Protein AF-A0A504XS93-F1 (afdb_monomer_lite)

Sequence (517 aa):
MSGLFNSYEEDFNDTVRGLREGCSKLQADIDAQSAHEKDPTRIYHPPPATGPLSRAQQLQVVQQSLSHAKDLLTSMMYEMTDLAPSEGAAAKEKVGAFRKICNGLDREVAQLRQSCNAADRTDLLRFGGSAAAGGTGDAFMTEADADTQAHRLLALQTTEKLQGGTSTLRKAEAYLAQTNSLGRESLNTLRTQTEQIAHVQEITNDVDAEISRARVLINQMQRTAIKHKIAAVAAMTTLFQAYEEEYRDGVRTIRDESEALRHSCDRKAAGYKAPPATGPGSRVQRGAHLTTVLAQVRELVNSMEYEANDLPAAHRQTAKERIAEYRTNLRTLEEGIAHLKADASAADRLDLLGDIERRKTGAGGANEAKDPGALDDATKAHRMAMLDNTAKFKDASGKLLQAERLLNDTETVGNEALTSLRYQTETMQHIQETTIAVDEEVSDARKIISGMQKVMIKHKLVLTAIIIVLLSLIFVAIYVSVAKNHRNSSSKSTEATGEPITSVAPSLSWLSSKLKQ

Structure (mmCIF, N/CA/C/O backbone):
data_AF-A0A504XS93-F1
#
_entry.id   AF-A0A504XS93-F1
#
loop_
_atom_site.group_PDB
_atom_site.id
_atom_site.type_symbol
_atom_site.label_atom_id
_atom_site.label_alt_id
_atom_site.label_comp_id
_atom_site.label_asym_id
_atom_site.label_entity_id
_atom_site.label_seq_id
_atom_site.pdbx_PDB_ins_code
_atom_site.Cartn_x
_atom_site.Cartn_y
_atom_site.Cartn_z
_atom_site.occupancy
_atom_site.B_iso_or_equiv
_atom_site.auth_seq_id
_atom_site.auth_comp_id
_atom_site.auth_asym_id
_atom_site.auth_atom_id
_atom_site.pdbx_PDB_model_num
ATOM 1 N N . MET A 1 1 ? -0.158 28.800 -20.830 1.00 54.78 1 MET A N 1
ATOM 2 C CA . MET A 1 1 ? 0.958 27.949 -21.287 1.00 54.78 1 MET A CA 1
ATOM 3 C C . MET A 1 1 ? 2.184 28.375 -20.497 1.00 54.78 1 MET A C 1
ATOM 5 O O . MET A 1 1 ? 2.300 29.572 -20.232 1.00 54.78 1 MET A O 1
ATOM 9 N N . SER A 1 2 ? 3.073 27.458 -20.098 1.00 60.78 2 SER A N 1
ATOM 10 C CA . SER A 1 2 ? 4.340 27.844 -19.456 1.00 60.78 2 SER A CA 1
ATOM 11 C C . SER A 1 2 ? 5.241 28.574 -20.464 1.00 60.78 2 SER A C 1
ATOM 13 O O . SER A 1 2 ? 5.212 28.286 -21.661 1.00 60.78 2 SER A O 1
ATOM 15 N N . GLY A 1 3 ? 6.045 29.536 -19.995 1.00 70.19 3 GLY A N 1
ATOM 16 C CA . GLY A 1 3 ? 7.006 30.232 -20.865 1.00 70.19 3 GLY A CA 1
ATOM 17 C C . GLY A 1 3 ? 8.076 29.290 -21.433 1.00 70.19 3 GLY A C 1
ATOM 18 O O . GLY A 1 3 ? 8.525 29.478 -22.559 1.00 70.19 3 GLY A O 1
ATOM 19 N N . LEU A 1 4 ? 8.415 28.240 -20.678 1.00 79.62 4 LEU A N 1
ATOM 20 C CA . LEU A 1 4 ? 9.348 27.181 -21.066 1.00 79.62 4 LEU A CA 1
ATOM 21 C C . LEU A 1 4 ? 8.823 26.360 -22.249 1.00 79.62 4 LEU A C 1
ATOM 23 O O . LEU A 1 4 ? 9.541 26.198 -23.232 1.00 79.62 4 LEU A O 1
ATOM 27 N N . PHE A 1 5 ? 7.556 25.924 -22.215 1.00 84.62 5 PHE A N 1
ATOM 28 C CA . PHE A 1 5 ? 6.949 25.191 -23.331 1.00 84.62 5 PHE A CA 1
ATOM 29 C C . PHE A 1 5 ? 6.989 25.998 -24.638 1.00 84.62 5 PHE A C 1
ATOM 31 O O . PHE A 1 5 ? 7.317 25.450 -25.687 1.00 84.62 5 PHE A O 1
ATOM 38 N N . ASN A 1 6 ? 6.716 27.307 -24.575 1.00 85.19 6 ASN A N 1
ATOM 39 C CA . ASN A 1 6 ? 6.784 28.178 -25.750 1.00 85.19 6 ASN A CA 1
ATOM 40 C C . ASN A 1 6 ? 8.221 28.324 -26.292 1.00 85.19 6 ASN A C 1
ATOM 42 O O . ASN A 1 6 ? 8.394 28.345 -27.506 1.00 85.19 6 ASN A O 1
ATOM 46 N N . SER A 1 7 ? 9.239 28.377 -25.420 1.00 90.19 7 SER A N 1
ATOM 47 C CA . SER A 1 7 ? 10.653 28.386 -25.839 1.00 90.19 7 SER A CA 1
ATOM 48 C C . SER A 1 7 ? 11.013 27.096 -26.576 1.00 90.19 7 SER A C 1
ATOM 50 O O . SER A 1 7 ? 11.508 27.148 -27.697 1.00 90.19 7 SER A O 1
ATOM 52 N N . TYR A 1 8 ? 10.679 25.935 -26.000 1.00 90.75 8 TYR A N 1
ATOM 53 C CA . TYR A 1 8 ? 10.940 24.643 -26.640 1.00 90.75 8 TYR A CA 1
ATOM 54 C C . TYR A 1 8 ? 10.168 24.464 -27.956 1.00 90.75 8 TYR A C 1
ATOM 56 O O . TYR A 1 8 ? 10.656 23.787 -28.860 1.00 90.75 8 TYR A O 1
ATOM 64 N N . GLU A 1 9 ? 8.989 25.076 -28.096 1.00 91.06 9 GLU A N 1
ATOM 65 C CA . GLU A 1 9 ? 8.250 25.126 -29.359 1.00 91.06 9 GLU A CA 1
ATOM 66 C C . GLU A 1 9 ? 8.963 25.989 -30.418 1.00 91.06 9 GLU A C 1
ATOM 68 O O . GLU A 1 9 ? 9.016 25.592 -31.583 1.00 91.06 9 GLU A O 1
ATOM 73 N N . GLU A 1 10 ? 9.544 27.131 -30.046 1.00 93.44 10 GLU A N 1
ATOM 74 C CA . GLU A 1 10 ? 10.329 27.977 -30.958 1.00 93.44 10 GLU A CA 1
ATOM 75 C C . GLU A 1 10 ? 11.631 27.270 -31.388 1.00 93.44 10 GLU A C 1
ATOM 77 O O . GLU A 1 10 ? 11.851 27.064 -32.586 1.00 93.44 10 GLU A O 1
ATOM 82 N N . ASP A 1 11 ? 12.409 26.755 -30.429 1.00 94.06 11 ASP A N 1
ATOM 83 C CA . ASP A 1 11 ? 13.632 25.969 -30.664 1.00 94.06 11 ASP A CA 1
ATOM 84 C C . ASP A 1 11 ? 13.374 24.728 -31.546 1.00 94.06 11 ASP A C 1
ATOM 86 O O . ASP A 1 11 ? 14.172 24.374 -32.425 1.00 94.06 11 ASP A O 1
ATOM 90 N N . PHE A 1 12 ? 12.236 24.053 -31.350 1.00 95.06 12 PHE A N 1
ATOM 91 C CA . PHE A 1 12 ? 11.837 22.900 -32.159 1.00 95.06 12 PHE A CA 1
ATOM 92 C C . PHE A 1 12 ? 11.531 23.289 -33.611 1.00 95.06 12 PHE A C 1
ATOM 94 O O . PHE A 1 12 ? 11.961 22.606 -34.543 1.00 95.06 12 PHE A O 1
ATOM 101 N N . ASN A 1 13 ? 10.807 24.389 -33.832 1.00 94.31 13 ASN A N 1
ATOM 102 C CA . ASN A 1 13 ? 10.500 24.846 -35.187 1.00 94.31 13 ASN A CA 1
ATOM 103 C C . ASN A 1 13 ? 11.766 25.299 -35.934 1.00 94.31 13 ASN A C 1
ATOM 105 O O . ASN A 1 13 ? 11.917 24.992 -37.121 1.00 94.31 13 ASN A O 1
ATOM 109 N N . ASP A 1 14 ? 12.712 25.939 -35.245 1.00 95.25 14 ASP A N 1
ATOM 110 C CA . ASP A 1 14 ? 13.973 26.386 -35.842 1.00 95.25 14 ASP A CA 1
ATOM 111 C C . ASP A 1 14 ? 14.939 25.241 -36.150 1.00 95.25 14 ASP A C 1
ATOM 113 O O . ASP A 1 14 ? 15.528 25.196 -37.237 1.00 95.25 14 ASP A O 1
ATOM 117 N N . THR A 1 15 ? 15.031 24.247 -35.268 1.00 93.50 15 THR A N 1
ATOM 118 C CA . THR A 1 15 ? 15.814 23.032 -35.534 1.00 93.50 15 THR A CA 1
ATOM 119 C C . THR A 1 15 ? 15.213 22.203 -36.675 1.00 93.50 15 THR A C 1
ATOM 121 O O . THR A 1 15 ? 15.959 21.739 -37.539 1.00 93.50 15 THR A O 1
ATOM 124 N N . VAL A 1 16 ? 13.881 22.093 -36.774 1.00 94.25 16 VAL A N 1
ATOM 125 C CA . VAL A 1 16 ? 13.189 21.460 -37.918 1.00 94.25 16 VAL A CA 1
ATOM 126 C C . VAL A 1 16 ? 13.385 22.238 -39.226 1.00 94.25 16 VAL A C 1
ATOM 128 O O . VAL A 1 16 ? 13.540 21.622 -40.286 1.00 94.25 16 VAL A O 1
ATOM 131 N N . ARG A 1 17 ? 13.416 23.576 -39.179 1.00 94.56 17 ARG A N 1
ATOM 132 C CA . ARG A 1 17 ? 13.724 24.440 -40.331 1.00 94.56 17 ARG A CA 1
ATOM 133 C C . ARG A 1 17 ? 15.145 24.189 -40.846 1.00 94.56 17 ARG A C 1
ATOM 135 O O . ARG A 1 17 ? 15.303 23.814 -42.008 1.00 94.56 17 ARG A O 1
ATOM 142 N N . GLY A 1 18 ? 16.152 24.285 -39.976 1.00 92.19 18 GLY A N 1
ATOM 143 C CA . GLY A 1 18 ? 17.550 24.014 -40.335 1.00 92.19 18 GLY A CA 1
ATOM 144 C C . GLY A 1 18 ? 17.786 22.577 -40.821 1.00 92.19 18 GLY A C 1
ATOM 145 O O . GLY A 1 18 ? 18.533 22.356 -41.775 1.00 92.19 18 GLY A O 1
ATOM 146 N N . LEU A 1 19 ? 17.094 21.598 -40.228 1.00 93.06 19 LEU A N 1
ATOM 147 C CA . LEU A 1 19 ? 17.125 20.197 -40.654 1.00 93.06 19 LEU A CA 1
ATOM 148 C C . LEU A 1 19 ? 16.593 20.012 -42.086 1.00 93.06 19 LEU A C 1
ATOM 150 O O . LEU A 1 19 ? 17.244 19.343 -42.890 1.00 93.06 19 LEU A O 1
ATOM 154 N N . ARG A 1 20 ? 15.460 20.636 -42.439 1.00 93.75 20 ARG A N 1
ATOM 155 C CA . ARG A 1 20 ? 14.907 20.600 -43.807 1.00 93.75 20 ARG A CA 1
ATOM 156 C C . ARG A 1 20 ? 15.797 21.304 -44.825 1.00 93.75 20 ARG A C 1
ATOM 158 O O . ARG A 1 20 ? 15.965 20.801 -45.932 1.00 93.75 20 ARG A O 1
ATOM 165 N N . GLU A 1 21 ? 16.401 22.432 -44.461 1.00 93.31 21 GLU A N 1
ATOM 166 C CA . GLU A 1 21 ? 17.388 23.098 -45.317 1.00 93.31 21 GLU A CA 1
ATOM 167 C C . GLU A 1 21 ? 18.629 22.231 -45.555 1.00 93.31 21 GLU A C 1
ATOM 169 O O . GLU A 1 21 ? 19.176 22.247 -46.657 1.00 93.31 21 GLU A O 1
ATOM 174 N N . GLY A 1 22 ? 19.060 21.461 -44.551 1.00 89.94 22 GLY A N 1
ATOM 175 C CA . GLY A 1 22 ? 20.084 20.428 -44.704 1.00 89.94 22 GLY A CA 1
ATOM 176 C C . GLY A 1 22 ? 19.640 19.342 -45.684 1.00 89.94 22 GLY A C 1
ATOM 177 O O . GLY A 1 22 ? 20.277 19.156 -46.716 1.00 89.94 22 GLY A O 1
ATOM 178 N N . CYS A 1 23 ? 18.509 18.684 -45.415 1.00 91.25 23 CYS A N 1
ATOM 179 C CA . CYS A 1 23 ? 17.952 17.621 -46.263 1.00 91.25 23 CYS A CA 1
ATOM 180 C C . CYS A 1 23 ? 17.814 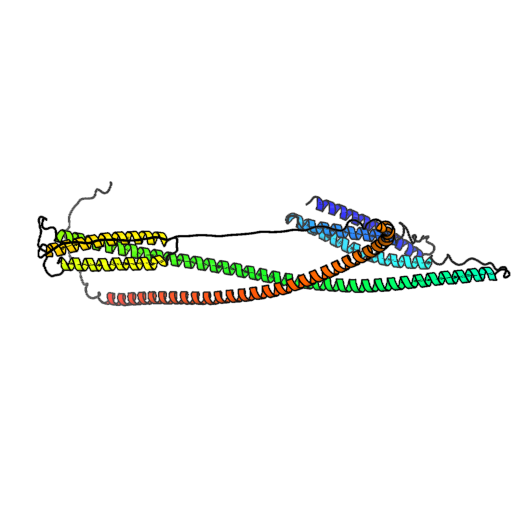18.049 -47.735 1.00 91.25 23 CYS A C 1
ATOM 182 O O . CYS A 1 23 ? 18.228 17.316 -48.631 1.00 91.25 23 CYS A O 1
ATOM 184 N N . SER A 1 24 ? 17.328 19.270 -47.979 1.00 92.19 24 SER A N 1
ATOM 185 C CA . SER A 1 24 ? 17.197 19.865 -49.315 1.00 92.19 24 SER A CA 1
ATOM 186 C C . SER A 1 24 ? 18.544 20.034 -50.038 1.00 92.19 24 SER A C 1
ATOM 188 O O . SER A 1 24 ? 18.643 19.727 -51.226 1.00 92.19 24 SER A O 1
ATOM 190 N N . LYS A 1 25 ? 19.608 20.447 -49.330 1.00 89.81 25 LYS A N 1
ATOM 191 C CA . LYS A 1 25 ? 20.967 20.565 -49.898 1.00 89.81 25 LYS A CA 1
ATOM 192 C C . LYS A 1 25 ? 21.530 19.196 -50.292 1.00 89.81 25 LYS A C 1
ATOM 194 O O . LYS A 1 25 ? 21.963 19.035 -51.430 1.00 89.81 25 LYS A O 1
ATOM 199 N N . LEU A 1 26 ? 21.435 18.189 -49.415 1.00 88.12 26 LEU A N 1
ATOM 200 C CA . LEU A 1 26 ? 21.883 16.831 -49.753 1.00 88.12 26 LEU A CA 1
ATOM 201 C C . LEU A 1 26 ? 21.062 16.225 -50.906 1.00 88.12 26 LEU A C 1
ATOM 203 O O . LEU A 1 26 ? 21.636 15.558 -51.764 1.00 88.12 26 LEU A O 1
ATOM 207 N N . GLN A 1 27 ? 19.747 16.474 -50.965 1.00 91.25 27 GLN A N 1
ATOM 208 C CA . GLN A 1 27 ? 18.911 16.022 -52.082 1.00 91.25 27 GLN A CA 1
ATOM 209 C C . GLN A 1 27 ? 19.321 16.690 -53.402 1.00 91.25 27 GLN A C 1
ATOM 211 O O . GLN A 1 27 ? 19.456 15.998 -54.406 1.00 91.25 27 GLN A O 1
ATOM 216 N N . ALA A 1 28 ? 19.601 17.998 -53.405 1.00 89.12 28 ALA A N 1
ATOM 217 C CA . ALA A 1 28 ? 20.088 18.701 -54.591 1.00 89.12 28 ALA A CA 1
ATOM 218 C C . ALA A 1 28 ? 21.449 18.160 -55.080 1.00 89.12 28 ALA A C 1
ATOM 220 O O . ALA A 1 28 ? 21.633 17.981 -56.286 1.00 89.12 28 ALA A O 1
ATOM 221 N N . ASP A 1 29 ? 22.366 17.824 -54.164 1.00 85.62 29 ASP A N 1
ATOM 222 C CA . ASP A 1 29 ? 23.659 17.196 -54.481 1.00 85.62 29 ASP A CA 1
ATOM 223 C C . ASP A 1 29 ? 23.510 15.762 -55.037 1.00 85.62 29 ASP A C 1
ATOM 225 O O . ASP A 1 29 ? 24.353 15.306 -55.816 1.00 85.62 29 ASP A O 1
ATOM 229 N N . ILE A 1 30 ? 22.456 15.030 -54.655 1.00 86.19 30 ILE A N 1
ATOM 230 C CA . ILE A 1 30 ? 22.098 13.718 -55.231 1.00 86.19 30 ILE A CA 1
ATOM 231 C C . ILE A 1 30 ? 21.455 13.899 -56.615 1.00 86.19 30 ILE A C 1
ATOM 233 O O . ILE A 1 30 ? 21.831 13.224 -57.576 1.00 86.19 30 ILE A O 1
ATOM 237 N N . ASP A 1 31 ? 20.511 14.831 -56.748 1.00 87.44 31 ASP A N 1
ATOM 238 C CA . ASP A 1 31 ? 19.785 15.082 -57.994 1.00 87.44 31 ASP A CA 1
ATOM 239 C C . ASP A 1 31 ? 20.731 15.567 -59.101 1.00 87.44 31 ASP A C 1
ATOM 241 O O . ASP A 1 31 ? 20.649 15.079 -60.233 1.00 87.44 31 ASP A O 1
ATOM 245 N N . ALA A 1 32 ? 21.675 16.456 -58.765 1.00 85.25 32 ALA A N 1
ATOM 246 C CA . ALA A 1 32 ? 22.723 16.934 -59.664 1.00 85.25 32 ALA A CA 1
ATOM 247 C C . ALA A 1 32 ? 23.623 15.795 -60.170 1.00 85.25 32 ALA A C 1
ATOM 249 O O . ALA A 1 32 ? 23.902 15.721 -61.370 1.00 85.25 32 ALA A O 1
ATOM 250 N N . GLN A 1 33 ? 24.016 14.870 -59.289 1.00 83.56 33 GLN A N 1
ATOM 251 C CA . GLN A 1 33 ? 24.777 13.684 -59.677 1.00 83.56 33 GLN A CA 1
ATOM 252 C C . GLN A 1 33 ? 23.951 12.767 -60.591 1.00 83.56 33 GLN A C 1
ATOM 254 O O . GLN A 1 33 ? 24.436 12.362 -61.647 1.00 83.56 33 GLN A O 1
ATOM 259 N N . SER A 1 34 ? 22.684 12.494 -60.250 1.00 83.25 34 SER A N 1
ATOM 260 C CA . SER A 1 34 ? 21.802 11.649 -61.073 1.00 83.25 34 SER A CA 1
ATOM 261 C C . SER A 1 34 ? 21.518 12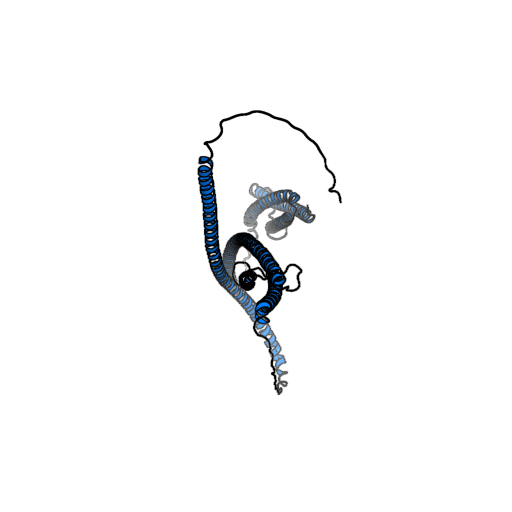.261 -62.452 1.00 83.25 34 SER A C 1
ATOM 263 O O . SER A 1 34 ? 21.248 11.543 -63.414 1.00 83.25 34 SER A O 1
ATOM 265 N N . ALA A 1 35 ? 21.577 13.591 -62.572 1.00 84.69 35 ALA A N 1
ATOM 266 C CA . ALA A 1 35 ? 21.469 14.287 -63.848 1.00 84.69 35 ALA A CA 1
ATOM 267 C C . ALA A 1 35 ? 22.736 14.110 -64.705 1.00 84.69 35 ALA A C 1
ATOM 269 O O . ALA A 1 35 ? 22.614 13.919 -65.909 1.00 84.69 35 ALA A O 1
ATOM 270 N N . HIS A 1 36 ? 23.923 14.105 -64.093 1.00 80.88 36 HIS A N 1
ATOM 271 C CA . HIS A 1 36 ? 25.214 13.828 -64.745 1.00 80.88 36 HIS A CA 1
ATOM 272 C C . HIS A 1 36 ? 25.487 12.321 -64.987 1.00 80.88 36 HIS A C 1
ATOM 274 O O . HIS A 1 36 ? 26.387 11.937 -65.741 1.00 80.88 36 HIS A O 1
ATOM 280 N N . GLU A 1 37 ? 24.714 11.434 -64.361 1.00 79.88 37 GLU A N 1
ATOM 281 C CA . GLU A 1 37 ? 24.631 10.017 -64.732 1.00 79.88 37 GLU A CA 1
ATOM 282 C C . GLU A 1 37 ? 23.784 9.821 -66.002 1.00 79.88 37 GLU A C 1
ATOM 284 O O . GLU A 1 37 ? 24.158 9.044 -66.877 1.00 79.88 37 GLU A O 1
ATOM 289 N N . LYS A 1 38 ? 22.677 10.568 -66.135 1.00 82.56 38 LYS A N 1
ATOM 290 C CA . LYS A 1 38 ? 21.770 10.516 -67.298 1.00 82.56 38 LYS A CA 1
ATOM 291 C C . LYS A 1 38 ? 22.303 11.275 -68.519 1.00 82.56 38 LYS A C 1
ATOM 293 O O . LYS A 1 38 ? 22.082 10.833 -69.641 1.00 82.56 38 LYS A O 1
ATOM 298 N N . ASP A 1 39 ? 22.988 12.396 -68.305 1.00 80.31 39 ASP A N 1
ATOM 299 C CA . ASP A 1 39 ? 23.599 13.223 -69.349 1.00 80.31 39 ASP A CA 1
ATOM 300 C C . ASP A 1 39 ? 25.060 13.564 -68.985 1.00 80.31 39 ASP A C 1
ATOM 302 O O . ASP A 1 39 ? 25.313 14.492 -68.207 1.00 80.31 39 ASP A O 1
ATOM 306 N N . PRO A 1 40 ? 26.046 12.844 -69.556 1.00 76.88 40 PRO A N 1
ATOM 307 C CA . PRO A 1 40 ? 27.467 13.089 -69.313 1.00 76.88 40 PRO A CA 1
ATOM 308 C C . PRO A 1 40 ? 27.991 14.456 -69.780 1.00 76.88 40 PRO A C 1
ATOM 310 O O . PRO A 1 40 ? 29.139 14.778 -69.484 1.00 76.88 40 PRO A O 1
ATOM 313 N N . THR A 1 41 ? 27.206 15.258 -70.512 1.00 72.19 41 THR A N 1
ATOM 314 C CA . THR A 1 41 ? 27.614 16.614 -70.929 1.00 72.19 41 THR A CA 1
ATOM 315 C C . THR A 1 41 ? 27.408 17.661 -69.830 1.00 72.19 41 THR A C 1
ATOM 317 O O . THR A 1 41 ? 27.992 18.746 -69.882 1.00 72.19 41 THR A O 1
ATOM 320 N N . ARG A 1 42 ? 26.604 17.346 -68.805 1.00 76.19 42 ARG A N 1
ATOM 321 C CA . ARG A 1 42 ? 26.279 18.260 -67.709 1.00 76.19 42 ARG A CA 1
ATOM 322 C C . ARG A 1 42 ? 27.387 18.271 -66.655 1.00 76.19 42 ARG A C 1
ATOM 324 O O . ARG A 1 42 ? 27.568 17.294 -65.935 1.00 76.19 42 ARG A O 1
ATOM 331 N N . ILE A 1 43 ? 28.089 19.399 -66.527 1.00 72.50 43 ILE A N 1
ATOM 332 C CA . ILE A 1 43 ? 29.179 19.567 -65.552 1.00 72.50 43 ILE A CA 1
ATOM 333 C C . ILE A 1 43 ? 28.662 19.334 -64.123 1.00 72.50 43 ILE A C 1
ATOM 335 O O . ILE A 1 43 ? 27.762 20.029 -63.650 1.00 72.50 43 ILE A O 1
ATOM 339 N N . TYR A 1 44 ? 29.278 18.373 -63.438 1.00 78.50 44 TYR A N 1
ATOM 340 C CA . TYR A 1 44 ? 29.088 18.055 -62.026 1.00 78.50 44 TYR A CA 1
ATOM 341 C C . TYR A 1 44 ? 30.463 17.845 -61.391 1.00 78.50 44 TYR A C 1
ATOM 343 O O . TYR A 1 44 ? 31.319 17.163 -61.960 1.00 78.50 44 TYR A O 1
ATOM 351 N N . HIS A 1 45 ? 30.665 18.417 -60.207 1.00 74.38 45 HIS A N 1
ATOM 352 C CA . HIS A 1 45 ? 31.868 18.216 -59.409 1.00 74.38 45 HIS A CA 1
ATOM 353 C C . HIS A 1 45 ? 31.497 17.374 -58.183 1.00 74.38 45 HIS A C 1
ATOM 355 O O . HIS A 1 45 ? 30.624 17.805 -57.428 1.00 74.38 45 HIS A O 1
ATOM 361 N N . PRO A 1 46 ? 32.120 16.200 -57.966 1.00 74.81 46 PRO A N 1
ATOM 362 C CA . PRO A 1 46 ? 31.852 15.411 -56.772 1.00 74.81 46 PRO A CA 1
ATOM 363 C C . PRO A 1 46 ? 32.294 16.191 -55.520 1.00 74.81 46 PRO A C 1
ATOM 365 O O . PRO A 1 46 ? 33.373 16.798 -55.535 1.00 74.81 46 PRO A O 1
ATOM 368 N N . PRO A 1 47 ? 31.502 16.191 -54.433 1.00 75.00 47 PRO A N 1
ATOM 369 C CA . PRO A 1 47 ? 31.906 16.821 -53.181 1.00 75.00 47 PRO A CA 1
ATOM 370 C C . PRO A 1 47 ? 33.156 16.126 -52.610 1.00 75.00 47 PRO A C 1
ATOM 372 O O . PRO A 1 47 ? 33.360 14.929 -52.831 1.00 75.00 47 PRO A O 1
ATOM 375 N N . PRO A 1 48 ? 34.020 16.849 -51.873 1.00 71.19 48 PRO A N 1
ATOM 376 C CA . PRO A 1 48 ? 35.265 16.284 -51.369 1.00 71.19 48 PRO A CA 1
ATOM 377 C C . PRO A 1 48 ? 34.987 15.156 -50.368 1.00 71.19 48 PRO A C 1
ATOM 379 O O . PRO A 1 48 ? 34.090 15.262 -49.534 1.00 71.19 48 PRO A O 1
ATOM 382 N N . ALA A 1 49 ? 35.796 14.094 -50.409 1.00 62.75 49 ALA A N 1
ATOM 383 C CA . ALA A 1 49 ? 35.640 12.928 -49.533 1.00 62.75 49 ALA A CA 1
ATOM 384 C C . ALA A 1 49 ? 35.849 13.238 -48.033 1.00 62.75 49 ALA A C 1
ATOM 386 O O . ALA A 1 49 ? 35.469 12.441 -47.178 1.00 62.75 49 ALA A O 1
ATOM 387 N N . THR A 1 50 ? 36.445 14.388 -47.702 1.00 64.44 50 THR A N 1
ATOM 388 C CA . THR A 1 50 ? 36.643 14.884 -46.334 1.00 64.44 50 THR A CA 1
ATOM 389 C C . THR A 1 50 ? 36.428 16.402 -46.263 1.00 64.44 50 THR A C 1
ATOM 391 O O . THR A 1 50 ? 36.617 17.121 -47.244 1.00 64.44 50 THR A O 1
ATOM 394 N N . GLY A 1 51 ? 36.041 16.903 -45.085 1.00 71.38 51 GLY A N 1
ATOM 395 C CA . GLY A 1 51 ? 35.850 18.335 -44.815 1.00 71.38 51 GLY A CA 1
ATOM 396 C C . GLY A 1 51 ? 34.387 18.809 -44.851 1.00 71.38 51 GLY A C 1
ATOM 397 O O . GLY A 1 51 ? 33.482 18.021 -45.136 1.00 71.38 51 GLY A O 1
ATOM 398 N N . PRO A 1 52 ? 34.133 20.106 -44.578 1.00 68.38 52 PRO A N 1
ATOM 399 C CA . PRO A 1 52 ? 32.801 20.631 -44.244 1.00 68.38 52 PRO A CA 1
ATOM 400 C C . PRO A 1 52 ? 3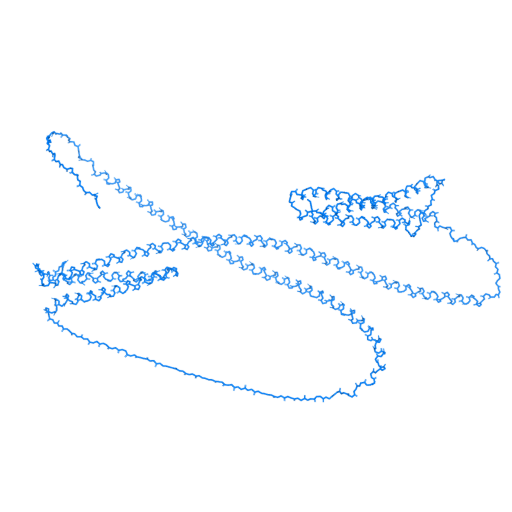1.773 20.594 -45.382 1.00 68.38 52 PRO A C 1
ATOM 402 O O . PRO A 1 52 ? 30.582 20.717 -45.121 1.00 68.38 52 PRO A O 1
ATOM 405 N N . LEU A 1 53 ? 32.218 20.409 -46.629 1.00 71.44 53 LEU A N 1
ATOM 406 C CA . LEU A 1 53 ? 31.348 20.241 -47.798 1.00 71.44 53 LEU A CA 1
ATOM 407 C C . LEU A 1 53 ? 31.102 18.763 -48.156 1.00 71.44 53 LEU A C 1
ATOM 409 O O . LEU A 1 53 ? 30.310 18.481 -49.051 1.00 71.44 53 LEU A O 1
ATOM 413 N N . SER A 1 54 ? 31.741 17.812 -47.464 1.00 81.94 54 SER A N 1
ATOM 414 C CA . SER A 1 54 ? 31.534 16.378 -47.697 1.00 81.94 54 SER A CA 1
ATOM 415 C C . SER A 1 54 ? 30.113 15.947 -47.318 1.00 81.94 54 SER A C 1
ATOM 417 O O . SER A 1 54 ? 29.608 16.306 -46.251 1.00 81.94 54 SER A O 1
ATOM 419 N N . ARG A 1 55 ? 29.473 15.124 -48.159 1.00 81.25 55 ARG A N 1
ATOM 420 C CA . ARG A 1 55 ? 28.136 14.559 -47.887 1.00 81.25 55 ARG A CA 1
ATOM 421 C C . ARG A 1 55 ? 28.086 13.829 -46.546 1.00 81.25 55 ARG A C 1
ATOM 423 O O . ARG A 1 55 ? 27.116 13.987 -45.815 1.00 81.25 55 ARG A O 1
ATOM 430 N N . ALA A 1 56 ? 29.147 13.105 -46.182 1.00 83.19 56 ALA A N 1
ATOM 431 C CA . ALA A 1 56 ? 29.266 12.438 -44.888 1.00 83.19 56 ALA A CA 1
ATOM 432 C C . ALA A 1 56 ? 29.163 13.415 -43.698 1.00 83.19 56 ALA A C 1
ATOM 434 O O . ALA A 1 56 ? 28.392 13.162 -42.771 1.00 83.19 56 ALA A O 1
ATOM 435 N N . GLN A 1 57 ? 29.873 14.552 -43.734 1.00 86.62 57 GLN A N 1
ATOM 436 C CA . GLN A 1 57 ? 29.798 15.555 -42.665 1.00 86.62 57 GLN A CA 1
ATOM 437 C C . GLN A 1 57 ? 28.456 16.303 -42.673 1.00 86.62 57 GLN A C 1
ATOM 439 O O . GLN A 1 57 ? 27.869 16.501 -41.608 1.00 86.62 57 GLN A O 1
ATOM 444 N N . GLN A 1 58 ? 27.923 16.665 -43.847 1.00 86.19 58 GLN A N 1
ATOM 445 C CA . GLN A 1 58 ? 26.590 17.276 -43.947 1.00 86.19 58 GLN A CA 1
ATOM 446 C C . GLN A 1 58 ? 25.502 16.344 -43.372 1.00 86.19 58 GLN A C 1
ATOM 448 O O . GLN A 1 58 ? 24.648 16.773 -42.595 1.00 86.19 58 GLN A O 1
ATOM 453 N N . LEU A 1 59 ? 25.574 15.046 -43.685 1.00 88.75 59 LEU A N 1
ATOM 454 C CA . LEU A 1 59 ? 24.655 14.019 -43.193 1.00 88.75 59 LEU A CA 1
ATOM 455 C C . LEU A 1 59 ? 24.791 13.791 -41.677 1.00 88.75 59 LEU A C 1
ATOM 457 O O . LEU A 1 59 ? 23.791 13.531 -41.009 1.00 88.75 59 LEU A O 1
ATOM 461 N N . GLN A 1 60 ? 25.999 13.913 -41.118 1.00 89.94 60 GLN A N 1
ATOM 462 C CA . GLN A 1 60 ? 26.224 13.868 -39.670 1.00 89.94 60 GLN A CA 1
ATOM 463 C C . GLN A 1 60 ? 25.569 15.065 -38.960 1.00 89.94 60 GLN A C 1
ATOM 465 O O . GLN A 1 60 ? 24.898 14.871 -37.948 1.00 89.94 60 GLN A O 1
ATOM 470 N N . VAL A 1 61 ? 25.690 16.280 -39.509 1.00 89.62 61 VAL A N 1
ATOM 471 C CA . VAL A 1 61 ? 25.021 17.483 -38.975 1.00 89.62 61 VAL A CA 1
ATOM 472 C C . VAL A 1 61 ? 23.494 17.339 -39.033 1.00 89.62 61 VAL A C 1
ATOM 474 O O . VAL A 1 61 ? 22.810 17.647 -38.059 1.00 89.62 61 VAL A O 1
ATOM 477 N N . VAL A 1 62 ? 22.959 16.795 -40.131 1.00 92.00 62 VAL A N 1
ATOM 478 C CA . VAL A 1 62 ? 21.532 16.455 -40.298 1.00 92.00 62 VAL A CA 1
ATOM 479 C C . VAL A 1 62 ? 21.061 15.398 -39.283 1.00 92.00 62 VAL A C 1
ATOM 481 O O . VAL A 1 62 ? 19.961 15.502 -38.747 1.00 92.00 62 VAL A O 1
ATOM 484 N N . GLN A 1 63 ? 21.887 14.402 -38.952 1.00 92.69 63 GLN A N 1
ATOM 485 C CA . GLN A 1 63 ? 21.559 13.425 -37.904 1.00 92.69 63 GLN A CA 1
ATOM 486 C C . GLN A 1 63 ? 21.592 14.045 -36.496 1.00 92.69 63 GLN A C 1
ATOM 488 O O . GLN A 1 63 ? 20.741 13.710 -35.673 1.00 92.69 63 GLN A O 1
ATOM 493 N N . GLN A 1 64 ? 22.516 14.974 -36.229 1.00 93.19 64 GLN A N 1
ATOM 494 C CA . GLN A 1 64 ? 22.637 15.661 -34.939 1.00 93.19 64 GLN A CA 1
ATOM 495 C C . GLN A 1 64 ? 21.496 16.664 -34.683 1.00 93.19 64 GLN A C 1
ATOM 497 O O . GLN A 1 64 ? 21.002 16.761 -33.560 1.00 93.19 64 GLN A O 1
ATOM 502 N N . SER A 1 65 ? 21.026 17.390 -35.704 1.00 91.75 65 SER A N 1
ATOM 503 C CA . SER A 1 65 ? 19.843 18.252 -35.559 1.00 91.75 65 SER A CA 1
ATOM 504 C C . SER A 1 65 ? 18.548 17.441 -35.436 1.00 91.75 65 SER A C 1
ATOM 506 O O . SER A 1 65 ? 17.657 17.830 -34.682 1.00 91.75 65 SER A O 1
ATOM 508 N N . LEU A 1 66 ? 18.465 16.267 -36.077 1.00 92.50 66 LEU A N 1
ATOM 509 C CA . LEU A 1 66 ? 17.361 15.321 -35.883 1.00 92.50 66 LEU A CA 1
ATOM 510 C C . LEU A 1 66 ? 17.336 14.701 -34.473 1.00 92.50 66 LEU A C 1
ATOM 512 O O . LEU A 1 66 ? 16.242 14.494 -33.947 1.00 92.50 66 LEU A O 1
ATOM 516 N N . SER A 1 67 ? 18.482 14.402 -33.845 1.00 93.81 67 SER A N 1
ATOM 517 C CA . SER A 1 67 ? 18.487 13.973 -32.436 1.00 93.81 67 SER A CA 1
ATOM 518 C C . SER A 1 67 ? 18.062 15.117 -31.517 1.00 93.81 67 SER A C 1
ATOM 520 O O . SER A 1 67 ? 17.112 14.947 -30.762 1.00 93.81 67 SER A O 1
ATOM 522 N N . HIS A 1 68 ? 18.631 16.315 -31.691 1.00 93.94 68 HIS A N 1
ATOM 523 C CA . HIS A 1 68 ? 18.270 17.491 -30.892 1.00 93.94 68 HIS A CA 1
ATOM 524 C C . HIS A 1 68 ? 16.765 17.827 -30.961 1.00 93.94 68 HIS A C 1
ATOM 526 O O . HIS A 1 68 ? 16.144 18.116 -29.942 1.00 93.94 68 HIS A O 1
ATOM 532 N N . ALA A 1 69 ? 16.133 17.699 -32.134 1.00 93.12 69 ALA A N 1
ATOM 533 C CA . ALA A 1 69 ? 14.684 17.870 -32.277 1.00 93.12 69 ALA A CA 1
ATOM 534 C C . ALA A 1 69 ? 13.859 16.792 -31.533 1.00 93.12 69 ALA A C 1
ATOM 536 O O . ALA A 1 69 ? 12.761 17.078 -31.054 1.00 93.12 69 ALA A O 1
ATOM 537 N N . LYS A 1 70 ? 14.367 15.556 -31.402 1.00 94.19 70 LYS A N 1
ATOM 538 C CA . LYS A 1 70 ? 13.737 14.492 -30.591 1.00 94.19 70 LYS A CA 1
ATOM 539 C C . LYS A 1 70 ? 13.930 14.732 -29.091 1.00 94.19 70 LYS A C 1
ATOM 541 O O . LYS A 1 70 ? 13.011 14.458 -28.317 1.00 94.19 70 LYS A O 1
ATOM 546 N N . ASP A 1 71 ? 15.073 15.281 -28.694 1.00 94.50 71 ASP A N 1
ATOM 547 C CA . ASP A 1 71 ? 15.363 15.648 -27.306 1.00 94.50 71 ASP A CA 1
ATOM 548 C C . ASP A 1 71 ? 14.449 16.805 -26.860 1.00 94.50 71 ASP A C 1
ATOM 550 O O . ASP A 1 71 ? 13.739 16.675 -25.864 1.00 94.50 71 ASP A O 1
ATOM 554 N N . LEU A 1 72 ? 14.329 17.868 -27.670 1.00 92.94 72 LEU A N 1
ATOM 555 C CA . LEU A 1 72 ? 13.367 18.966 -27.466 1.00 92.94 72 LEU A CA 1
ATOM 556 C C . LEU A 1 72 ? 11.914 18.472 -27.382 1.00 92.94 72 LEU A C 1
ATOM 558 O O . LEU A 1 72 ? 11.159 18.905 -26.512 1.00 92.94 72 LEU A O 1
ATOM 562 N N . LEU A 1 73 ? 11.515 17.527 -28.242 1.00 92.94 73 LEU A N 1
ATOM 563 C CA . LEU A 1 73 ? 10.189 16.904 -28.172 1.00 92.94 73 LEU A CA 1
ATOM 564 C C . LEU A 1 73 ? 9.971 16.131 -26.865 1.00 92.94 73 LEU A C 1
ATOM 566 O O . LEU A 1 73 ? 8.855 16.107 -26.343 1.00 92.94 73 LEU A O 1
ATOM 570 N N . THR A 1 74 ? 11.023 15.516 -26.331 1.00 92.88 74 THR A N 1
ATOM 571 C CA . THR A 1 74 ? 10.978 14.782 -25.064 1.00 92.88 74 THR A CA 1
ATOM 572 C C . THR A 1 74 ? 10.863 15.751 -23.881 1.00 92.88 74 THR A C 1
ATOM 574 O O . THR A 1 74 ? 10.005 15.548 -23.023 1.00 92.88 74 THR A O 1
ATOM 577 N N . SER A 1 75 ? 11.597 16.869 -23.887 1.00 90.50 75 SER A N 1
ATOM 578 C CA . SER A 1 75 ? 11.423 17.966 -22.918 1.00 90.50 75 SER A CA 1
ATOM 579 C C . SER A 1 75 ? 10.008 18.554 -22.956 1.00 90.50 75 SER A C 1
ATOM 581 O O . SER A 1 75 ? 9.367 18.683 -21.913 1.00 90.50 75 SER A O 1
ATOM 583 N N . MET A 1 76 ? 9.459 18.813 -24.152 1.00 88.81 76 MET A N 1
ATOM 584 C CA . MET A 1 76 ? 8.066 19.257 -24.308 1.00 88.81 76 MET A CA 1
ATOM 585 C C . MET A 1 76 ? 7.051 18.240 -23.767 1.00 88.81 76 MET A C 1
ATOM 587 O O . MET A 1 76 ? 5.995 18.648 -23.294 1.00 88.81 76 MET A O 1
ATOM 591 N N . MET A 1 77 ? 7.332 16.932 -23.811 1.00 87.62 77 MET A N 1
ATOM 592 C CA . MET A 1 77 ? 6.455 15.911 -23.220 1.00 87.62 77 MET A CA 1
ATOM 593 C C . MET A 1 77 ? 6.457 15.919 -21.687 1.00 87.62 77 MET A C 1
ATOM 595 O O . MET A 1 77 ? 5.405 15.666 -21.094 1.00 87.62 77 MET A O 1
ATOM 599 N N . TYR A 1 78 ? 7.596 16.207 -21.052 1.00 87.56 78 TYR A N 1
ATOM 600 C CA . TYR A 1 78 ? 7.662 16.364 -19.598 1.00 87.56 78 TYR A CA 1
ATOM 601 C C . TYR A 1 78 ? 6.894 17.619 -19.159 1.00 87.56 78 TYR A C 1
ATOM 603 O O . TYR A 1 78 ? 5.912 17.486 -18.434 1.00 87.56 78 TYR A O 1
ATOM 611 N N . GLU A 1 79 ? 7.209 18.794 -19.719 1.00 85.88 79 GLU A N 1
ATOM 612 C CA . GLU A 1 79 ? 6.475 20.049 -19.454 1.00 85.88 79 GLU A CA 1
ATOM 613 C C . GLU A 1 79 ? 4.957 19.913 -19.695 1.00 85.88 79 GLU A C 1
ATOM 615 O O . GLU A 1 79 ? 4.148 20.396 -18.907 1.00 85.88 79 GLU A O 1
ATOM 620 N N . MET A 1 80 ? 4.535 19.207 -20.755 1.00 82.62 80 MET A N 1
ATOM 621 C CA . MET A 1 80 ? 3.114 18.958 -21.053 1.00 82.62 80 MET A CA 1
ATOM 622 C C . MET A 1 80 ? 2.393 18.143 -19.963 1.00 82.62 80 MET A C 1
ATOM 624 O O . MET A 1 80 ? 1.167 18.214 -19.867 1.00 82.62 80 MET A O 1
ATOM 628 N N . THR A 1 81 ? 3.126 17.359 -19.170 1.00 81.75 81 THR A N 1
ATOM 629 C CA . THR A 1 81 ? 2.571 16.518 -18.097 1.00 81.75 81 THR A CA 1
ATOM 630 C C . THR A 1 81 ? 2.298 17.323 -16.822 1.00 81.75 81 THR A C 1
ATOM 632 O O . THR A 1 81 ? 1.338 17.016 -16.116 1.00 81.75 81 THR A O 1
ATOM 635 N N . ASP A 1 82 ? 3.059 18.396 -16.586 1.00 78.75 82 ASP A N 1
ATOM 636 C CA . ASP A 1 82 ? 2.921 19.277 -15.416 1.00 78.75 82 ASP A CA 1
ATOM 637 C C . ASP A 1 82 ? 1.939 20.453 -15.641 1.00 78.75 82 ASP A C 1
ATOM 639 O O . ASP A 1 82 ? 1.618 21.203 -14.714 1.00 78.75 82 ASP A O 1
ATOM 643 N N . LEU A 1 83 ? 1.417 20.623 -16.864 1.00 76.94 83 LEU A N 1
ATOM 644 C CA . LEU A 1 83 ? 0.424 21.654 -17.192 1.00 76.94 83 LEU A CA 1
ATOM 645 C C . LEU A 1 83 ? -0.987 21.329 -16.669 1.00 76.94 83 LEU A C 1
ATOM 647 O O . LEU A 1 83 ? -1.459 20.192 -16.687 1.00 76.94 83 LEU A O 1
ATOM 651 N N . ALA A 1 84 ? -1.724 22.382 -16.300 1.00 74.25 84 ALA A N 1
ATOM 652 C CA . ALA A 1 84 ? -3.127 22.285 -15.900 1.00 74.25 84 ALA A CA 1
ATOM 653 C C . ALA A 1 84 ? -3.999 21.633 -17.002 1.00 74.25 84 ALA A C 1
ATOM 655 O O . ALA A 1 84 ? -3.792 21.903 -18.189 1.00 74.25 84 ALA A O 1
ATOM 656 N N . PRO A 1 85 ? -5.027 20.831 -16.650 1.00 70.94 85 PRO A N 1
ATOM 657 C CA . PRO A 1 85 ? -5.738 19.965 -17.601 1.00 70.94 85 PRO A CA 1
ATOM 658 C C . PRO A 1 85 ? -6.490 20.703 -18.723 1.00 70.94 85 PRO A C 1
ATOM 660 O O . PRO A 1 85 ? -6.784 20.100 -19.754 1.00 70.94 85 PRO A O 1
ATOM 663 N N . SER A 1 86 ? -6.780 21.997 -18.559 1.00 72.25 86 SER A N 1
ATOM 664 C CA . SER A 1 86 ? -7.330 22.861 -19.611 1.00 72.25 86 SER A CA 1
ATOM 665 C C . SER A 1 86 ? -6.294 23.261 -20.670 1.00 72.25 86 SER A C 1
ATOM 667 O O . SER A 1 86 ? -6.633 23.345 -21.847 1.00 72.25 86 SER A O 1
ATOM 669 N N . GLU A 1 87 ? -5.035 23.484 -20.283 1.00 73.69 87 GLU A N 1
ATOM 670 C CA . GLU A 1 87 ? -3.951 23.855 -21.203 1.00 73.69 87 GLU A CA 1
ATOM 671 C C . GLU A 1 87 ? -3.256 22.625 -21.799 1.00 73.69 87 GLU A C 1
ATOM 673 O O . GLU A 1 87 ? -2.916 22.609 -22.986 1.00 73.69 87 GLU A O 1
ATOM 678 N N . GLY A 1 88 ? -3.108 21.563 -20.998 1.00 75.44 88 GLY A N 1
ATOM 679 C CA . GLY A 1 88 ? -2.488 20.302 -21.407 1.00 75.44 88 GLY A CA 1
ATOM 680 C C . GLY A 1 88 ? -3.172 19.645 -22.611 1.00 75.44 88 GLY A C 1
ATOM 681 O O . GLY A 1 88 ? -2.510 18.962 -23.386 1.00 75.44 88 GLY A O 1
ATOM 682 N N . ALA A 1 89 ? -4.467 19.895 -22.839 1.00 81.62 89 ALA A N 1
ATOM 683 C CA . ALA A 1 89 ? -5.181 19.418 -24.025 1.00 81.62 89 ALA A CA 1
ATOM 684 C C . ALA A 1 89 ? -4.618 20.009 -25.336 1.00 81.62 89 ALA A C 1
ATOM 686 O O . ALA A 1 89 ? -4.335 19.261 -26.273 1.00 81.62 89 ALA A O 1
ATOM 687 N N . ALA A 1 90 ? -4.392 21.327 -25.384 1.00 82.94 90 ALA A N 1
ATOM 688 C CA . ALA A 1 90 ? -3.831 22.003 -26.555 1.00 82.94 90 ALA A CA 1
ATOM 689 C C . ALA A 1 90 ? -2.339 21.675 -26.741 1.00 82.94 90 ALA A C 1
ATOM 691 O O . ALA A 1 90 ? -1.890 21.414 -27.858 1.00 82.94 90 ALA A O 1
ATOM 692 N N . ALA A 1 91 ? -1.578 21.609 -25.643 1.00 82.81 91 ALA A N 1
ATOM 693 C CA . ALA A 1 91 ? -0.178 21.185 -25.676 1.00 82.81 91 ALA A CA 1
ATOM 694 C C . ALA A 1 91 ? -0.031 19.743 -26.210 1.00 82.81 91 ALA A C 1
ATOM 696 O O . ALA A 1 91 ? 0.840 19.471 -27.036 1.00 82.81 91 ALA A O 1
ATOM 697 N N . LYS A 1 92 ? -0.937 18.831 -25.830 1.00 87.50 92 LYS A N 1
ATOM 698 C CA . LYS A 1 92 ? -0.975 17.440 -26.312 1.00 87.50 92 LYS A CA 1
ATOM 699 C C . LYS A 1 92 ? -1.256 17.321 -27.808 1.00 87.50 92 LYS A C 1
ATOM 701 O O . LYS A 1 92 ? -0.691 16.441 -28.459 1.00 87.50 92 LYS A O 1
ATOM 706 N N . GLU A 1 93 ? -2.085 18.200 -28.370 1.00 89.81 93 GLU A N 1
ATOM 707 C CA . GLU A 1 93 ? -2.300 18.261 -29.818 1.00 89.81 93 GLU A CA 1
ATOM 708 C C . GLU A 1 93 ? -1.034 18.735 -30.552 1.00 89.81 93 GLU A C 1
ATOM 710 O O . GLU A 1 93 ? -0.585 18.058 -31.482 1.00 89.81 93 GLU A O 1
ATOM 715 N N . LYS A 1 94 ? -0.391 19.815 -30.075 1.00 87.94 94 LYS A N 1
ATOM 716 C CA . LYS A 1 94 ? 0.886 20.314 -30.620 1.00 87.94 94 LYS A CA 1
ATOM 717 C C . LYS A 1 94 ? 1.997 19.262 -30.571 1.00 87.94 94 LYS A C 1
ATOM 719 O O . LYS A 1 94 ? 2.571 18.930 -31.605 1.00 87.94 94 LYS A O 1
ATOM 724 N N . VAL A 1 95 ? 2.248 18.660 -29.406 1.00 90.44 95 VAL A N 1
ATOM 725 C CA . VAL A 1 95 ? 3.246 17.585 -29.234 1.00 90.44 95 VAL A CA 1
ATOM 726 C C . VAL A 1 95 ? 2.907 16.367 -30.107 1.00 90.44 95 VAL A C 1
ATOM 728 O O . VAL A 1 95 ? 3.798 15.734 -30.676 1.00 90.44 95 VAL A O 1
ATOM 731 N N . GLY A 1 96 ? 1.618 16.066 -30.301 1.00 90.94 96 GLY A N 1
ATOM 732 C CA . GLY A 1 96 ? 1.152 15.053 -31.250 1.00 90.94 96 GLY A CA 1
ATOM 733 C C . GLY A 1 96 ? 1.464 15.384 -32.718 1.00 90.94 96 GLY A C 1
ATOM 734 O O . GLY A 1 96 ? 1.787 14.478 -33.491 1.00 90.94 96 GLY A O 1
ATOM 735 N N . ALA A 1 97 ? 1.411 16.659 -33.111 1.00 92.69 97 ALA A N 1
ATOM 736 C CA . ALA A 1 97 ? 1.819 17.129 -34.435 1.00 92.69 97 ALA A CA 1
ATOM 737 C C . ALA A 1 97 ? 3.348 17.108 -34.605 1.00 92.69 97 ALA A C 1
ATOM 739 O O . ALA A 1 97 ? 3.842 16.543 -35.582 1.00 92.69 97 ALA A O 1
ATOM 740 N N . PHE A 1 98 ? 4.105 17.613 -33.626 1.00 93.81 98 PHE A N 1
ATOM 741 C CA . PHE A 1 98 ? 5.571 17.570 -33.620 1.00 93.81 98 PHE A CA 1
ATOM 742 C C . PHE A 1 98 ? 6.099 16.129 -33.691 1.00 93.81 98 PHE A C 1
ATOM 744 O O . PHE A 1 98 ? 6.990 15.843 -34.489 1.00 93.81 98 PHE A O 1
ATOM 751 N N . ARG A 1 99 ? 5.465 15.172 -32.996 1.00 94.81 99 ARG A N 1
ATOM 752 C CA . ARG A 1 99 ? 5.817 13.742 -33.096 1.00 94.81 99 ARG A CA 1
ATOM 753 C C . ARG A 1 99 ? 5.603 13.180 -34.504 1.00 94.81 99 ARG A C 1
ATOM 755 O O . ARG A 1 99 ? 6.425 12.399 -34.979 1.00 94.81 99 ARG A O 1
ATOM 762 N N . LYS A 1 100 ? 4.528 13.576 -35.198 1.00 94.94 100 LYS A N 1
ATOM 763 C CA . LYS A 1 100 ? 4.305 13.198 -36.608 1.00 94.94 100 LYS A CA 1
ATOM 764 C C . LYS A 1 100 ? 5.377 13.800 -37.523 1.00 94.94 100 LYS A C 1
ATOM 766 O O . LYS A 1 100 ? 5.836 13.109 -38.427 1.00 94.94 100 LYS A O 1
ATOM 771 N N . ILE A 1 101 ? 5.796 15.041 -37.265 1.00 93.88 101 ILE A N 1
ATOM 772 C CA . ILE A 1 101 ? 6.854 15.734 -38.015 1.00 93.88 101 ILE A CA 1
ATOM 773 C C . ILE A 1 101 ? 8.209 15.034 -37.821 1.00 93.88 101 ILE A C 1
ATOM 775 O O . ILE A 1 101 ? 8.822 14.654 -38.817 1.00 93.88 101 ILE A O 1
ATOM 779 N N . CYS A 1 102 ? 8.629 14.752 -36.581 1.00 92.94 102 CYS A N 1
ATOM 780 C CA . CYS A 1 102 ? 9.844 13.975 -36.298 1.00 92.94 102 CYS A CA 1
ATOM 781 C C . CYS A 1 102 ? 9.826 12.600 -36.974 1.00 92.94 102 CYS A C 1
ATOM 783 O O . CYS A 1 102 ? 10.805 12.222 -37.607 1.00 92.94 102 CYS A O 1
ATOM 785 N N . ASN A 1 103 ? 8.710 11.869 -36.896 1.00 93.06 103 ASN A N 1
ATOM 786 C CA . ASN A 1 103 ? 8.579 10.544 -37.513 1.00 93.06 103 ASN A CA 1
ATOM 787 C C . ASN A 1 103 ? 8.554 10.581 -39.055 1.00 93.06 103 ASN A C 1
ATOM 789 O O . ASN A 1 103 ? 8.785 9.552 -39.690 1.00 93.06 103 ASN A O 1
ATOM 793 N N . GLY A 1 104 ? 8.249 11.732 -39.662 1.00 94.00 104 GLY A N 1
ATOM 794 C CA . GLY A 1 104 ? 8.420 11.968 -41.096 1.00 94.00 104 GLY A CA 1
ATOM 795 C C . GLY A 1 104 ? 9.886 12.223 -41.445 1.00 94.00 104 GLY A C 1
ATOM 796 O O . GLY A 1 104 ? 10.456 11.499 -42.257 1.00 94.00 104 GLY A O 1
ATOM 797 N N . LEU A 1 105 ? 10.505 13.186 -40.757 1.00 92.88 105 LEU A N 1
ATOM 798 C CA . LEU A 1 105 ? 11.905 13.582 -40.949 1.00 92.88 105 LEU A CA 1
ATOM 799 C C . LEU A 1 105 ? 12.885 12.428 -40.685 1.00 92.88 105 LEU A C 1
ATOM 801 O O . LEU A 1 105 ? 13.870 12.287 -41.394 1.00 92.88 105 LEU A O 1
ATOM 805 N N . ASP A 1 106 ? 12.596 11.552 -39.723 1.00 93.62 106 ASP A N 1
ATOM 806 C CA . ASP A 1 106 ? 13.398 10.354 -39.440 1.00 93.62 106 ASP A CA 1
ATOM 807 C C . ASP A 1 106 ? 13.453 9.388 -40.639 1.00 93.62 106 ASP A C 1
ATOM 809 O O . ASP A 1 106 ? 14.505 8.837 -40.960 1.00 93.62 106 ASP A O 1
ATOM 813 N N . ARG A 1 107 ? 12.336 9.247 -41.366 1.00 94.06 107 ARG A N 1
ATOM 814 C CA . ARG A 1 107 ? 12.255 8.437 -42.594 1.00 94.06 107 ARG A CA 1
ATOM 815 C C . ARG A 1 107 ? 12.936 9.130 -43.770 1.00 94.06 107 ARG A C 1
ATOM 817 O O . ARG A 1 107 ? 13.630 8.466 -44.532 1.00 94.06 107 ARG A O 1
ATOM 824 N N . GLU A 1 108 ? 12.759 10.443 -43.892 1.00 91.81 108 GLU A N 1
ATOM 825 C CA . GLU A 1 108 ? 13.396 11.285 -44.911 1.00 91.81 108 GLU A CA 1
ATOM 826 C C . GLU A 1 108 ? 14.929 11.238 -44.782 1.00 91.81 108 GLU A C 1
ATOM 828 O O . GLU A 1 108 ? 15.624 10.909 -45.739 1.00 91.81 108 GLU A O 1
ATOM 833 N N . VAL A 1 109 ? 15.461 11.426 -43.569 1.00 92.75 109 VAL A N 1
ATOM 834 C CA . VAL A 1 109 ? 16.898 11.330 -43.263 1.00 92.75 109 VAL A CA 1
ATOM 835 C C . VAL A 1 109 ? 17.430 9.903 -43.434 1.00 92.75 109 VAL A C 1
ATOM 837 O O . VAL A 1 109 ? 18.560 9.730 -43.892 1.00 92.75 109 VAL A O 1
ATOM 840 N N . ALA A 1 110 ? 16.642 8.865 -43.128 1.00 91.06 110 ALA A N 1
ATOM 841 C CA . ALA A 1 110 ? 17.031 7.478 -43.398 1.00 91.06 110 ALA A CA 1
ATOM 842 C C . ALA A 1 110 ? 17.119 7.173 -44.908 1.00 91.06 110 ALA A C 1
ATOM 844 O O . ALA A 1 110 ? 18.070 6.523 -45.348 1.00 91.06 110 ALA A O 1
ATOM 845 N N . GLN A 1 111 ? 16.174 7.679 -45.707 1.00 92.06 111 GLN A N 1
ATOM 846 C CA . GLN A 1 111 ? 16.193 7.564 -47.169 1.00 92.06 111 GLN A CA 1
ATOM 847 C C . GLN A 1 111 ? 17.361 8.353 -47.773 1.00 92.06 111 GLN A C 1
ATOM 849 O O . GLN A 1 111 ? 18.142 7.786 -48.536 1.00 92.06 111 GLN A O 1
ATOM 854 N N . LEU A 1 112 ? 17.561 9.609 -47.358 1.00 90.75 112 LEU A N 1
ATOM 855 C CA . LEU A 1 112 ? 18.712 10.427 -47.751 1.00 90.75 112 LEU A CA 1
ATOM 856 C C . LEU A 1 112 ? 20.035 9.749 -47.393 1.00 90.75 112 LEU A C 1
ATOM 858 O O . LEU A 1 112 ? 20.911 9.652 -48.244 1.00 90.75 112 LEU A O 1
ATOM 862 N N . ARG A 1 113 ? 20.172 9.184 -46.185 1.00 91.12 113 ARG A N 1
ATOM 863 C CA . ARG A 1 113 ? 21.351 8.397 -45.789 1.00 91.12 113 ARG A CA 1
ATOM 864 C C . ARG A 1 113 ? 21.617 7.243 -46.754 1.00 91.12 113 ARG A C 1
ATOM 866 O O . ARG A 1 113 ? 22.772 7.010 -47.102 1.00 91.12 113 ARG A O 1
ATOM 873 N N . GLN A 1 114 ? 20.593 6.503 -47.174 1.00 89.88 114 GLN A N 1
ATOM 874 C CA . GLN A 1 114 ? 20.770 5.414 -48.136 1.00 89.88 114 GLN A CA 1
ATOM 875 C C . GLN A 1 114 ? 21.197 5.946 -49.514 1.00 89.88 114 GLN A C 1
ATOM 877 O O . GLN A 1 114 ? 22.138 5.410 -50.102 1.00 89.88 114 GLN A O 1
ATOM 882 N N . SER A 1 115 ? 20.580 7.034 -49.980 1.00 87.94 115 SER A N 1
ATOM 883 C CA . SER A 1 115 ? 20.919 7.699 -51.243 1.00 87.94 115 SER A CA 1
ATOM 884 C C . SER A 1 115 ? 22.341 8.270 -51.250 1.00 87.94 115 SER A C 1
ATOM 886 O O . SER A 1 115 ? 23.080 7.997 -52.189 1.00 87.94 115 SER A O 1
ATOM 888 N N . CYS A 1 116 ? 22.780 8.967 -50.195 1.00 86.44 116 CYS A N 1
ATOM 889 C CA . CYS A 1 116 ? 24.150 9.481 -50.062 1.00 86.44 116 CYS A CA 1
ATOM 890 C C . CYS A 1 116 ? 25.197 8.358 -50.100 1.00 86.44 116 CYS A C 1
ATOM 892 O O . CYS A 1 116 ? 26.204 8.479 -50.786 1.00 86.44 116 CYS A O 1
ATOM 894 N N . ASN A 1 117 ? 24.950 7.230 -49.424 1.00 85.44 117 ASN A N 1
ATOM 895 C CA . ASN A 1 117 ? 25.880 6.094 -49.452 1.00 85.44 117 ASN A CA 1
ATOM 896 C C . ASN A 1 117 ? 25.962 5.423 -50.839 1.00 85.44 117 ASN A C 1
ATOM 898 O O . ASN A 1 117 ? 27.010 4.888 -51.202 1.00 85.44 117 ASN A O 1
ATOM 902 N N . ALA A 1 118 ? 24.879 5.442 -51.624 1.00 84.44 118 ALA A N 1
ATOM 903 C CA . ALA A 1 118 ? 24.898 4.985 -53.014 1.00 84.44 118 ALA A CA 1
ATOM 904 C C . ALA A 1 118 ? 25.625 5.988 -53.932 1.00 84.44 118 ALA A C 1
ATOM 906 O O . ALA A 1 118 ? 26.469 5.582 -54.728 1.00 84.44 118 ALA A O 1
ATOM 907 N N . ALA A 1 119 ? 25.343 7.280 -53.753 1.00 83.00 119 ALA A N 1
ATOM 908 C CA . ALA A 1 119 ? 25.938 8.418 -54.447 1.00 83.00 119 ALA A CA 1
ATOM 909 C C . ALA A 1 119 ? 27.465 8.508 -54.268 1.00 83.00 119 ALA A C 1
ATOM 911 O O . ALA A 1 119 ? 28.208 8.637 -55.242 1.00 83.00 119 ALA A O 1
ATOM 912 N N . ASP A 1 120 ? 27.958 8.368 -53.038 1.00 82.75 120 ASP A N 1
ATOM 913 C CA . ASP A 1 120 ? 29.395 8.405 -52.753 1.00 82.75 120 ASP A CA 1
ATOM 914 C C . ASP A 1 120 ? 30.101 7.145 -53.278 1.00 82.75 120 ASP A C 1
ATOM 916 O O . ASP A 1 120 ? 31.228 7.217 -53.767 1.00 82.75 120 ASP A O 1
ATOM 920 N N . ARG A 1 121 ? 29.419 5.990 -53.284 1.00 81.69 121 ARG A N 1
ATOM 921 C CA . ARG A 1 121 ? 29.929 4.766 -53.921 1.00 81.69 121 ARG A CA 1
ATOM 922 C C . ARG A 1 121 ? 30.080 4.928 -55.437 1.00 81.69 121 ARG A C 1
ATOM 924 O O . ARG A 1 121 ? 31.079 4.458 -55.981 1.00 81.69 121 ARG A O 1
ATOM 931 N N . THR A 1 122 ? 29.125 5.550 -56.129 1.00 81.12 122 THR A N 1
ATOM 932 C CA . THR A 1 122 ? 29.217 5.770 -57.582 1.00 81.12 122 THR A CA 1
ATOM 933 C C . THR A 1 122 ? 30.244 6.843 -57.942 1.00 81.12 122 THR A C 1
ATOM 935 O O . THR A 1 122 ? 30.998 6.637 -58.893 1.00 81.12 122 THR A O 1
ATOM 938 N N . ASP A 1 123 ? 30.373 7.920 -57.160 1.00 79.25 123 ASP A N 1
ATOM 939 C CA . ASP A 1 123 ? 31.426 8.925 -57.373 1.00 79.25 123 ASP A CA 1
ATOM 940 C C . ASP A 1 123 ? 32.833 8.349 -57.128 1.00 79.25 123 ASP A C 1
ATOM 942 O O . ASP A 1 123 ? 33.729 8.558 -57.949 1.00 79.25 123 ASP A O 1
ATOM 946 N N . LEU A 1 124 ? 33.034 7.542 -56.078 1.00 78.00 124 LEU A N 1
ATOM 947 C CA . LEU A 1 124 ? 34.313 6.855 -55.839 1.00 78.00 124 LEU A CA 1
ATOM 948 C C . LEU A 1 124 ? 34.691 5.909 -56.990 1.00 78.00 124 LEU A C 1
ATOM 950 O O . LEU A 1 124 ? 35.850 5.888 -57.406 1.00 78.00 124 LEU A O 1
ATOM 954 N N . LEU A 1 125 ? 33.726 5.165 -57.543 1.00 77.38 125 LEU A N 1
ATOM 955 C CA . LEU A 1 125 ? 33.951 4.285 -58.697 1.00 77.38 125 LEU A CA 1
ATOM 956 C C . LEU A 1 125 ? 34.232 5.060 -59.998 1.00 77.38 125 LEU A C 1
ATOM 958 O O . LEU A 1 125 ? 34.972 4.561 -60.844 1.00 77.38 125 LEU A O 1
ATOM 962 N N . ARG A 1 126 ? 33.663 6.262 -60.166 1.00 72.25 126 ARG A N 1
ATOM 963 C CA . ARG A 1 126 ? 33.804 7.082 -61.384 1.00 72.25 126 ARG A CA 1
ATOM 964 C C . ARG A 1 126 ? 35.051 7.974 -61.382 1.00 72.25 126 ARG A C 1
ATOM 966 O O . ARG A 1 126 ? 35.603 8.221 -62.450 1.00 72.25 126 ARG A O 1
ATOM 973 N N . PHE A 1 127 ? 35.507 8.438 -60.215 1.00 70.06 127 PHE A N 1
ATOM 974 C CA . PHE A 1 127 ? 36.597 9.420 -60.097 1.00 70.06 127 PHE A CA 1
ATOM 975 C C . PHE A 1 127 ? 37.848 8.919 -59.347 1.00 70.06 127 PHE A C 1
ATOM 977 O O . PHE A 1 127 ? 38.918 9.507 -59.498 1.00 70.06 127 PHE A O 1
ATOM 984 N N . GLY A 1 128 ? 37.772 7.827 -58.577 1.00 59.94 128 GLY A N 1
ATOM 985 C CA . GLY A 1 128 ? 38.874 7.371 -57.713 1.00 59.94 128 GLY A CA 1
ATOM 986 C C . GLY A 1 128 ? 40.082 6.725 -58.413 1.00 59.94 128 GLY A C 1
ATOM 987 O O . GLY A 1 128 ? 41.098 6.487 -57.766 1.00 59.94 128 GLY A O 1
ATOM 988 N N . GLY A 1 129 ? 40.004 6.419 -59.713 1.00 49.53 129 GLY A N 1
ATOM 989 C CA . GLY A 1 129 ? 40.996 5.577 -60.403 1.00 49.53 129 GLY A CA 1
ATOM 990 C C . GLY A 1 129 ? 42.233 6.281 -60.983 1.00 49.53 129 GLY A C 1
ATOM 991 O O . GLY A 1 129 ? 43.168 5.606 -61.404 1.00 49.53 129 GLY A O 1
ATOM 992 N N . SER A 1 130 ? 42.268 7.617 -61.048 1.00 45.69 130 SER A N 1
ATOM 993 C CA . SER A 1 130 ? 43.183 8.330 -61.964 1.00 45.69 130 SER A CA 1
ATOM 994 C C . SER A 1 130 ? 44.598 8.635 -61.431 1.00 45.69 130 SER A C 1
ATOM 996 O O . SER A 1 130 ? 45.366 9.306 -62.118 1.00 45.69 130 SER A O 1
ATOM 998 N N . ALA A 1 131 ? 44.961 8.198 -60.221 1.00 46.59 131 ALA A N 1
ATOM 999 C CA . ALA A 1 131 ? 46.144 8.709 -59.509 1.00 46.59 131 ALA A CA 1
ATOM 1000 C C . ALA A 1 131 ? 47.431 7.856 -59.615 1.00 46.59 131 ALA A C 1
ATOM 1002 O O . ALA A 1 131 ? 48.452 8.247 -59.055 1.00 46.59 131 ALA A O 1
ATOM 1003 N N . ALA A 1 132 ? 47.401 6.692 -60.279 1.00 42.72 132 ALA A N 1
ATOM 1004 C CA . ALA A 1 132 ? 48.429 5.650 -60.107 1.00 42.72 132 ALA A CA 1
ATOM 1005 C C . ALA A 1 132 ? 49.014 5.055 -61.410 1.00 42.72 132 ALA A C 1
ATOM 1007 O O . ALA A 1 132 ? 49.489 3.920 -61.404 1.00 42.72 132 ALA A O 1
ATOM 1008 N N . ALA A 1 133 ? 48.991 5.787 -62.532 1.00 41.72 133 ALA A N 1
ATOM 1009 C CA . ALA A 1 133 ? 49.517 5.301 -63.815 1.00 41.72 133 ALA A CA 1
ATOM 1010 C C . ALA A 1 133 ? 50.245 6.400 -64.616 1.00 41.72 133 ALA A C 1
ATOM 1012 O O . ALA A 1 133 ? 49.635 7.113 -65.409 1.00 41.72 133 ALA A O 1
ATOM 1013 N N . GLY A 1 134 ? 51.564 6.519 -64.429 1.00 38.53 134 GLY A N 1
ATOM 1014 C CA . GLY A 1 134 ? 52.414 7.425 -65.212 1.00 38.53 134 GLY A CA 1
ATOM 1015 C C . GLY A 1 134 ? 53.845 7.507 -64.679 1.00 38.53 134 GLY A C 1
ATOM 1016 O O . GLY A 1 134 ? 54.099 8.226 -63.719 1.00 38.53 134 GLY A O 1
ATOM 1017 N N . GLY A 1 135 ? 54.781 6.774 -65.292 1.00 36.00 135 GLY A N 1
ATOM 1018 C CA . GLY A 1 135 ? 56.184 6.747 -64.858 1.00 36.00 135 GLY A CA 1
ATOM 1019 C C . GLY A 1 135 ? 57.020 5.678 -65.563 1.00 36.00 135 GLY A C 1
ATOM 1020 O O . GLY A 1 135 ? 57.248 4.605 -65.016 1.00 36.00 135 GLY A O 1
ATOM 1021 N N . THR A 1 136 ? 57.470 5.962 -66.785 1.00 40.00 136 THR A N 1
ATOM 1022 C CA . THR A 1 136 ? 58.406 5.118 -67.551 1.00 40.00 136 THR A CA 1
ATOM 1023 C C . THR A 1 136 ? 59.839 5.631 -67.414 1.00 40.00 136 THR A C 1
ATOM 1025 O O . THR A 1 136 ? 60.072 6.814 -67.658 1.00 40.00 136 THR A O 1
ATOM 1028 N N . GLY A 1 137 ? 60.805 4.758 -67.118 1.00 34.28 137 GLY A N 1
ATOM 1029 C CA . GLY A 1 137 ? 62.229 5.109 -67.108 1.00 34.28 137 GLY A CA 1
ATOM 1030 C C . GLY A 1 137 ? 63.125 3.903 -66.825 1.00 34.28 137 GLY A C 1
ATOM 1031 O O . GLY A 1 137 ? 63.171 3.429 -65.696 1.00 34.28 137 GLY A O 1
ATOM 1032 N N . ASP A 1 138 ? 63.815 3.413 -67.854 1.00 37.75 138 ASP A N 1
ATOM 1033 C CA . ASP A 1 138 ? 64.773 2.301 -67.787 1.00 37.75 138 ASP A CA 1
ATOM 1034 C C . ASP A 1 138 ? 66.212 2.845 -67.773 1.00 37.75 138 ASP A C 1
ATOM 1036 O O . ASP A 1 138 ? 66.586 3.587 -68.685 1.00 37.75 138 ASP A O 1
ATOM 1040 N N . ALA A 1 139 ? 67.003 2.515 -66.741 1.00 37.41 139 ALA A N 1
ATOM 1041 C CA . ALA A 1 139 ? 68.430 2.841 -66.677 1.00 37.41 139 ALA A CA 1
ATOM 1042 C C . ALA A 1 139 ? 69.224 2.037 -65.617 1.00 37.41 139 ALA A C 1
ATOM 1044 O O . ALA A 1 139 ? 68.866 1.990 -64.445 1.00 37.41 139 ALA A O 1
ATOM 1045 N N . PHE A 1 140 ? 70.400 1.558 -66.039 1.00 35.38 140 PHE A N 1
ATOM 1046 C CA . PHE A 1 140 ? 71.633 1.397 -65.243 1.00 35.38 140 PHE A CA 1
ATOM 1047 C C . PHE A 1 140 ? 71.697 0.357 -64.095 1.00 35.38 140 PHE A C 1
ATOM 1049 O O . PHE A 1 140 ? 71.872 0.677 -62.920 1.00 35.38 140 PHE A O 1
ATOM 1056 N N . MET A 1 141 ? 71.739 -0.926 -64.467 1.00 49.84 141 MET A N 1
ATOM 1057 C CA . MET A 1 141 ? 72.203 -2.023 -63.600 1.00 49.84 141 MET A CA 1
ATOM 1058 C C . MET A 1 141 ? 73.744 -2.137 -63.572 1.00 49.84 141 MET A C 1
ATOM 1060 O O . MET A 1 141 ? 74.304 -2.920 -64.336 1.00 49.84 141 MET A O 1
ATOM 1064 N N . THR A 1 142 ? 74.431 -1.420 -62.668 1.00 45.50 142 THR A N 1
ATOM 1065 C CA . THR A 1 142 ? 75.836 -1.760 -62.295 1.00 45.50 142 THR A CA 1
ATOM 1066 C C . THR A 1 142 ? 76.289 -1.385 -60.876 1.00 45.50 142 THR A C 1
ATOM 1068 O O . THR A 1 142 ? 77.348 -1.840 -60.459 1.00 45.50 142 THR A O 1
ATOM 1071 N N . GLU A 1 143 ? 75.509 -0.618 -60.109 1.00 45.62 143 GLU A N 1
ATOM 1072 C CA . GLU A 1 143 ? 75.845 -0.232 -58.717 1.00 45.62 143 GLU A CA 1
ATOM 1073 C C . GLU A 1 143 ? 74.827 -0.791 -57.693 1.00 45.62 143 GLU A C 1
ATOM 1075 O O . GLU A 1 143 ? 74.856 -0.499 -56.502 1.00 45.62 143 GLU A O 1
ATOM 1080 N N . ALA A 1 144 ? 73.913 -1.645 -58.167 1.00 50.59 144 ALA A N 1
ATOM 1081 C CA . ALA A 1 144 ? 72.665 -1.967 -57.483 1.00 50.59 144 ALA A CA 1
ATOM 1082 C C . ALA A 1 144 ? 72.783 -2.909 -56.271 1.00 50.59 144 ALA A C 1
ATOM 1084 O O . ALA A 1 144 ? 71.853 -2.941 -55.471 1.00 50.59 144 ALA A O 1
ATOM 1085 N N . ASP A 1 145 ? 73.854 -3.693 -56.106 1.00 52.88 145 ASP A N 1
ATOM 1086 C CA . ASP A 1 145 ? 73.881 -4.757 -55.083 1.00 52.88 145 ASP A CA 1
ATOM 1087 C C . ASP A 1 145 ? 73.935 -4.231 -53.640 1.00 52.88 145 ASP A C 1
ATOM 1089 O O . ASP A 1 145 ? 73.342 -4.846 -52.751 1.00 52.88 145 ASP A O 1
ATOM 1093 N N . ALA A 1 146 ? 74.592 -3.092 -53.394 1.00 54.00 146 ALA A N 1
ATOM 1094 C CA . ALA A 1 146 ? 74.642 -2.483 -52.063 1.00 54.00 146 ALA A CA 1
ATOM 1095 C C . ALA A 1 146 ? 73.270 -1.916 -51.666 1.00 54.00 146 ALA A C 1
ATOM 1097 O O . ALA A 1 146 ? 72.709 -2.304 -50.637 1.00 54.00 146 ALA A O 1
ATOM 1098 N N . ASP A 1 147 ? 72.682 -1.079 -52.523 1.00 54.38 147 ASP A N 1
ATOM 1099 C CA . ASP A 1 147 ? 71.376 -0.472 -52.263 1.00 54.38 147 ASP A CA 1
ATOM 1100 C C . ASP A 1 147 ? 70.234 -1.491 -52.332 1.00 54.38 147 ASP A C 1
ATOM 1102 O O . ASP A 1 147 ? 69.308 -1.419 -51.532 1.00 54.38 147 ASP A O 1
ATOM 1106 N N . THR A 1 148 ? 70.303 -2.518 -53.185 1.00 59.28 148 THR A N 1
ATOM 1107 C CA . THR A 1 148 ? 69.306 -3.606 -53.194 1.00 59.28 148 THR A CA 1
ATOM 1108 C C . THR A 1 148 ? 69.382 -4.445 -51.918 1.00 59.28 148 THR A C 1
ATOM 1110 O O . THR A 1 148 ? 68.347 -4.886 -51.415 1.00 59.28 148 THR A O 1
ATOM 1113 N N . GLN A 1 149 ? 70.570 -4.637 -51.332 1.00 57.47 149 GLN A N 1
ATOM 1114 C CA . GLN A 1 149 ? 70.702 -5.270 -50.015 1.00 57.47 149 GLN A CA 1
ATOM 1115 C C . GLN A 1 149 ? 70.200 -4.357 -48.888 1.00 57.47 149 GLN A C 1
ATOM 1117 O O . GLN A 1 149 ? 69.464 -4.833 -48.022 1.00 57.47 149 GLN A O 1
ATOM 1122 N N . ALA A 1 150 ? 70.491 -3.054 -48.927 1.00 59.09 150 ALA A N 1
ATOM 1123 C CA . ALA A 1 150 ? 69.952 -2.081 -47.975 1.00 59.09 150 ALA A CA 1
ATOM 1124 C C . ALA A 1 150 ? 68.415 -1.992 -48.054 1.00 59.09 150 ALA A C 1
ATOM 1126 O O . ALA A 1 150 ? 67.736 -2.082 -47.030 1.00 59.09 150 ALA A O 1
ATOM 1127 N N . HIS A 1 151 ? 67.847 -1.925 -49.260 1.00 58.78 151 HIS A N 1
ATOM 1128 C CA . HIS A 1 151 ? 66.407 -1.973 -49.506 1.00 58.78 151 HIS A CA 1
ATOM 1129 C C . HIS A 1 151 ? 65.790 -3.314 -49.099 1.00 58.78 151 HIS A C 1
ATOM 1131 O O . HIS A 1 151 ? 64.700 -3.312 -48.536 1.00 58.78 151 HIS A O 1
ATOM 1137 N N . ARG A 1 152 ? 66.467 -4.455 -49.298 1.00 62.44 152 ARG A N 1
ATOM 1138 C CA . ARG A 1 152 ? 65.998 -5.764 -48.806 1.00 62.44 152 ARG A CA 1
ATOM 1139 C C . ARG A 1 152 ? 65.992 -5.825 -47.277 1.00 62.44 152 ARG A C 1
ATOM 1141 O O . ARG A 1 152 ? 65.030 -6.335 -46.710 1.00 62.44 152 ARG A O 1
ATOM 1148 N N . LEU A 1 153 ? 67.008 -5.289 -46.600 1.00 67.88 153 LEU A N 1
ATOM 1149 C CA . LEU A 1 153 ? 67.050 -5.219 -45.135 1.00 67.88 153 LEU A CA 1
ATOM 1150 C C . LEU A 1 153 ? 65.998 -4.248 -44.577 1.00 67.88 153 LEU A C 1
ATOM 1152 O O . LEU A 1 153 ? 65.308 -4.589 -43.618 1.00 67.88 153 LEU A O 1
ATOM 1156 N N . LEU A 1 154 ? 65.797 -3.090 -45.213 1.00 67.94 154 LEU A N 1
ATOM 1157 C CA . LEU A 1 154 ? 64.708 -2.167 -44.881 1.00 67.94 154 LEU A CA 1
ATOM 1158 C C . LEU A 1 154 ? 63.332 -2.793 -45.135 1.00 67.94 154 LEU A C 1
ATOM 1160 O O . LEU A 1 154 ? 62.452 -2.641 -44.294 1.00 67.94 154 LEU A O 1
ATOM 1164 N N . ALA A 1 155 ? 63.146 -3.532 -46.231 1.00 67.12 155 ALA A N 1
ATOM 1165 C CA . ALA A 1 155 ? 61.909 -4.253 -46.528 1.00 67.12 155 ALA A CA 1
ATOM 1166 C C . ALA A 1 155 ? 61.629 -5.366 -45.507 1.00 67.12 155 ALA A C 1
ATOM 1168 O O . ALA A 1 155 ? 60.486 -5.542 -45.092 1.00 67.12 155 ALA A O 1
ATOM 1169 N N . LEU A 1 156 ? 62.656 -6.088 -45.047 1.00 71.69 156 LEU A N 1
ATOM 1170 C CA . LEU A 1 156 ? 62.515 -7.063 -43.964 1.00 71.69 156 LEU A CA 1
ATOM 1171 C C . LEU A 1 156 ? 62.168 -6.374 -42.636 1.00 71.69 156 LEU A C 1
ATOM 1173 O O . LEU A 1 156 ? 61.234 -6.805 -41.968 1.00 71.69 156 LEU A O 1
ATOM 1177 N N . GLN A 1 157 ? 62.825 -5.262 -42.290 1.00 71.50 157 GLN A N 1
ATOM 1178 C CA . GLN A 1 157 ? 62.543 -4.522 -41.053 1.00 71.50 157 GLN A CA 1
ATOM 1179 C C . GLN A 1 157 ? 61.155 -3.849 -41.065 1.00 71.50 157 GLN A C 1
ATOM 1181 O O . GLN A 1 157 ? 60.496 -3.765 -40.027 1.00 71.50 157 GLN A O 1
ATOM 1186 N N . THR A 1 158 ? 60.674 -3.362 -42.214 1.00 67.44 158 THR A N 1
ATOM 1187 C CA . THR A 1 158 ? 59.298 -2.850 -42.338 1.00 67.44 158 THR A CA 1
ATOM 1188 C C . THR A 1 158 ? 58.275 -3.981 -42.329 1.00 67.44 158 THR A C 1
ATOM 1190 O O . THR A 1 158 ? 57.234 -3.825 -41.694 1.00 67.44 158 THR A O 1
ATOM 1193 N N . THR A 1 159 ? 58.584 -5.138 -42.925 1.00 71.94 159 THR A N 1
ATOM 1194 C CA . THR A 1 159 ? 57.747 -6.349 -42.840 1.00 71.94 159 THR A CA 1
ATOM 1195 C C . THR A 1 159 ? 57.650 -6.864 -41.403 1.00 71.94 159 THR A C 1
ATOM 1197 O O . THR A 1 159 ? 56.553 -7.164 -40.947 1.00 71.94 159 THR A O 1
ATOM 1200 N N . GLU A 1 160 ? 58.748 -6.883 -40.643 1.00 73.50 160 GLU A N 1
ATOM 1201 C CA . GLU A 1 160 ? 58.761 -7.241 -39.218 1.00 73.50 160 GLU A CA 1
ATOM 1202 C C . GLU A 1 160 ? 57.914 -6.263 -38.386 1.00 73.50 160 GLU A C 1
ATOM 1204 O O . GLU A 1 160 ? 57.077 -6.684 -37.587 1.00 73.50 160 GLU A O 1
ATOM 1209 N N . LYS A 1 161 ? 58.043 -4.950 -38.626 1.00 71.81 161 LYS A N 1
ATOM 1210 C CA . LYS A 1 161 ? 57.202 -3.923 -37.981 1.00 71.81 161 LYS A CA 1
ATOM 1211 C C . LYS A 1 161 ? 55.718 -4.072 -38.349 1.00 71.81 161 LYS A C 1
ATOM 1213 O O . LYS A 1 161 ? 54.863 -3.914 -37.479 1.00 71.81 161 LYS A O 1
ATOM 1218 N N . LEU A 1 162 ? 55.400 -4.434 -39.595 1.00 65.19 162 LEU A N 1
ATOM 1219 C CA . LEU A 1 162 ? 54.040 -4.760 -40.048 1.00 65.19 162 LEU A CA 1
ATOM 1220 C C . LEU A 1 162 ? 53.514 -6.066 -39.432 1.00 65.19 162 LEU A C 1
ATOM 1222 O O . LEU A 1 162 ? 52.338 -6.144 -39.079 1.00 65.19 162 LEU A O 1
ATOM 1226 N N . GLN A 1 163 ? 54.360 -7.077 -39.239 1.00 73.88 163 GLN A N 1
ATOM 1227 C CA . GLN A 1 163 ? 54.005 -8.330 -38.568 1.00 73.88 163 GLN A CA 1
ATOM 1228 C C . GLN A 1 163 ? 53.762 -8.108 -37.066 1.00 73.88 163 GLN A C 1
ATOM 1230 O O . GLN A 1 163 ? 52.787 -8.613 -36.508 1.00 73.88 163 GLN A O 1
ATOM 1235 N N . GLY A 1 164 ? 54.576 -7.267 -36.423 1.00 80.00 164 GLY A N 1
ATOM 1236 C CA . GLY A 1 164 ? 54.339 -6.775 -35.068 1.00 80.00 164 GLY A CA 1
ATOM 1237 C C . GLY A 1 164 ? 53.007 -6.029 -34.967 1.00 80.00 164 GLY A C 1
ATOM 1238 O O . GLY A 1 164 ? 52.159 -6.403 -34.155 1.00 80.00 164 GLY A O 1
ATOM 1239 N N . GLY A 1 165 ? 52.784 -5.044 -35.843 1.00 75.75 165 GLY A N 1
ATOM 1240 C CA . GLY A 1 165 ? 51.562 -4.235 -35.890 1.00 75.75 165 GLY A CA 1
ATOM 1241 C C . GLY A 1 165 ? 50.291 -5.030 -36.199 1.00 75.75 165 GLY A C 1
ATOM 1242 O O . GLY A 1 165 ? 49.252 -4.781 -35.599 1.00 75.75 165 GLY A O 1
ATOM 1243 N N . THR A 1 166 ? 50.356 -6.039 -37.070 1.00 76.12 166 THR A N 1
ATOM 1244 C CA . THR A 1 166 ? 49.221 -6.946 -37.319 1.00 76.12 166 THR A CA 1
ATOM 1245 C C . THR A 1 166 ? 48.986 -7.905 -36.152 1.00 76.12 166 THR A C 1
ATOM 1247 O O . THR A 1 166 ? 47.834 -8.214 -35.851 1.00 76.12 166 THR A O 1
ATOM 1250 N N . SER A 1 167 ? 50.030 -8.322 -35.423 1.00 80.06 167 SER A N 1
ATOM 1251 C CA . SER A 1 167 ? 49.866 -9.118 -34.197 1.00 80.06 167 SER A CA 1
ATOM 1252 C C . SER A 1 167 ? 49.203 -8.334 -33.055 1.00 80.06 167 SER A C 1
ATOM 1254 O O . SER A 1 167 ? 48.406 -8.905 -32.308 1.00 80.06 167 SER A O 1
ATOM 1256 N N . THR A 1 168 ? 49.470 -7.027 -32.927 1.00 78.38 168 THR A N 1
ATOM 1257 C CA . THR A 1 168 ? 48.794 -6.166 -31.944 1.00 78.38 168 THR A CA 1
ATOM 1258 C C . THR A 1 168 ? 47.377 -5.813 -32.386 1.00 78.38 168 THR A C 1
ATOM 1260 O O . THR A 1 168 ? 46.475 -5.875 -31.554 1.00 78.38 168 THR A O 1
ATOM 1263 N N . LEU A 1 169 ? 47.139 -5.571 -33.681 1.00 69.69 169 LEU A N 1
ATOM 1264 C CA . LEU A 1 169 ? 45.790 -5.425 -34.249 1.00 69.69 169 LEU A CA 1
ATOM 1265 C C . LEU A 1 169 ? 44.923 -6.664 -33.995 1.00 69.69 169 LEU A C 1
ATOM 1267 O O . LEU A 1 169 ? 43.800 -6.527 -33.528 1.00 69.69 169 LEU A O 1
ATOM 1271 N N . ARG A 1 170 ? 45.456 -7.874 -34.203 1.00 79.69 170 ARG A N 1
ATOM 1272 C CA . ARG A 1 170 ? 44.726 -9.131 -33.957 1.00 79.69 170 ARG A CA 1
ATOM 1273 C C . ARG A 1 170 ? 44.446 -9.384 -32.470 1.00 79.69 170 ARG A C 1
ATOM 1275 O O . ARG A 1 170 ? 43.429 -9.979 -32.125 1.00 79.69 170 ARG A O 1
ATOM 1282 N N . LYS A 1 171 ? 45.319 -8.910 -31.571 1.00 84.94 171 LYS A N 1
ATOM 1283 C CA . LYS A 1 171 ? 45.047 -8.888 -30.121 1.00 84.94 171 LYS A CA 1
ATOM 1284 C C . LYS A 1 171 ? 43.956 -7.871 -29.774 1.00 84.94 171 LYS A C 1
ATOM 1286 O O . LYS A 1 171 ? 43.067 -8.197 -28.997 1.00 84.94 171 LYS A O 1
ATOM 1291 N N . ALA A 1 172 ? 43.988 -6.676 -30.363 1.00 75.06 172 ALA A N 1
ATOM 1292 C CA . ALA A 1 172 ? 42.949 -5.664 -30.177 1.00 75.06 172 ALA A CA 1
ATOM 1293 C C . ALA A 1 172 ? 41.585 -6.137 -30.713 1.00 75.06 172 ALA A C 1
ATOM 1295 O O . ALA A 1 172 ? 40.577 -5.957 -30.043 1.00 75.06 172 ALA A O 1
ATOM 1296 N N . GLU A 1 173 ? 41.555 -6.814 -31.862 1.00 80.56 173 GLU A N 1
ATOM 1297 C CA . GLU A 1 173 ? 40.367 -7.464 -32.426 1.00 80.56 173 GLU A CA 1
ATOM 1298 C C . GLU A 1 173 ? 39.794 -8.528 -31.473 1.00 80.56 173 GLU A C 1
ATOM 1300 O O . GLU A 1 173 ? 38.590 -8.537 -31.218 1.00 80.56 173 GLU A O 1
ATOM 1305 N N . ALA A 1 174 ? 40.647 -9.368 -30.874 1.00 85.44 174 ALA A N 1
ATOM 1306 C CA . ALA A 1 174 ? 40.225 -10.349 -29.872 1.00 85.44 174 ALA A CA 1
ATOM 1307 C C . ALA A 1 174 ? 39.649 -9.690 -28.602 1.00 85.44 174 ALA A C 1
ATOM 1309 O O . ALA A 1 174 ? 38.596 -10.115 -28.125 1.00 85.44 174 ALA A O 1
ATOM 1310 N N . TYR A 1 175 ? 40.276 -8.623 -28.090 1.00 81.06 175 TYR A N 1
ATOM 1311 C CA . TYR A 1 175 ? 39.732 -7.854 -26.964 1.00 81.06 175 TYR A CA 1
ATOM 1312 C C . TYR A 1 175 ? 38.405 -7.171 -27.319 1.00 81.06 175 TYR A C 1
ATOM 1314 O O . TYR A 1 175 ? 37.463 -7.244 -26.538 1.00 81.06 175 TYR A O 1
ATOM 1322 N N . LEU A 1 176 ? 38.277 -6.577 -28.510 1.00 77.94 176 LEU A N 1
ATOM 1323 C CA . LEU A 1 176 ? 37.022 -5.978 -28.977 1.00 77.94 176 LEU A CA 1
ATOM 1324 C C . LEU A 1 176 ? 35.908 -7.023 -29.117 1.00 77.94 176 LEU A C 1
ATOM 1326 O O . LEU A 1 176 ? 34.772 -6.749 -28.734 1.00 77.94 176 LEU A O 1
ATOM 1330 N N . ALA A 1 177 ? 36.218 -8.226 -29.609 1.00 83.94 177 ALA A N 1
ATOM 1331 C CA . ALA A 1 177 ? 35.270 -9.336 -29.655 1.00 83.94 177 ALA A CA 1
ATOM 1332 C C . ALA A 1 177 ? 34.826 -9.760 -28.243 1.00 83.94 177 ALA A C 1
ATOM 1334 O O . ALA A 1 177 ? 33.624 -9.864 -27.996 1.00 83.94 177 ALA A O 1
ATOM 1335 N N . GLN A 1 178 ? 35.770 -9.910 -27.306 1.00 88.25 178 GLN A N 1
ATOM 1336 C CA . GLN A 1 178 ? 35.498 -10.238 -25.902 1.00 88.25 178 GLN A CA 1
ATOM 1337 C C . GLN A 1 178 ? 34.617 -9.173 -25.221 1.00 88.25 178 GLN A C 1
ATOM 1339 O O . GLN A 1 178 ? 33.618 -9.512 -24.582 1.00 88.25 178 GLN A O 1
ATOM 1344 N N . THR A 1 179 ? 34.932 -7.887 -25.401 1.00 84.62 179 THR A N 1
ATOM 1345 C CA . THR A 1 179 ? 34.129 -6.763 -24.895 1.00 84.62 179 THR A CA 1
ATOM 1346 C C . THR A 1 179 ? 32.732 -6.739 -25.519 1.00 84.62 179 THR A C 1
ATOM 1348 O O . THR A 1 179 ? 31.760 -6.445 -24.830 1.00 84.62 179 THR A O 1
ATOM 1351 N N . ASN A 1 180 ? 32.593 -7.100 -26.798 1.00 82.50 180 ASN A N 1
ATOM 1352 C CA . ASN A 1 180 ? 31.297 -7.168 -27.475 1.00 82.50 180 ASN A CA 1
ATOM 1353 C C . ASN A 1 180 ? 30.427 -8.329 -26.949 1.00 82.50 180 ASN A C 1
ATOM 1355 O O . ASN A 1 180 ? 29.228 -8.146 -26.739 1.00 82.50 180 ASN A O 1
ATOM 1359 N N . SER A 1 181 ? 31.016 -9.497 -26.652 1.00 88.00 181 SER A N 1
ATOM 1360 C CA . SER A 1 181 ? 30.304 -10.578 -25.950 1.00 88.00 181 SER A CA 1
ATOM 1361 C C . SER A 1 181 ? 29.907 -10.192 -24.523 1.00 88.00 181 SER A C 1
ATOM 1363 O O . SER A 1 181 ? 28.754 -10.399 -24.155 1.00 88.00 181 SER A O 1
ATOM 1365 N N . LEU A 1 182 ? 30.797 -9.555 -23.754 1.00 86.25 182 LEU A N 1
ATOM 1366 C CA . LEU A 1 182 ? 30.503 -9.120 -22.383 1.00 86.25 182 LEU A CA 1
ATOM 1367 C C . LEU A 1 182 ? 29.422 -8.023 -22.347 1.00 86.25 182 LEU A C 1
ATOM 1369 O O . LEU A 1 182 ? 28.539 -8.041 -21.495 1.00 86.25 182 LEU A O 1
ATOM 1373 N N . GLY A 1 183 ? 29.432 -7.102 -23.316 1.00 84.62 183 GLY A N 1
ATOM 1374 C CA . GLY A 1 183 ? 28.375 -6.103 -23.489 1.00 84.62 183 GLY A CA 1
ATOM 1375 C C . GLY A 1 183 ? 27.021 -6.727 -23.844 1.00 84.62 183 GLY A C 1
ATOM 1376 O O . GLY A 1 183 ? 25.993 -6.294 -23.331 1.00 84.62 183 GLY A O 1
ATOM 1377 N N . ARG A 1 184 ? 27.000 -7.785 -24.667 1.00 87.25 184 ARG A N 1
ATOM 1378 C CA . ARG A 1 184 ? 25.781 -8.564 -24.957 1.00 87.25 184 ARG A CA 1
ATOM 1379 C C . ARG A 1 184 ? 25.260 -9.317 -23.732 1.00 87.25 184 ARG A C 1
ATOM 1381 O O . ARG A 1 184 ? 24.053 -9.345 -23.518 1.00 87.25 184 ARG A O 1
ATOM 1388 N N . GLU A 1 185 ? 26.149 -9.901 -22.936 1.00 87.50 185 GLU A N 1
ATOM 1389 C CA . GLU A 1 185 ? 25.799 -10.571 -21.681 1.00 87.50 185 GLU A CA 1
ATOM 1390 C C . GLU A 1 185 ? 25.219 -9.575 -20.667 1.00 87.50 185 GLU A C 1
ATOM 1392 O O . GLU A 1 185 ? 24.120 -9.786 -20.162 1.00 87.50 185 GLU A O 1
ATOM 1397 N N . SER A 1 186 ? 25.877 -8.428 -20.473 1.00 84.56 186 SER A N 1
ATOM 1398 C CA . SER A 1 186 ? 25.379 -7.329 -19.639 1.00 84.56 186 SER A CA 1
ATOM 1399 C C . SER A 1 186 ? 24.005 -6.821 -20.096 1.00 84.56 186 SER A C 1
ATOM 1401 O O . SER A 1 186 ? 23.108 -6.680 -19.269 1.00 84.56 186 SER A O 1
ATOM 1403 N N . LEU A 1 187 ? 23.785 -6.625 -21.403 1.00 87.06 187 LEU A N 1
ATOM 1404 C CA . LEU A 1 187 ? 22.478 -6.225 -21.943 1.00 87.06 187 LEU A CA 1
ATOM 1405 C C . LEU A 1 187 ? 21.389 -7.289 -21.733 1.00 87.06 187 LEU A C 1
ATOM 1407 O O . LEU A 1 187 ? 20.242 -6.931 -21.467 1.00 87.06 187 LEU A O 1
ATOM 1411 N N . ASN A 1 188 ? 21.725 -8.580 -21.811 1.00 87.50 188 ASN A N 1
ATOM 1412 C CA . ASN A 1 188 ? 20.786 -9.656 -21.483 1.00 87.50 188 ASN A CA 1
ATOM 1413 C C . ASN A 1 188 ? 20.436 -9.659 -19.986 1.00 87.50 188 ASN A C 1
ATOM 1415 O O . ASN A 1 188 ? 19.261 -9.781 -19.649 1.00 87.50 188 ASN A O 1
ATOM 1419 N N . THR A 1 189 ? 21.415 -9.463 -19.098 1.00 88.25 189 THR A N 1
ATOM 1420 C CA . THR A 1 189 ? 21.190 -9.367 -17.644 1.00 88.25 189 THR A CA 1
ATOM 1421 C C . THR A 1 189 ? 20.363 -8.135 -17.271 1.00 88.25 189 THR A C 1
ATOM 1423 O O . THR A 1 189 ? 19.413 -8.242 -16.502 1.00 88.25 189 THR A O 1
ATOM 1426 N N . LEU A 1 190 ? 20.641 -6.973 -17.869 1.00 86.50 190 LEU A N 1
ATOM 1427 C CA . LEU A 1 190 ? 19.825 -5.766 -17.689 1.00 86.50 190 LEU A CA 1
ATOM 1428 C C . LEU A 1 190 ? 18.391 -5.973 -18.201 1.00 86.50 190 LEU A C 1
ATOM 1430 O O . LEU A 1 190 ? 17.436 -5.485 -17.593 1.00 86.50 190 LEU A O 1
ATOM 1434 N N . ARG A 1 191 ? 18.210 -6.733 -19.291 1.00 86.56 191 ARG A N 1
ATOM 1435 C CA . ARG A 1 191 ? 16.879 -7.105 -19.783 1.00 86.56 191 ARG A CA 1
ATOM 1436 C C . ARG A 1 191 ? 16.139 -8.007 -18.792 1.00 86.56 191 ARG A C 1
ATOM 1438 O O . ARG A 1 191 ? 14.992 -7.700 -18.474 1.00 86.56 191 ARG A O 1
ATOM 1445 N N . THR A 1 192 ? 16.758 -9.076 -18.288 1.00 87.44 192 THR A N 1
ATOM 1446 C CA . THR A 1 192 ? 16.092 -9.979 -17.331 1.00 87.44 192 THR A CA 1
ATOM 1447 C C . THR A 1 192 ? 15.801 -9.285 -16.001 1.00 87.44 192 THR A C 1
ATOM 1449 O O . THR A 1 192 ? 14.723 -9.486 -15.449 1.00 87.44 192 THR A O 1
ATOM 1452 N N . GLN A 1 193 ? 16.676 -8.387 -15.537 1.00 86.44 193 GLN A N 1
ATOM 1453 C CA . GLN A 1 193 ? 16.393 -7.493 -14.407 1.00 86.44 193 GLN A CA 1
ATOM 1454 C C . GLN A 1 193 ? 15.204 -6.561 -14.689 1.00 86.44 193 GLN A C 1
ATOM 1456 O O . GLN A 1 193 ? 14.350 -6.391 -13.826 1.00 86.44 193 GLN A O 1
ATOM 1461 N N . THR A 1 194 ? 15.089 -5.996 -15.897 1.00 83.62 194 THR A N 1
ATOM 1462 C CA . THR A 1 194 ? 13.939 -5.150 -16.280 1.00 83.62 194 THR A CA 1
ATOM 1463 C C . THR A 1 194 ? 12.626 -5.943 -16.266 1.00 83.62 194 THR A C 1
ATOM 1465 O O . THR A 1 194 ? 11.614 -5.460 -15.761 1.00 83.62 194 THR A O 1
ATOM 1468 N N . GLU A 1 195 ? 12.640 -7.179 -16.773 1.00 85.31 195 GLU A N 1
ATOM 1469 C CA . GLU A 1 195 ? 11.483 -8.085 -16.758 1.00 85.31 195 GLU A CA 1
ATOM 1470 C C . GLU A 1 195 ? 11.118 -8.522 -15.321 1.00 85.31 195 GLU A C 1
ATOM 1472 O O . GLU A 1 195 ? 9.938 -8.564 -14.973 1.00 85.31 195 GLU A O 1
ATOM 1477 N N . GLN A 1 196 ? 12.107 -8.743 -14.447 1.00 82.75 196 GLN A N 1
ATOM 1478 C CA . GLN A 1 196 ? 11.893 -9.010 -13.018 1.00 82.75 196 GLN A CA 1
ATOM 1479 C C . GLN A 1 196 ? 11.322 -7.799 -12.266 1.00 82.75 196 GLN A C 1
ATOM 1481 O O . GLN A 1 196 ? 10.382 -7.959 -11.492 1.00 82.75 196 GLN A O 1
ATOM 1486 N N . ILE A 1 197 ? 11.831 -6.587 -12.511 1.00 80.69 197 ILE A N 1
ATOM 1487 C CA . ILE A 1 197 ? 11.322 -5.350 -11.893 1.00 80.69 197 ILE A CA 1
ATOM 1488 C C . ILE A 1 197 ? 9.859 -5.112 -12.291 1.00 80.69 197 ILE A C 1
ATOM 1490 O O . ILE A 1 197 ? 9.048 -4.760 -11.435 1.00 80.69 197 ILE A O 1
ATOM 1494 N N . ALA A 1 198 ? 9.495 -5.361 -13.553 1.00 83.88 198 ALA A N 1
ATOM 1495 C CA . ALA A 1 198 ? 8.107 -5.276 -14.006 1.00 83.88 198 ALA A CA 1
ATOM 1496 C C . ALA A 1 198 ? 7.191 -6.277 -13.273 1.00 83.88 198 ALA A C 1
ATOM 1498 O O . ALA A 1 198 ? 6.092 -5.912 -12.858 1.00 83.88 198 ALA A O 1
ATOM 1499 N N . HIS A 1 199 ? 7.654 -7.510 -13.044 1.00 88.31 199 HIS A N 1
ATOM 1500 C CA . HIS A 1 199 ? 6.890 -8.515 -12.299 1.00 88.31 199 HIS A CA 1
ATOM 1501 C C . HIS A 1 199 ? 6.764 -8.179 -10.799 1.00 88.31 199 HIS A C 1
ATOM 1503 O O . HIS A 1 199 ? 5.688 -8.317 -10.220 1.00 88.31 199 HIS A O 1
ATOM 1509 N N . VAL A 1 200 ? 7.820 -7.646 -10.171 1.00 84.50 200 VAL A N 1
ATOM 1510 C CA . VAL A 1 200 ? 7.758 -7.137 -8.787 1.00 84.50 200 VAL A CA 1
ATOM 1511 C C . VAL A 1 200 ? 6.774 -5.965 -8.677 1.00 84.50 200 VAL A C 1
ATOM 1513 O O . VAL A 1 200 ? 6.011 -5.899 -7.713 1.00 84.50 200 VAL A O 1
ATOM 1516 N N . GLN A 1 201 ? 6.722 -5.069 -9.668 1.00 83.94 201 GLN A N 1
ATOM 1517 C CA . GLN A 1 201 ? 5.711 -4.006 -9.724 1.00 83.94 201 GLN A CA 1
ATOM 1518 C C . GLN A 1 201 ? 4.287 -4.565 -9.868 1.00 83.94 201 GLN A C 1
ATOM 1520 O O . GLN A 1 201 ? 3.382 -4.075 -9.197 1.00 83.94 201 GLN A O 1
ATOM 1525 N N . GLU A 1 202 ? 4.067 -5.594 -10.689 1.00 87.88 202 GLU A N 1
ATOM 1526 C CA . GLU A 1 202 ? 2.763 -6.264 -10.815 1.00 87.88 202 GLU A CA 1
ATOM 1527 C C . GLU A 1 202 ? 2.292 -6.853 -9.473 1.00 87.88 202 GLU A C 1
ATOM 1529 O O . GLU A 1 202 ? 1.193 -6.533 -9.017 1.00 87.88 202 GLU A O 1
ATOM 1534 N N . ILE A 1 203 ? 3.157 -7.612 -8.787 1.00 86.81 203 ILE A N 1
ATOM 1535 C CA . ILE A 1 203 ? 2.879 -8.176 -7.454 1.00 86.81 203 ILE A CA 1
ATOM 1536 C C . ILE A 1 203 ? 2.604 -7.064 -6.431 1.00 86.81 203 ILE A C 1
ATOM 1538 O O . ILE A 1 203 ? 1.630 -7.143 -5.684 1.00 86.81 203 ILE A O 1
ATOM 1542 N N . THR A 1 204 ? 3.413 -5.999 -6.420 1.00 85.00 204 THR A N 1
ATOM 1543 C CA . THR A 1 204 ? 3.241 -4.868 -5.490 1.00 85.00 204 THR A CA 1
ATOM 1544 C C . THR A 1 204 ? 1.865 -4.215 -5.652 1.00 85.00 204 THR A C 1
ATOM 1546 O O . THR A 1 204 ? 1.209 -3.914 -4.656 1.00 85.00 204 THR A O 1
ATOM 1549 N N . ASN A 1 205 ? 1.385 -4.049 -6.891 1.00 86.88 205 ASN A N 1
ATOM 1550 C CA . ASN A 1 205 ? 0.071 -3.463 -7.162 1.00 86.88 205 ASN A CA 1
ATOM 1551 C C . ASN A 1 205 ? -1.097 -4.351 -6.682 1.00 86.88 205 ASN A C 1
ATOM 1553 O O . ASN A 1 205 ? -2.089 -3.814 -6.183 1.00 86.88 205 ASN A O 1
ATOM 1557 N N . ASP A 1 206 ? -1.011 -5.684 -6.795 1.00 90.31 206 ASP A N 1
ATOM 1558 C CA . ASP A 1 206 ? -2.061 -6.570 -6.257 1.00 90.31 206 ASP A CA 1
ATOM 1559 C C . ASP A 1 206 ? -2.012 -6.649 -4.721 1.00 90.31 206 ASP A C 1
ATOM 1561 O O . ASP A 1 206 ? -3.055 -6.600 -4.067 1.00 90.31 206 ASP A O 1
ATOM 1565 N N . VAL A 1 207 ? -0.814 -6.638 -4.123 1.00 85.69 207 VAL A N 1
ATOM 1566 C CA . VAL A 1 207 ? -0.640 -6.534 -2.663 1.00 85.69 207 VAL A CA 1
ATOM 1567 C C . VAL A 1 207 ? -1.248 -5.231 -2.128 1.00 85.69 207 VAL A C 1
ATOM 1569 O O . VAL A 1 207 ? -2.004 -5.275 -1.156 1.00 85.69 207 VAL A O 1
ATOM 1572 N N . ASP A 1 208 ? -1.029 -4.084 -2.779 1.00 87.12 208 ASP A N 1
ATOM 1573 C CA . ASP A 1 208 ? -1.684 -2.820 -2.404 1.00 87.12 208 ASP A CA 1
ATOM 1574 C C . ASP A 1 208 ? -3.213 -2.884 -2.585 1.00 87.12 208 ASP A C 1
ATOM 1576 O O . ASP A 1 208 ? -3.981 -2.413 -1.731 1.00 87.12 208 ASP A O 1
ATOM 1580 N N . ALA A 1 209 ? -3.693 -3.532 -3.653 1.00 88.19 209 ALA A N 1
ATOM 1581 C CA . ALA A 1 209 ? -5.118 -3.771 -3.854 1.00 88.19 209 ALA A CA 1
ATOM 1582 C C . ALA A 1 209 ? -5.713 -4.632 -2.723 1.00 88.19 209 ALA A C 1
ATOM 1584 O O . ALA A 1 209 ? -6.793 -4.310 -2.213 1.00 88.19 209 ALA A O 1
ATOM 1585 N N . GLU A 1 210 ? -5.021 -5.672 -2.258 1.00 88.12 210 GLU A N 1
ATOM 1586 C CA . GLU A 1 210 ? -5.436 -6.485 -1.113 1.00 88.12 210 GLU A CA 1
ATOM 1587 C C . GLU A 1 210 ? -5.339 -5.751 0.229 1.00 88.12 210 GLU A C 1
ATOM 1589 O O . GLU A 1 210 ? -6.283 -5.825 1.023 1.00 88.12 210 GLU A O 1
ATOM 1594 N N . ILE A 1 211 ? -4.282 -4.972 0.470 1.00 84.75 211 ILE A N 1
ATOM 1595 C CA . ILE A 1 211 ? -4.145 -4.112 1.655 1.00 84.75 211 ILE A CA 1
ATOM 1596 C C . ILE A 1 211 ? -5.300 -3.103 1.714 1.00 84.75 211 ILE A C 1
ATOM 1598 O O . ILE A 1 211 ? -5.863 -2.868 2.790 1.00 84.75 211 ILE A O 1
ATOM 1602 N N . SER A 1 212 ? -5.731 -2.554 0.572 1.00 87.62 212 SER A N 1
ATOM 1603 C CA . SER A 1 212 ? -6.904 -1.672 0.507 1.00 87.62 212 SER A CA 1
ATOM 1604 C C . SER A 1 212 ? -8.197 -2.400 0.917 1.00 87.62 212 SER A C 1
ATOM 1606 O O . SER A 1 212 ? -8.952 -1.895 1.758 1.00 87.62 212 SER A O 1
ATOM 1608 N N . ARG A 1 213 ? -8.418 -3.632 0.425 1.00 88.31 213 ARG A N 1
ATOM 1609 C CA . ARG A 1 213 ? -9.566 -4.490 0.789 1.00 88.31 213 ARG A CA 1
ATOM 1610 C C . ARG A 1 213 ? -9.538 -4.833 2.283 1.00 88.31 213 ARG A C 1
ATOM 1612 O O . ARG A 1 213 ? -10.554 -4.688 2.966 1.00 88.31 213 ARG A O 1
ATOM 1619 N N . ALA A 1 214 ? -8.377 -5.216 2.816 1.00 83.56 214 ALA A N 1
ATOM 1620 C CA . ALA A 1 214 ? -8.175 -5.510 4.232 1.00 83.56 214 ALA A CA 1
ATOM 1621 C C . ALA A 1 214 ? -8.455 -4.280 5.111 1.00 83.56 214 ALA A C 1
ATOM 1623 O O . ALA A 1 214 ? -9.192 -4.377 6.095 1.00 83.56 214 ALA A O 1
ATOM 1624 N N . ARG A 1 215 ? -7.969 -3.093 4.720 1.00 87.31 215 ARG A N 1
ATOM 1625 C CA . ARG A 1 215 ? -8.230 -1.823 5.418 1.00 87.31 215 ARG A CA 1
ATOM 1626 C C . ARG A 1 215 ? -9.722 -1.476 5.437 1.00 87.31 215 ARG A C 1
ATOM 1628 O O . ARG A 1 215 ? -10.218 -1.012 6.467 1.00 87.31 215 ARG A O 1
ATOM 1635 N N . VAL A 1 216 ? -10.462 -1.732 4.355 1.00 87.62 216 VAL A N 1
ATOM 1636 C CA . VAL A 1 216 ? -11.929 -1.566 4.321 1.00 87.62 216 VAL A CA 1
ATOM 1637 C C . VAL A 1 216 ? -12.623 -2.557 5.263 1.00 87.62 216 VAL A C 1
ATOM 1639 O O . VAL A 1 216 ? -13.471 -2.141 6.056 1.00 87.62 216 VAL A O 1
ATOM 1642 N N . LEU A 1 217 ? -12.243 -3.839 5.244 1.00 84.56 217 LEU A N 1
ATOM 1643 C CA . LEU A 1 217 ? -12.810 -4.862 6.132 1.00 84.56 217 LEU A CA 1
ATOM 1644 C C . LEU A 1 217 ? -12.546 -4.557 7.614 1.00 84.56 217 LEU A C 1
ATOM 1646 O O . LEU A 1 217 ? -13.476 -4.618 8.418 1.00 84.56 217 LEU A O 1
ATOM 1650 N N . ILE A 1 218 ? -11.327 -4.147 7.978 1.00 86.94 218 ILE A N 1
ATOM 1651 C CA . ILE A 1 218 ? -10.974 -3.745 9.350 1.00 86.94 218 ILE A CA 1
ATOM 1652 C C . ILE A 1 218 ? -11.824 -2.548 9.797 1.00 86.94 218 ILE A C 1
ATOM 1654 O O . ILE A 1 218 ? -12.393 -2.583 10.888 1.00 86.94 218 ILE A O 1
ATOM 1658 N N . ASN A 1 219 ? -11.999 -1.529 8.948 1.00 84.56 219 ASN A N 1
ATOM 1659 C CA . ASN A 1 219 ? -12.866 -0.384 9.248 1.00 84.56 219 ASN A CA 1
ATOM 1660 C C . ASN A 1 219 ? -14.339 -0.790 9.442 1.00 84.56 219 ASN A C 1
ATOM 1662 O O . ASN A 1 219 ? -15.010 -0.280 10.344 1.00 84.56 219 ASN A O 1
ATOM 1666 N N . GLN A 1 220 ? -14.859 -1.720 8.635 1.00 84.06 220 GLN A N 1
ATOM 1667 C CA . GLN A 1 220 ? -16.210 -2.261 8.822 1.00 84.06 220 GLN A CA 1
ATOM 1668 C C . GLN A 1 220 ? -16.324 -3.044 10.139 1.00 84.06 220 GLN A C 1
ATOM 1670 O O . GLN A 1 220 ? -17.250 -2.801 10.918 1.00 84.06 220 GLN A O 1
ATOM 1675 N N . MET A 1 221 ? -15.364 -3.927 10.432 1.00 75.75 221 MET A N 1
ATOM 1676 C CA . MET A 1 221 ? -15.340 -4.718 11.663 1.00 75.75 221 MET A CA 1
ATOM 1677 C C . MET A 1 221 ? -15.234 -3.825 12.903 1.00 75.75 221 MET A C 1
ATOM 1679 O O . MET A 1 221 ? -16.061 -3.968 13.804 1.00 75.75 221 MET A O 1
ATOM 1683 N N . GLN A 1 222 ? -14.329 -2.840 12.927 1.00 79.50 222 GLN A N 1
ATOM 1684 C CA . GLN A 1 222 ? -14.235 -1.849 14.007 1.00 79.50 222 GLN A CA 1
ATOM 1685 C C . GLN A 1 222 ? -15.555 -1.095 14.207 1.00 79.50 222 GLN A C 1
ATOM 1687 O O . GLN A 1 222 ? -16.042 -1.019 15.334 1.00 79.50 222 GLN A O 1
ATOM 1692 N N . ARG A 1 223 ? -16.199 -0.610 13.133 1.00 77.31 223 ARG A N 1
ATOM 1693 C CA . ARG A 1 223 ? -17.512 0.057 13.228 1.00 77.31 223 ARG A CA 1
ATOM 1694 C C . ARG A 1 223 ? -18.590 -0.858 13.817 1.00 77.31 223 ARG A C 1
ATOM 1696 O O . ARG A 1 223 ? -19.391 -0.389 14.623 1.00 77.31 223 ARG A O 1
ATOM 1703 N N . THR A 1 224 ? -18.614 -2.149 13.473 1.00 81.19 224 THR A N 1
ATOM 1704 C CA . THR A 1 224 ? -19.549 -3.103 14.104 1.00 81.19 224 THR A CA 1
ATOM 1705 C C . THR A 1 224 ? -19.198 -3.391 15.565 1.00 81.19 224 THR A C 1
ATOM 1707 O O . THR A 1 224 ? -20.083 -3.347 16.414 1.00 81.19 224 THR A O 1
ATOM 1710 N N . ALA A 1 225 ? -17.921 -3.596 15.895 1.00 75.00 225 ALA A N 1
ATOM 1711 C CA . ALA A 1 225 ? -17.466 -3.864 17.257 1.00 75.00 225 ALA A CA 1
ATOM 1712 C C . ALA A 1 225 ? -17.724 -2.677 18.200 1.00 75.00 225 ALA A C 1
ATOM 1714 O O . ALA A 1 225 ? -18.163 -2.879 19.328 1.00 75.00 225 ALA A O 1
ATOM 1715 N N . ILE A 1 226 ? -17.523 -1.441 17.731 1.00 78.62 226 ILE A N 1
ATOM 1716 C CA . ILE A 1 226 ? -17.855 -0.217 18.474 1.00 78.62 226 ILE A CA 1
ATOM 1717 C C . ILE A 1 226 ? -19.369 -0.124 18.700 1.00 78.62 226 ILE A C 1
ATOM 1719 O O . ILE A 1 226 ? -19.790 0.096 19.832 1.00 78.62 226 ILE A O 1
ATOM 1723 N N . LYS A 1 227 ? -20.201 -0.375 17.676 1.00 78.88 227 LYS A N 1
ATOM 1724 C CA . LYS A 1 227 ? -21.669 -0.411 17.833 1.00 78.88 227 LYS A CA 1
ATOM 1725 C C . LYS A 1 227 ? -22.125 -1.463 18.848 1.00 78.88 227 LYS A C 1
ATOM 1727 O O . LYS A 1 227 ? -22.935 -1.145 19.712 1.00 78.88 227 LYS A O 1
ATOM 1732 N N . HIS A 1 228 ? -21.589 -2.684 18.787 1.00 77.81 228 HIS A N 1
ATOM 1733 C CA . HIS A 1 228 ? -21.922 -3.740 19.748 1.00 77.81 228 HIS A CA 1
ATOM 1734 C C . HIS A 1 228 ? -21.437 -3.415 21.168 1.00 77.81 228 HIS A C 1
ATOM 1736 O O . HIS A 1 228 ? -22.182 -3.648 22.115 1.00 77.81 228 HIS A O 1
ATOM 1742 N N . LYS A 1 229 ? -20.250 -2.809 21.330 1.00 80.62 229 LYS A N 1
ATOM 1743 C CA . LYS A 1 229 ? -19.778 -2.314 22.634 1.00 80.62 229 LYS A CA 1
ATOM 1744 C C . LYS A 1 229 ? -20.697 -1.225 23.193 1.00 80.62 229 LYS A C 1
ATOM 1746 O O . LYS A 1 229 ? -21.109 -1.337 24.337 1.00 80.62 229 LYS A O 1
ATOM 1751 N N . ILE A 1 230 ? -21.071 -0.220 22.398 1.00 81.38 230 ILE A N 1
ATOM 1752 C CA . ILE A 1 230 ? -21.992 0.847 22.833 1.00 81.38 230 ILE A CA 1
ATOM 1753 C C . ILE A 1 230 ? -23.358 0.266 23.228 1.00 81.38 230 ILE A C 1
ATOM 1755 O O . ILE A 1 230 ? -23.885 0.629 24.274 1.00 81.38 230 ILE A O 1
ATOM 1759 N N . ALA A 1 231 ? -23.904 -0.672 22.447 1.00 77.38 231 ALA A N 1
ATOM 1760 C CA . ALA A 1 231 ? -25.175 -1.326 22.764 1.00 77.38 231 ALA A CA 1
ATOM 1761 C C . ALA A 1 231 ? -25.113 -2.159 24.059 1.00 77.38 231 ALA A C 1
ATOM 1763 O O . ALA A 1 231 ? -26.033 -2.089 24.871 1.00 77.38 231 ALA A O 1
ATOM 1764 N N . ALA A 1 232 ? -24.023 -2.902 24.285 1.00 74.94 232 ALA A N 1
ATOM 1765 C CA . ALA A 1 232 ? -23.815 -3.653 25.523 1.00 74.94 232 ALA A CA 1
ATOM 1766 C C . ALA A 1 232 ? -23.672 -2.725 26.741 1.00 74.94 232 ALA A C 1
ATOM 1768 O O . ALA A 1 232 ? -24.279 -2.975 27.776 1.00 74.94 232 ALA A O 1
ATOM 1769 N N . VAL A 1 233 ? -22.929 -1.620 26.608 1.00 82.00 233 VAL A N 1
ATOM 1770 C CA . VAL A 1 233 ? -22.788 -0.617 27.677 1.00 82.00 233 VAL A CA 1
ATOM 1771 C C . VAL A 1 233 ? -24.126 0.044 27.995 1.00 82.00 233 VAL A C 1
ATOM 1773 O O . VAL A 1 233 ? -24.459 0.163 29.169 1.00 82.00 233 VAL A O 1
ATOM 1776 N N . ALA A 1 234 ? -24.917 0.402 26.978 1.00 80.69 234 ALA A N 1
ATOM 1777 C CA . ALA A 1 234 ? -26.256 0.954 27.170 1.00 80.69 234 ALA A CA 1
ATOM 1778 C C . ALA A 1 234 ? -27.161 -0.016 27.952 1.00 80.69 234 ALA A C 1
ATOM 1780 O O . ALA A 1 234 ? -27.771 0.392 28.940 1.00 80.69 234 ALA A O 1
ATOM 1781 N N . ALA A 1 235 ? -27.175 -1.301 27.572 1.00 79.56 235 ALA A N 1
ATOM 1782 C CA . ALA A 1 235 ? -27.934 -2.341 28.266 1.00 79.56 235 ALA A CA 1
ATOM 1783 C C . ALA A 1 235 ? -27.507 -2.495 29.740 1.00 79.56 235 ALA A C 1
ATOM 1785 O O . ALA A 1 235 ? -28.364 -2.475 30.626 1.00 79.56 235 ALA A O 1
ATOM 1786 N N . MET A 1 236 ? -26.198 -2.555 30.017 1.00 78.81 236 MET A N 1
ATOM 1787 C CA . MET A 1 236 ? -25.687 -2.616 31.394 1.00 78.81 236 MET A CA 1
ATOM 1788 C C . MET A 1 236 ? -26.047 -1.360 32.198 1.00 78.81 236 MET A C 1
ATOM 1790 O O . MET A 1 236 ? -26.438 -1.471 33.355 1.00 78.81 236 MET A O 1
ATOM 1794 N N . THR A 1 237 ? -26.004 -0.160 31.603 1.00 82.50 237 THR A N 1
ATOM 1795 C CA . THR A 1 237 ? -26.438 1.057 32.313 1.00 82.50 237 THR A CA 1
ATOM 1796 C C . THR A 1 237 ? -27.940 1.088 32.598 1.00 82.50 237 THR A C 1
ATOM 1798 O O . THR A 1 237 ? -28.323 1.568 33.660 1.00 82.50 237 THR A O 1
ATOM 1801 N N . THR A 1 238 ? -28.794 0.546 31.719 1.00 84.62 238 THR A N 1
ATOM 1802 C CA . THR A 1 238 ? -30.237 0.434 32.006 1.00 84.62 238 THR A CA 1
ATOM 1803 C C . THR A 1 238 ? -30.547 -0.606 33.083 1.00 84.62 238 THR A C 1
ATOM 1805 O O . THR A 1 238 ? -31.473 -0.410 33.864 1.00 84.62 238 THR A O 1
ATOM 1808 N N . LEU A 1 239 ? -29.764 -1.686 33.169 1.00 84.38 239 LEU A N 1
ATOM 1809 C CA . LEU A 1 239 ? -29.956 -2.721 34.187 1.00 84.38 239 LEU A CA 1
ATOM 1810 C C . LEU A 1 239 ? -29.441 -2.251 35.562 1.00 84.38 239 LEU A C 1
ATOM 1812 O O . LEU A 1 239 ? -30.146 -2.374 36.560 1.00 84.38 239 LEU A O 1
ATOM 1816 N N . PHE A 1 240 ? -28.306 -1.544 35.595 1.00 84.94 240 PHE A N 1
ATOM 1817 C CA . PHE A 1 240 ? -27.822 -0.848 36.793 1.00 84.94 240 PHE A CA 1
ATOM 1818 C C . PHE A 1 240 ? -28.810 0.220 37.306 1.00 84.94 240 PHE A C 1
ATOM 1820 O O . PHE A 1 240 ? -28.958 0.398 38.514 1.00 84.94 240 PHE A O 1
ATOM 1827 N N . GLN A 1 241 ? -29.526 0.911 36.408 1.00 85.81 241 GLN A N 1
ATOM 1828 C CA . GLN A 1 241 ? -30.601 1.840 36.787 1.00 85.81 241 GLN A CA 1
ATOM 1829 C C . GLN A 1 241 ? -31.793 1.133 37.448 1.00 85.81 241 GLN A C 1
ATOM 1831 O O . GLN A 1 241 ? -32.335 1.671 38.410 1.00 85.81 241 GLN A O 1
ATOM 1836 N N . ALA A 1 242 ? -32.168 -0.067 36.991 1.00 88.88 242 ALA A N 1
ATOM 1837 C CA . ALA A 1 242 ? -33.221 -0.857 37.631 1.00 88.88 242 ALA A CA 1
ATOM 1838 C C . ALA A 1 242 ? -32.829 -1.267 39.064 1.00 88.88 242 ALA A C 1
ATOM 1840 O O . ALA A 1 242 ? -33.631 -1.120 39.984 1.00 88.88 242 ALA A O 1
ATOM 1841 N N . TYR A 1 243 ? -31.574 -1.673 39.287 1.00 88.56 243 TYR A N 1
ATOM 1842 C CA . TYR A 1 243 ? -31.073 -1.950 40.638 1.00 88.56 243 TYR A CA 1
ATOM 1843 C C . TYR A 1 243 ? -30.971 -0.696 41.522 1.00 88.56 243 TYR A C 1
ATOM 1845 O O . TYR A 1 243 ? -31.254 -0.772 42.717 1.00 88.56 243 TYR A O 1
ATOM 1853 N N . GLU A 1 244 ? -30.637 0.478 40.968 1.00 88.69 244 GLU A N 1
ATOM 1854 C CA . GLU A 1 244 ? -30.744 1.740 41.715 1.00 88.69 244 GLU A CA 1
ATOM 1855 C C . GLU A 1 244 ? -32.191 2.075 42.118 1.00 88.69 244 GLU A C 1
ATOM 1857 O O . GLU A 1 244 ? -32.382 2.750 43.130 1.00 88.69 244 GLU A O 1
ATOM 1862 N N . GLU A 1 245 ? -33.202 1.651 41.357 1.00 91.56 245 GLU A N 1
ATOM 1863 C CA . GLU A 1 245 ? -34.617 1.847 41.694 1.00 91.56 245 GLU A CA 1
ATOM 1864 C C . GLU A 1 245 ? -35.083 0.854 42.771 1.00 91.56 245 GLU A C 1
ATOM 1866 O O . GLU A 1 245 ? -35.621 1.277 43.798 1.00 91.56 245 GLU A O 1
ATOM 1871 N N . GLU A 1 246 ? -34.771 -0.436 42.613 1.00 91.69 246 GLU A N 1
ATOM 1872 C CA . GLU A 1 246 ? -35.063 -1.487 43.600 1.00 91.69 246 GLU A CA 1
ATOM 1873 C C . GLU A 1 246 ? -34.381 -1.210 44.955 1.00 91.69 246 GLU A C 1
ATOM 1875 O O . GLU A 1 246 ? -35.002 -1.340 46.012 1.00 91.69 246 GLU A O 1
ATOM 1880 N N . TYR A 1 247 ? -33.139 -0.705 44.948 1.00 91.94 247 TYR A N 1
ATOM 1881 C CA . TYR A 1 247 ? -32.429 -0.297 46.165 1.00 91.94 247 TYR A CA 1
ATOM 1882 C C . TYR A 1 247 ? -33.134 0.863 46.884 1.00 91.94 247 TYR A C 1
ATOM 1884 O O . TYR A 1 247 ? -33.237 0.868 48.113 1.00 91.94 247 TYR A O 1
ATOM 1892 N N . ARG A 1 248 ? -33.658 1.849 46.140 1.00 91.06 248 ARG A N 1
ATOM 1893 C CA . ARG A 1 248 ? -34.396 2.983 46.727 1.00 91.06 248 ARG A CA 1
ATOM 1894 C C . ARG A 1 248 ? -35.703 2.526 47.368 1.00 91.06 248 ARG A C 1
ATOM 1896 O O . ARG A 1 248 ? -36.063 3.068 48.412 1.00 91.06 248 ARG A O 1
ATOM 1903 N N . ASP A 1 249 ? -36.393 1.552 46.782 1.00 92.88 249 ASP A N 1
ATOM 1904 C CA . ASP A 1 249 ? -37.638 1.017 47.341 1.00 92.88 249 ASP A CA 1
ATOM 1905 C C . ASP A 1 249 ? -37.392 0.125 48.569 1.00 92.88 249 ASP A C 1
ATOM 1907 O O . ASP A 1 249 ? -38.035 0.287 49.610 1.00 92.88 249 ASP A O 1
ATOM 1911 N N . GLY A 1 250 ? -36.352 -0.711 48.522 1.00 90.06 250 GLY A N 1
ATOM 1912 C CA . GLY A 1 250 ? -35.868 -1.461 49.680 1.00 90.06 250 GLY A CA 1
ATOM 1913 C C . GLY A 1 250 ? -35.458 -0.563 50.856 1.00 90.06 250 GLY A C 1
ATOM 1914 O O . GLY A 1 250 ? -35.794 -0.843 52.004 1.00 90.06 250 GLY A O 1
ATOM 1915 N N . VAL A 1 251 ? -34.792 0.569 50.598 1.00 91.06 251 VAL A N 1
ATOM 1916 C CA . VAL A 1 251 ? -34.439 1.547 51.647 1.00 91.06 251 VAL A CA 1
ATOM 1917 C C . VAL A 1 251 ? -35.661 2.309 52.183 1.00 91.06 251 VAL A C 1
ATOM 1919 O O . VAL A 1 251 ? -35.683 2.645 53.370 1.00 91.06 251 VAL A O 1
ATOM 1922 N N . ARG A 1 252 ? -36.692 2.563 51.362 1.00 91.31 252 ARG A N 1
ATOM 1923 C CA . ARG A 1 252 ? -37.969 3.149 51.819 1.00 91.31 252 ARG A CA 1
ATOM 1924 C C . ARG A 1 252 ? -38.721 2.195 52.738 1.00 91.31 252 ARG A C 1
ATOM 1926 O O . ARG A 1 252 ? -38.983 2.552 53.878 1.00 91.31 252 ARG A O 1
ATOM 1933 N N . THR A 1 253 ? -38.972 0.967 52.293 1.00 90.19 253 THR A N 1
ATOM 1934 C CA . THR A 1 253 ? -39.676 -0.052 53.093 1.00 90.19 253 THR A CA 1
ATOM 1935 C C . THR A 1 253 ? -38.953 -0.360 54.410 1.00 90.19 253 THR A C 1
ATOM 1937 O O . THR A 1 253 ? -39.596 -0.467 55.454 1.00 90.19 253 THR A O 1
ATOM 1940 N N . ILE A 1 254 ? -37.612 -0.394 54.404 1.00 90.44 254 ILE A N 1
ATOM 1941 C CA . ILE A 1 254 ? -36.786 -0.453 55.621 1.00 90.44 254 ILE A CA 1
ATOM 1942 C C . ILE A 1 254 ? -37.034 0.747 56.547 1.00 90.44 254 ILE A C 1
ATOM 1944 O O . ILE A 1 254 ? -37.162 0.555 57.759 1.00 90.44 254 ILE A O 1
ATOM 1948 N N . ARG A 1 255 ? -37.096 1.976 56.014 1.00 89.69 255 ARG A N 1
ATOM 1949 C CA . ARG A 1 255 ? -37.362 3.181 56.814 1.00 89.69 255 ARG A CA 1
ATOM 1950 C C . ARG A 1 255 ? -38.761 3.143 57.419 1.00 89.69 255 ARG A C 1
ATOM 1952 O O . ARG A 1 255 ? -38.870 3.286 58.635 1.00 89.69 255 ARG A O 1
ATOM 1959 N N . ASP A 1 256 ? -39.780 2.890 56.609 1.00 88.75 256 ASP A N 1
ATOM 1960 C CA . ASP A 1 256 ? -41.186 2.938 57.013 1.00 88.75 256 ASP A CA 1
ATOM 1961 C C . ASP A 1 256 ? -41.483 1.901 58.117 1.00 88.75 256 ASP A C 1
ATOM 1963 O O . ASP A 1 256 ? -42.080 2.232 59.144 1.00 88.75 256 ASP A O 1
ATOM 1967 N N . GLU A 1 257 ? -40.970 0.668 57.992 1.00 85.56 257 GLU A N 1
ATOM 1968 C CA . GLU A 1 257 ? -41.057 -0.333 59.069 1.00 85.56 257 GLU A CA 1
ATOM 1969 C C . GLU A 1 257 ? -40.165 0.002 60.279 1.00 85.56 257 GLU A C 1
ATOM 1971 O O . GLU A 1 257 ? -40.525 -0.338 61.408 1.00 85.56 257 GLU A O 1
ATOM 1976 N N . SER A 1 258 ? -39.037 0.705 60.108 1.00 85.12 258 SER A N 1
ATOM 1977 C CA . SER A 1 258 ? -38.225 1.167 61.248 1.00 85.12 258 SER A CA 1
ATOM 1978 C C . SER A 1 258 ? -38.921 2.270 62.055 1.00 85.12 258 SER A C 1
ATOM 1980 O O . SER A 1 258 ? -38.822 2.289 63.283 1.00 85.12 258 SER A O 1
ATOM 1982 N N . GLU A 1 259 ? -39.675 3.151 61.394 1.00 85.06 259 GLU A N 1
ATOM 1983 C CA . GLU A 1 259 ? -40.476 4.204 62.025 1.00 85.06 259 GLU A CA 1
ATOM 1984 C C . GLU A 1 259 ? -41.732 3.610 62.684 1.00 85.06 259 GLU A C 1
ATOM 1986 O O . GLU A 1 259 ? -42.029 3.924 63.840 1.00 85.06 259 GLU A O 1
ATOM 1991 N N . ALA A 1 260 ? -42.388 2.635 62.043 1.00 80.75 260 ALA A N 1
ATOM 1992 C CA . ALA A 1 260 ? -43.453 1.847 62.667 1.00 80.75 260 ALA A CA 1
ATOM 1993 C C . ALA A 1 260 ? -42.964 1.068 63.908 1.00 80.75 260 ALA A C 1
ATOM 1995 O O . ALA A 1 260 ? -43.660 1.018 64.928 1.00 80.75 260 ALA A O 1
ATOM 1996 N N . LEU A 1 261 ? -41.754 0.492 63.863 1.00 80.25 261 LEU A N 1
ATOM 1997 C CA . LEU A 1 261 ? -41.150 -0.195 65.007 1.00 80.25 261 LEU A CA 1
ATOM 1998 C C . LEU A 1 261 ? -40.801 0.790 66.136 1.00 80.25 261 LEU A C 1
ATOM 2000 O O . LEU A 1 261 ? -41.120 0.495 67.289 1.00 80.25 261 LEU A O 1
ATOM 2004 N N . ARG A 1 262 ? -40.250 1.976 65.823 1.00 81.62 262 ARG A N 1
ATOM 2005 C CA . ARG A 1 262 ? -40.019 3.072 66.791 1.00 81.62 262 ARG A CA 1
ATOM 2006 C C . ARG A 1 262 ? -41.301 3.468 67.516 1.00 81.62 262 ARG A C 1
ATOM 2008 O O . ARG A 1 262 ? -41.356 3.380 68.741 1.00 81.62 262 ARG A O 1
ATOM 2015 N N . HIS A 1 263 ? -42.365 3.773 66.773 1.00 76.62 263 HIS A N 1
ATOM 2016 C CA . HIS A 1 263 ? -43.667 4.100 67.356 1.00 76.62 263 HIS A CA 1
ATOM 2017 C C . HIS A 1 263 ? -44.254 2.960 68.211 1.00 76.62 263 HIS A C 1
ATOM 2019 O O . HIS A 1 263 ? -44.958 3.225 69.183 1.00 76.62 263 HIS A O 1
ATOM 2025 N N . SER A 1 264 ? -43.928 1.694 67.918 1.00 72.44 264 SER A N 1
ATOM 2026 C CA . SER A 1 264 ? -44.315 0.547 68.759 1.00 72.44 264 SER A CA 1
ATOM 2027 C C . SER A 1 264 ? -43.517 0.417 70.072 1.00 72.44 264 SER A C 1
ATOM 2029 O O . SER A 1 264 ? -43.926 -0.321 70.978 1.00 72.44 264 SER A O 1
ATOM 2031 N N . CYS A 1 265 ? -42.384 1.116 70.192 1.00 67.38 265 CYS A N 1
ATOM 2032 C CA . CYS A 1 265 ? -41.545 1.176 71.391 1.00 67.38 265 CYS A CA 1
ATOM 2033 C C . CYS A 1 265 ? -41.762 2.457 72.220 1.00 67.38 265 CYS A C 1
ATOM 2035 O O . CYS A 1 265 ? -41.474 2.448 73.417 1.00 67.38 265 CYS A O 1
ATOM 2037 N N . ASP A 1 266 ? -42.317 3.527 71.636 1.00 69.56 266 ASP A N 1
ATOM 2038 C CA . ASP A 1 266 ? -42.576 4.815 72.300 1.00 69.56 266 ASP A CA 1
ATOM 2039 C C . ASP A 1 266 ? -43.680 4.746 73.379 1.00 69.56 266 ASP A C 1
ATOM 2041 O O . ASP A 1 266 ? -44.802 5.239 73.231 1.00 69.56 266 ASP A O 1
ATOM 2045 N N . ARG A 1 267 ? -43.315 4.203 74.549 1.00 58.09 267 ARG A N 1
ATOM 2046 C CA . ARG A 1 267 ? -44.126 4.050 75.782 1.00 58.09 267 ARG A CA 1
ATOM 2047 C C . ARG A 1 267 ? -44.676 5.380 76.353 1.00 58.09 267 ARG A C 1
ATOM 2049 O O . ARG A 1 267 ? -45.349 5.360 77.378 1.00 58.09 267 ARG A O 1
ATOM 2056 N N . LYS A 1 268 ? -44.366 6.526 75.727 1.00 55.09 268 LYS A N 1
ATOM 2057 C CA . LYS A 1 268 ? -44.755 7.899 76.117 1.00 55.09 268 LYS A CA 1
ATOM 2058 C C . LYS A 1 268 ? -45.816 8.541 75.205 1.00 55.09 268 LYS A C 1
ATOM 2060 O O . LYS A 1 268 ? -46.286 9.632 75.518 1.00 55.09 268 LYS A O 1
ATOM 2065 N N . ALA A 1 269 ? -46.185 7.915 74.084 1.00 57.84 269 ALA A N 1
ATOM 2066 C CA . ALA A 1 269 ? -47.176 8.472 73.162 1.00 57.84 269 ALA A CA 1
ATOM 2067 C C . ALA A 1 269 ? -48.607 8.402 73.737 1.00 57.84 269 ALA A C 1
ATOM 2069 O O . ALA A 1 269 ? -48.999 7.395 74.328 1.00 57.84 269 ALA A O 1
ATOM 2070 N N . ALA A 1 270 ? -49.420 9.440 73.502 1.00 46.91 270 ALA A N 1
ATOM 2071 C CA . ALA A 1 270 ? -50.750 9.648 74.105 1.00 46.91 270 ALA A CA 1
ATOM 2072 C C . ALA A 1 270 ? -51.873 8.686 73.631 1.00 46.91 270 ALA A C 1
ATOM 2074 O O . ALA A 1 270 ? -53.057 8.986 73.762 1.00 46.91 270 ALA A O 1
ATOM 2075 N N . GLY A 1 271 ? -51.508 7.529 73.078 1.00 52.94 271 GLY A N 1
ATOM 2076 C CA . GLY A 1 271 ? -52.414 6.478 72.606 1.00 52.94 271 GLY A CA 1
ATOM 2077 C C . GLY A 1 271 ? -51.762 5.091 72.574 1.00 52.94 271 GLY A C 1
ATOM 2078 O O . GLY A 1 271 ? -52.189 4.237 71.802 1.00 52.94 271 GLY A O 1
ATOM 2079 N N . TYR A 1 272 ? -50.699 4.872 73.361 1.00 56.25 272 TYR A N 1
ATOM 2080 C CA . TYR A 1 272 ? -49.933 3.623 73.366 1.00 56.25 272 TYR A CA 1
ATOM 2081 C C . TYR A 1 272 ? -50.816 2.412 73.716 1.00 56.25 272 TYR A C 1
ATOM 2083 O O . TYR A 1 272 ? -51.251 2.236 74.856 1.00 56.25 272 TYR A O 1
ATOM 2091 N N . LYS A 1 273 ? -51.039 1.539 72.729 1.00 57.03 273 LYS A N 1
ATOM 2092 C CA . LYS A 1 273 ? -51.638 0.213 72.902 1.00 57.03 273 LYS A CA 1
ATOM 2093 C C . LYS A 1 273 ? -50.542 -0.829 72.714 1.00 57.03 273 LYS A C 1
ATOM 2095 O O . LYS A 1 273 ? -49.903 -0.853 71.666 1.00 57.03 273 LYS A O 1
ATOM 2100 N N . ALA A 1 274 ? -50.336 -1.685 73.715 1.00 57.44 274 ALA A N 1
ATOM 2101 C CA . ALA A 1 274 ? -49.323 -2.734 73.653 1.00 57.44 274 ALA A CA 1
ATOM 2102 C C . ALA A 1 274 ? -49.530 -3.624 72.404 1.00 57.44 274 ALA A C 1
ATOM 2104 O O . ALA A 1 274 ? -50.639 -4.143 72.220 1.00 57.44 274 ALA A O 1
ATOM 2105 N N . PRO A 1 275 ? -48.507 -3.808 71.544 1.00 59.88 275 PRO A N 1
ATOM 2106 C CA . PRO A 1 275 ? -48.580 -4.749 70.431 1.00 59.88 275 PRO A CA 1
ATOM 2107 C C . PRO A 1 275 ? -48.840 -6.179 70.935 1.00 59.88 275 PRO A C 1
ATOM 2109 O O . PRO A 1 275 ? -48.352 -6.540 72.008 1.00 59.88 275 PRO A O 1
ATOM 2112 N N . PRO A 1 276 ? -49.576 -7.022 70.187 1.00 60.50 276 PRO A N 1
ATOM 2113 C CA . PRO A 1 276 ? -49.775 -8.413 70.576 1.00 60.50 276 PRO A CA 1
ATOM 2114 C C . PRO A 1 276 ? -48.435 -9.162 70.571 1.00 60.50 276 PRO A C 1
ATOM 2116 O O . PRO A 1 276 ? -47.645 -9.022 69.635 1.00 60.50 276 PRO A O 1
ATOM 2119 N N . ALA A 1 277 ? -48.189 -9.976 71.603 1.00 58.22 277 ALA A N 1
ATOM 2120 C CA . ALA A 1 277 ? -46.935 -10.721 71.764 1.00 58.22 277 ALA A CA 1
ATOM 2121 C C . ALA A 1 277 ? -46.654 -11.685 70.591 1.00 58.22 277 ALA A C 1
ATOM 2123 O O . ALA A 1 277 ? -45.503 -11.911 70.222 1.00 58.22 277 ALA A O 1
ATOM 2124 N N . THR A 1 278 ? -47.707 -12.206 69.958 1.00 59.94 278 THR A N 1
ATOM 2125 C CA . THR A 1 278 ? -47.648 -13.044 68.755 1.00 59.94 278 THR A CA 1
ATOM 2126 C C . THR A 1 278 ? -48.716 -12.621 67.743 1.00 59.94 278 THR A C 1
ATOM 2128 O O . THR A 1 278 ? -49.816 -12.211 68.112 1.00 59.94 278 THR A O 1
ATOM 2131 N N . GLY A 1 279 ? -48.386 -12.714 66.451 1.00 60.66 279 GLY A N 1
ATOM 2132 C CA . GLY A 1 279 ? -49.277 -12.390 65.330 1.00 60.66 279 GLY A CA 1
ATOM 2133 C C . GLY A 1 279 ? -48.738 -11.292 64.393 1.00 60.66 279 GLY A C 1
ATOM 2134 O O . GLY A 1 279 ? -47.725 -10.670 64.721 1.00 60.66 279 GLY A O 1
ATOM 2135 N N . PRO A 1 280 ? -49.425 -11.017 63.257 1.00 57.72 280 PRO A N 1
ATOM 2136 C CA . PRO A 1 280 ? -48.898 -10.288 62.082 1.00 57.72 280 PRO A CA 1
ATOM 2137 C C . PRO A 1 280 ? -48.492 -8.808 62.240 1.00 57.72 280 PRO A C 1
ATOM 2139 O O . PRO A 1 280 ? -48.347 -8.105 61.247 1.00 57.72 280 PRO A O 1
ATOM 2142 N N . GLY A 1 281 ? -48.315 -8.316 63.465 1.00 63.31 281 GLY A N 1
ATOM 2143 C CA . GLY A 1 281 ? -47.819 -6.971 63.759 1.00 63.31 281 GLY A CA 1
ATOM 2144 C C . GLY A 1 281 ? -46.972 -6.882 65.032 1.00 63.31 281 GLY A C 1
ATOM 2145 O O . GLY A 1 281 ? -46.730 -5.769 65.500 1.00 63.31 281 GLY A O 1
ATOM 2146 N N . SER A 1 282 ? -46.551 -8.016 65.611 1.00 74.69 282 SER A N 1
ATOM 2147 C CA . SER A 1 282 ? -45.709 -8.041 66.815 1.00 74.69 282 SER A CA 1
ATOM 2148 C C . SER A 1 282 ? -44.320 -7.446 66.548 1.00 74.69 282 SER A C 1
ATOM 2150 O O . SER A 1 282 ? -43.807 -7.521 65.427 1.00 74.69 282 SER A O 1
ATOM 2152 N N . ARG A 1 283 ? -43.671 -6.890 67.583 1.00 72.12 283 ARG A N 1
ATOM 2153 C CA . ARG A 1 283 ? -42.304 -6.334 67.477 1.00 72.12 283 ARG A CA 1
ATOM 2154 C C . ARG A 1 283 ? -41.310 -7.348 66.919 1.00 72.12 283 ARG A C 1
ATOM 2156 O O . ARG A 1 283 ? -40.501 -7.008 66.063 1.00 72.12 283 ARG A O 1
ATOM 2163 N N . VAL A 1 284 ? -41.408 -8.599 67.371 1.00 77.12 284 VAL A N 1
ATOM 2164 C CA . VAL A 1 284 ? -40.546 -9.702 66.927 1.00 77.12 284 VAL A CA 1
ATOM 2165 C C . VAL A 1 284 ? -40.773 -10.017 65.447 1.00 77.12 284 VAL A C 1
ATOM 2167 O O . VAL A 1 284 ? -39.799 -10.178 64.717 1.00 77.12 284 VAL A O 1
ATOM 2170 N N . GLN A 1 285 ? -42.026 -10.051 64.972 1.00 81.00 285 GLN A N 1
ATOM 2171 C CA . GLN A 1 285 ? -42.315 -10.320 63.559 1.00 81.00 285 GLN A CA 1
ATOM 2172 C C . GLN A 1 285 ? -41.917 -9.144 62.654 1.00 81.00 285 GLN A C 1
ATOM 2174 O O . GLN A 1 285 ? -41.313 -9.381 61.609 1.00 81.00 285 GLN A O 1
ATOM 2179 N N . ARG A 1 286 ? -42.152 -7.891 63.071 1.00 80.00 286 ARG A N 1
ATOM 2180 C CA . ARG A 1 286 ? -41.639 -6.697 62.372 1.00 80.00 286 ARG A CA 1
ATOM 2181 C C . ARG A 1 286 ? -40.114 -6.709 62.311 1.00 80.00 286 ARG A C 1
ATOM 2183 O O . ARG A 1 286 ? -39.542 -6.670 61.232 1.00 80.00 286 ARG A O 1
ATOM 2190 N N . GLY A 1 287 ? -39.445 -6.891 63.450 1.00 83.31 287 GLY A N 1
ATOM 2191 C CA . GLY A 1 287 ? -37.987 -6.996 63.540 1.00 83.31 287 GLY A CA 1
ATOM 2192 C C . GLY A 1 287 ? -37.387 -8.227 62.844 1.00 83.31 287 GLY A C 1
ATOM 2193 O O . GLY A 1 287 ? -36.176 -8.254 62.620 1.00 83.31 287 GLY A O 1
ATOM 2194 N N . ALA A 1 288 ? -38.189 -9.238 62.496 1.00 83.25 288 ALA A N 1
ATOM 2195 C CA . ALA A 1 288 ? -37.801 -10.343 61.620 1.00 83.25 288 ALA A CA 1
ATOM 2196 C C . ALA A 1 288 ? -37.960 -9.961 60.139 1.00 83.25 288 ALA A C 1
ATOM 2198 O O . ALA A 1 288 ? -37.005 -10.109 59.374 1.00 83.25 288 ALA A O 1
ATOM 2199 N N . HIS A 1 289 ? -39.111 -9.399 59.754 1.00 84.56 289 HIS A N 1
ATOM 2200 C CA . HIS A 1 289 ? -39.376 -8.919 58.397 1.00 84.56 289 HIS A CA 1
ATOM 2201 C C . HIS A 1 289 ? -38.360 -7.853 57.962 1.00 84.56 289 HIS A C 1
ATOM 2203 O O . HIS A 1 289 ? -37.739 -7.985 56.909 1.00 84.56 289 HIS A O 1
ATOM 2209 N N . LEU A 1 290 ? -38.081 -6.877 58.826 1.00 86.81 290 LEU A N 1
ATOM 2210 C CA . LEU A 1 290 ? -37.089 -5.830 58.594 1.00 86.81 290 LEU A CA 1
ATOM 2211 C C . LEU A 1 290 ? -35.684 -6.433 58.374 1.00 86.81 290 LEU A C 1
ATOM 2213 O O . LEU A 1 290 ? -34.973 -6.011 57.469 1.00 86.81 290 LEU A O 1
ATOM 2217 N N . THR A 1 291 ? -35.310 -7.505 59.092 1.00 88.12 291 THR A N 1
ATOM 2218 C CA . THR A 1 291 ? -34.064 -8.242 58.788 1.00 88.12 291 THR A CA 1
ATOM 2219 C C . THR A 1 291 ? -34.109 -9.058 57.490 1.00 88.12 291 THR A C 1
ATOM 2221 O O . THR A 1 291 ? -33.056 -9.241 56.885 1.00 88.12 291 THR A O 1
ATOM 2224 N N . THR A 1 292 ? -35.277 -9.513 57.017 1.00 90.00 292 THR A N 1
ATOM 2225 C CA . THR A 1 292 ? -35.388 -10.157 55.690 1.00 90.00 292 THR A CA 1
ATOM 2226 C C . THR A 1 292 ? -35.272 -9.155 54.541 1.00 90.00 292 THR A C 1
ATOM 2228 O O . THR A 1 292 ? -34.546 -9.434 53.592 1.00 90.00 292 THR A O 1
ATOM 2231 N N . VAL A 1 293 ? -35.884 -7.968 54.653 1.00 89.12 293 VAL A N 1
ATOM 2232 C CA . VAL A 1 293 ? -35.742 -6.902 53.643 1.00 89.12 293 VAL A CA 1
ATOM 2233 C C . VAL A 1 293 ? -34.308 -6.368 53.634 1.00 89.12 293 VAL A C 1
ATOM 2235 O O . VAL A 1 293 ? -33.707 -6.242 52.574 1.00 89.12 293 VAL A O 1
ATOM 2238 N N . LEU A 1 294 ? -33.694 -6.166 54.805 1.00 89.56 294 LEU A N 1
ATOM 2239 C CA . LEU A 1 294 ? -32.271 -5.823 54.920 1.00 89.56 294 LEU A CA 1
ATOM 2240 C C . LEU A 1 294 ? -31.386 -6.850 54.195 1.00 89.56 294 LEU A C 1
ATOM 2242 O O . LEU A 1 294 ? -30.522 -6.461 53.414 1.00 89.56 294 LEU A O 1
ATOM 2246 N N . ALA A 1 295 ? -31.620 -8.153 54.393 1.00 90.50 295 ALA A N 1
ATOM 2247 C CA . ALA A 1 295 ? -30.874 -9.198 53.691 1.00 90.50 295 ALA A CA 1
ATOM 2248 C C . ALA A 1 295 ? -31.062 -9.140 52.162 1.00 90.50 295 ALA A C 1
ATOM 2250 O O . ALA A 1 295 ? -30.084 -9.290 51.434 1.00 90.50 295 ALA A O 1
ATOM 2251 N N . GLN A 1 296 ? -32.278 -8.859 51.678 1.00 91.19 296 GLN A N 1
ATOM 2252 C CA . GLN A 1 296 ? -32.560 -8.669 50.248 1.00 91.19 296 GLN A CA 1
ATOM 2253 C C . GLN A 1 296 ? -31.812 -7.457 49.672 1.00 91.19 296 GLN A C 1
ATOM 2255 O O . GLN A 1 296 ? -31.112 -7.596 48.675 1.00 91.19 296 GLN A O 1
ATOM 2260 N N . VAL A 1 297 ? -31.870 -6.290 50.326 1.00 91.94 297 VAL A N 1
ATOM 2261 C CA . VAL A 1 297 ? -31.165 -5.076 49.867 1.00 91.94 297 VAL A CA 1
ATOM 2262 C C . VAL A 1 297 ? -29.640 -5.237 49.958 1.00 91.94 297 VAL A C 1
ATOM 2264 O O . VAL A 1 297 ? -28.903 -4.708 49.126 1.00 91.94 297 VAL A O 1
ATOM 2267 N N . ARG A 1 298 ? -29.141 -6.015 50.926 1.00 91.25 298 ARG A N 1
ATOM 2268 C CA . ARG A 1 298 ? -27.717 -6.363 51.026 1.00 91.25 298 ARG A CA 1
ATOM 2269 C C . ARG A 1 298 ? -27.259 -7.234 49.857 1.00 91.25 298 ARG A C 1
ATOM 2271 O O . ARG A 1 298 ? -26.190 -6.980 49.309 1.00 91.25 298 ARG A O 1
ATOM 2278 N N . GLU A 1 299 ? -28.062 -8.221 49.468 1.00 92.06 299 GLU A N 1
ATOM 2279 C CA . GLU A 1 299 ? -27.753 -9.093 48.332 1.00 92.06 299 GLU A CA 1
ATOM 2280 C C . GLU A 1 299 ? -27.901 -8.367 46.989 1.00 92.06 299 GLU A C 1
ATOM 2282 O O . GLU A 1 299 ? -27.057 -8.523 46.110 1.00 92.06 299 GLU A O 1
ATOM 2287 N N . LEU A 1 300 ? -28.876 -7.465 46.868 1.00 91.31 300 LEU A N 1
ATOM 2288 C CA . LEU A 1 300 ? -28.985 -6.537 45.743 1.00 91.31 300 LEU A CA 1
ATOM 2289 C C . LEU A 1 300 ? -27.698 -5.711 45.566 1.00 91.31 300 LEU A C 1
ATOM 2291 O O . LEU A 1 300 ? -27.155 -5.645 44.466 1.00 91.31 300 LEU A O 1
ATOM 2295 N N . VAL A 1 301 ? -27.141 -5.151 46.647 1.00 91.56 301 VAL A N 1
ATOM 2296 C CA . VAL A 1 301 ? -25.866 -4.406 46.599 1.00 91.56 301 VAL A CA 1
ATOM 2297 C C . VAL A 1 301 ? -24.658 -5.309 46.295 1.00 91.56 301 VAL A C 1
ATOM 2299 O O . VAL A 1 301 ? -23.688 -4.837 45.697 1.00 91.56 301 VAL A O 1
ATOM 2302 N N . ASN A 1 302 ? -24.704 -6.604 46.628 1.00 90.94 302 ASN A N 1
ATOM 2303 C CA . ASN A 1 302 ? -23.698 -7.570 46.170 1.00 90.94 302 ASN A CA 1
ATOM 2304 C C . ASN A 1 302 ? -23.820 -7.827 44.653 1.00 90.94 302 ASN A C 1
ATOM 2306 O O . ASN A 1 302 ? -22.806 -7.820 43.955 1.00 90.94 302 ASN A O 1
ATOM 2310 N N . SER A 1 303 ? -25.045 -7.975 44.134 1.00 88.19 303 SER A N 1
ATOM 2311 C CA . SER A 1 303 ? -25.335 -8.126 42.698 1.00 88.19 303 SER A CA 1
ATOM 2312 C C . SER A 1 303 ? -24.855 -6.900 41.910 1.00 88.19 303 SER A C 1
ATOM 2314 O O . SER A 1 303 ? -24.128 -7.031 40.924 1.00 88.19 303 SER A O 1
ATOM 2316 N N . MET A 1 304 ? -25.141 -5.694 42.419 1.00 87.12 304 MET A N 1
ATOM 2317 C CA . MET A 1 304 ? -24.636 -4.438 41.854 1.00 87.12 304 MET A CA 1
ATOM 2318 C C . MET A 1 304 ? -23.102 -4.372 41.839 1.00 87.12 304 MET A C 1
ATOM 2320 O O . MET A 1 304 ? -22.536 -3.853 40.880 1.00 87.12 304 MET A O 1
ATOM 2324 N N . GLU A 1 305 ? -22.405 -4.882 42.865 1.00 87.62 305 GLU A N 1
ATOM 2325 C CA . GLU A 1 305 ? -20.936 -4.939 42.844 1.00 87.62 305 GLU A CA 1
ATOM 2326 C C . GLU A 1 305 ? -20.409 -5.932 41.808 1.00 87.62 305 GLU A C 1
ATOM 2328 O O . GLU A 1 305 ? -19.427 -5.612 41.134 1.00 87.62 305 GLU A O 1
ATOM 2333 N N . TYR A 1 306 ? -21.043 -7.099 41.662 1.00 86.31 306 TYR A N 1
ATOM 2334 C CA . TYR A 1 306 ? -20.647 -8.095 40.668 1.00 86.31 306 TYR A CA 1
ATOM 2335 C C . TYR A 1 306 ? -20.657 -7.480 39.262 1.00 86.31 306 TYR A C 1
ATOM 2337 O O . TYR A 1 306 ? -19.604 -7.397 38.625 1.00 86.31 306 TYR A O 1
ATOM 2345 N N . GLU A 1 307 ? -21.794 -6.921 38.841 1.00 84.50 307 GLU A N 1
ATOM 2346 C CA . GLU A 1 307 ? -21.936 -6.284 37.526 1.00 84.50 307 GLU A CA 1
ATOM 2347 C C . GLU A 1 307 ? -21.111 -4.999 37.368 1.00 84.50 307 GLU A C 1
ATOM 2349 O O . GLU A 1 307 ? -20.586 -4.727 36.286 1.00 84.50 307 GLU A O 1
ATOM 2354 N N . ALA A 1 308 ? -20.898 -4.222 38.438 1.00 83.44 308 ALA A N 1
ATOM 2355 C CA . ALA A 1 308 ? -20.038 -3.037 38.382 1.00 83.44 308 ALA A CA 1
ATOM 2356 C C . ALA A 1 308 ? -18.579 -3.355 38.004 1.00 83.44 308 ALA A C 1
ATOM 2358 O O . ALA A 1 308 ? -17.843 -2.443 37.619 1.00 83.44 308 ALA A O 1
ATOM 2359 N N . ASN A 1 309 ? -18.130 -4.614 38.075 1.00 83.31 309 ASN A N 1
ATOM 2360 C CA . ASN A 1 309 ? -16.826 -5.011 37.537 1.00 83.31 309 ASN A CA 1
ATOM 2361 C C . ASN A 1 309 ? -16.820 -5.114 36.002 1.00 83.31 309 ASN A C 1
ATOM 2363 O O . ASN A 1 309 ? -15.842 -4.675 35.383 1.00 83.31 309 ASN A O 1
ATOM 2367 N N . ASP A 1 310 ? -17.913 -5.600 35.406 1.00 80.94 310 ASP A N 1
ATOM 2368 C CA . ASP A 1 310 ? -18.087 -5.761 33.955 1.00 80.94 310 ASP A CA 1
ATOM 2369 C C . ASP A 1 310 ? -18.341 -4.430 33.224 1.00 80.94 310 ASP A C 1
ATOM 2371 O O . ASP A 1 310 ? -18.116 -4.326 32.013 1.00 80.94 310 ASP A O 1
ATOM 2375 N N . LEU A 1 311 ? -18.737 -3.369 33.941 1.00 76.88 311 LEU A N 1
ATOM 2376 C CA . LEU A 1 311 ? -18.843 -2.032 33.350 1.00 76.88 311 LEU A CA 1
ATOM 2377 C C . LEU A 1 311 ? -17.476 -1.498 32.847 1.00 76.88 311 LEU A C 1
ATOM 2379 O O . LEU A 1 311 ? -16.429 -1.733 33.464 1.00 76.88 311 LEU A O 1
ATOM 2383 N N . PRO A 1 312 ? -17.455 -0.697 31.757 1.00 74.31 312 PRO A N 1
ATOM 2384 C CA . PRO A 1 312 ? -16.241 -0.040 31.273 1.00 74.31 312 PRO A CA 1
ATOM 2385 C C . PRO A 1 312 ? -15.628 0.885 32.324 1.00 74.31 312 PRO A C 1
ATOM 2387 O O . PRO A 1 312 ? -16.351 1.512 33.097 1.00 74.31 312 PRO A O 1
ATOM 2390 N N . ALA A 1 313 ? -14.305 1.067 32.285 1.00 74.50 313 ALA A N 1
ATOM 2391 C CA . ALA A 1 313 ? -13.553 1.847 33.276 1.00 74.50 313 ALA A CA 1
ATOM 2392 C C . ALA A 1 313 ? -14.164 3.230 33.607 1.00 74.50 313 ALA A C 1
ATOM 2394 O O . ALA A 1 313 ? -14.242 3.591 34.778 1.00 74.50 313 ALA A O 1
ATOM 2395 N N . ALA A 1 314 ? -14.661 3.957 32.598 1.00 74.25 314 ALA A N 1
ATOM 2396 C CA . ALA A 1 314 ? -15.254 5.291 32.750 1.00 74.25 314 ALA A CA 1
ATOM 2397 C C . ALA A 1 314 ? -16.620 5.329 33.474 1.00 74.25 314 ALA A C 1
ATOM 2399 O O . ALA A 1 314 ? -17.045 6.397 33.905 1.00 74.25 314 ALA A O 1
ATOM 2400 N N . HIS A 1 315 ? -17.327 4.202 33.591 1.00 74.94 315 HIS A N 1
ATOM 2401 C CA . HIS A 1 315 ? -18.602 4.100 34.324 1.00 74.94 315 HIS A CA 1
ATOM 2402 C C . HIS A 1 315 ? -18.473 3.226 35.577 1.00 74.94 315 HIS A C 1
ATOM 2404 O O . HIS A 1 315 ? -19.142 3.460 36.576 1.00 74.94 315 HIS A O 1
ATOM 2410 N N . ARG A 1 316 ? -17.544 2.265 35.565 1.00 82.50 316 ARG A N 1
ATOM 2411 C CA . ARG A 1 316 ? -17.170 1.454 36.726 1.00 82.50 316 ARG A CA 1
ATOM 2412 C C . ARG A 1 316 ? -16.683 2.295 37.905 1.00 82.50 316 ARG A C 1
ATOM 2414 O O . ARG A 1 316 ? -16.993 1.952 39.039 1.00 82.50 316 ARG A O 1
ATOM 2421 N N . GLN A 1 317 ? -15.941 3.377 37.658 1.00 83.94 317 GLN A N 1
ATOM 2422 C CA . GLN A 1 317 ? -15.460 4.250 38.733 1.00 83.94 317 GLN A CA 1
ATOM 2423 C C . GLN A 1 317 ? -16.631 4.899 39.493 1.00 83.94 317 GLN A C 1
ATOM 2425 O O . GLN A 1 317 ? -16.768 4.699 40.698 1.00 83.94 317 GLN A O 1
ATOM 2430 N N . THR A 1 318 ? -17.537 5.569 38.776 1.00 84.38 318 THR A N 1
ATOM 2431 C CA . THR A 1 318 ? -18.711 6.230 39.368 1.00 84.38 318 THR A CA 1
ATOM 2432 C C . THR A 1 318 ? -19.720 5.238 39.955 1.00 84.38 318 THR A C 1
ATOM 2434 O O . THR A 1 318 ? -20.345 5.532 40.973 1.00 84.38 318 THR A O 1
ATOM 2437 N N . ALA A 1 319 ? -19.853 4.037 39.379 1.00 82.62 319 ALA A N 1
ATOM 2438 C CA . ALA A 1 319 ? -20.651 2.958 39.962 1.00 82.62 319 ALA A CA 1
ATOM 2439 C C . ALA A 1 319 ? -20.069 2.472 41.303 1.00 82.62 319 ALA A C 1
ATOM 2441 O O . ALA A 1 319 ? -20.809 2.320 42.274 1.00 82.62 319 ALA A O 1
ATOM 2442 N N . LYS A 1 320 ? -18.746 2.278 41.397 1.00 87.88 320 LYS A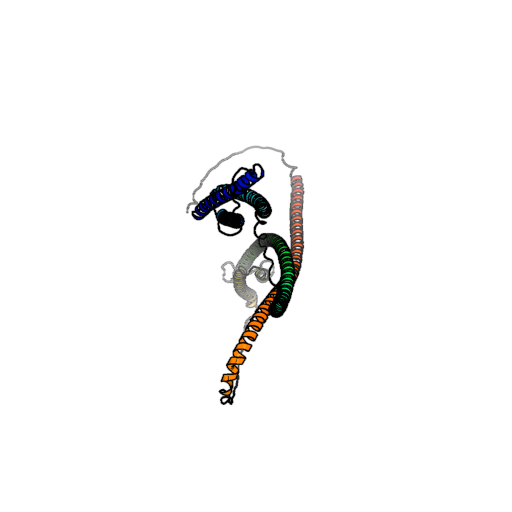 N 1
ATOM 2443 C CA . LYS A 1 320 ? -18.085 1.838 42.639 1.00 87.88 320 LYS A CA 1
ATOM 2444 C C . LYS A 1 320 ? -18.118 2.893 43.742 1.00 87.88 320 LYS A C 1
ATOM 2446 O O . LYS A 1 320 ? -18.262 2.529 44.906 1.00 87.88 320 LYS A O 1
ATOM 2451 N N . GLU A 1 321 ? -18.063 4.175 43.392 1.00 89.50 321 GLU A N 1
ATOM 2452 C CA . GLU A 1 321 ? -18.271 5.281 44.336 1.00 89.50 321 GLU A CA 1
ATOM 2453 C C . GLU A 1 321 ? -19.692 5.255 44.931 1.00 89.50 321 GLU A C 1
ATOM 2455 O O . GLU A 1 321 ? -19.840 5.281 46.153 1.00 89.50 321 GLU A O 1
ATOM 2460 N N . ARG A 1 322 ? -20.735 5.073 44.102 1.00 87.25 322 ARG A N 1
ATOM 2461 C CA . ARG A 1 322 ? -22.126 4.902 44.579 1.00 87.25 322 ARG A CA 1
ATOM 2462 C C . ARG A 1 322 ? -22.311 3.647 45.431 1.00 87.25 322 ARG A C 1
ATOM 2464 O O . ARG A 1 322 ? -22.944 3.709 46.477 1.00 87.25 322 ARG A O 1
ATOM 2471 N N . ILE A 1 323 ? -21.725 2.515 45.038 1.00 90.31 323 ILE A N 1
ATOM 2472 C CA . ILE A 1 323 ? -21.799 1.261 45.810 1.00 90.31 323 ILE A CA 1
ATOM 2473 C C . ILE A 1 323 ? -21.087 1.394 47.165 1.00 90.31 323 ILE A C 1
ATOM 2475 O O . ILE A 1 323 ? -21.551 0.830 48.158 1.00 90.31 323 ILE A O 1
ATOM 2479 N N . ALA A 1 324 ? -19.999 2.166 47.250 1.00 90.81 324 ALA A N 1
ATOM 2480 C CA . ALA A 1 324 ? -19.367 2.491 48.527 1.00 90.81 324 ALA A CA 1
ATOM 2481 C C . ALA A 1 324 ? -20.300 3.327 49.423 1.00 90.81 324 ALA A C 1
ATOM 2483 O O . ALA A 1 324 ? -20.447 3.001 50.603 1.00 90.81 324 ALA A O 1
ATOM 2484 N N . GLU A 1 325 ? -20.992 4.324 48.860 1.00 91.62 325 GLU A N 1
ATOM 2485 C CA . GLU A 1 325 ? -22.006 5.118 49.568 1.00 91.62 325 GLU A CA 1
ATOM 2486 C C . GLU A 1 325 ? -23.181 4.244 50.050 1.00 91.62 325 GLU A C 1
ATOM 2488 O O . GLU A 1 325 ? -23.560 4.286 51.224 1.00 91.62 325 GLU A O 1
ATOM 2493 N N . TYR A 1 326 ? -23.713 3.373 49.186 1.00 91.25 326 TYR A N 1
ATOM 2494 C CA . TYR A 1 326 ? -24.778 2.424 49.529 1.00 91.25 326 TYR A CA 1
ATOM 2495 C C . TYR A 1 326 ? -24.334 1.431 50.605 1.00 91.25 326 TYR A C 1
ATOM 2497 O O . TYR A 1 326 ? -25.121 1.092 51.482 1.00 91.25 326 TYR A O 1
ATOM 2505 N N . ARG A 1 327 ? -23.057 1.031 50.636 1.00 91.81 327 ARG A N 1
ATOM 2506 C CA . ARG A 1 327 ? -22.495 0.224 51.731 1.00 91.81 327 ARG A CA 1
ATOM 2507 C C . ARG A 1 327 ? -22.347 0.993 53.039 1.00 91.81 327 ARG A C 1
ATOM 2509 O O . ARG A 1 327 ? -22.567 0.400 54.092 1.00 91.81 327 ARG A O 1
ATOM 2516 N N . THR A 1 328 ? -22.005 2.282 53.021 1.00 92.50 328 THR A N 1
ATOM 2517 C CA . THR A 1 328 ? -22.038 3.099 54.248 1.00 92.50 328 THR A CA 1
ATOM 2518 C C . THR A 1 328 ? -23.465 3.329 54.740 1.00 92.50 328 THR A C 1
ATOM 2520 O O . THR A 1 328 ? -23.708 3.216 55.938 1.00 92.50 328 THR A O 1
ATOM 2523 N N . ASN A 1 329 ? -24.417 3.540 53.829 1.00 89.69 329 ASN A N 1
ATOM 2524 C CA . ASN A 1 329 ? -25.832 3.718 54.152 1.00 89.69 329 ASN A CA 1
ATOM 2525 C C . ASN A 1 329 ? -26.475 2.411 54.651 1.00 89.69 329 ASN A C 1
ATOM 2527 O O . ASN A 1 329 ? -27.232 2.436 55.615 1.00 89.69 329 ASN A O 1
ATOM 2531 N N . LEU A 1 330 ? -26.121 1.254 54.081 1.00 90.00 330 LEU A N 1
ATOM 2532 C CA . LEU A 1 330 ? -26.522 -0.047 54.620 1.00 90.00 330 LEU A CA 1
ATOM 2533 C C . LEU A 1 330 ? -25.894 -0.329 55.983 1.00 90.00 330 LEU A C 1
ATOM 2535 O O . LEU A 1 330 ? -26.585 -0.873 56.829 1.00 90.00 330 LEU A O 1
ATOM 2539 N N . ARG A 1 331 ? -24.646 0.078 56.253 1.00 90.50 331 ARG A N 1
ATOM 2540 C CA . ARG A 1 331 ? -24.051 -0.065 57.596 1.00 90.50 331 ARG A CA 1
ATOM 2541 C C . ARG A 1 331 ? -24.747 0.803 58.640 1.00 90.50 331 ARG A C 1
ATOM 2543 O O . ARG A 1 331 ? -25.037 0.301 59.716 1.00 90.50 331 ARG A O 1
ATOM 2550 N N . THR A 1 332 ? -25.065 2.062 58.339 1.00 91.12 332 THR A N 1
ATOM 2551 C CA . THR A 1 332 ? -25.786 2.927 59.292 1.00 91.12 332 THR A CA 1
ATOM 2552 C C . THR A 1 332 ? -27.246 2.509 59.467 1.00 91.12 332 THR A C 1
ATOM 2554 O O . THR A 1 332 ? -27.775 2.609 60.574 1.00 91.12 332 THR A O 1
ATOM 2557 N N . LEU A 1 333 ? -27.888 1.963 58.426 1.00 87.12 333 LEU A N 1
ATOM 2558 C CA . LEU A 1 333 ? -29.179 1.283 58.552 1.00 87.12 333 LEU A CA 1
ATOM 2559 C C . LEU A 1 333 ? -29.052 -0.003 59.377 1.00 87.12 333 LEU A C 1
ATOM 2561 O O . LEU A 1 333 ? -29.834 -0.183 60.295 1.00 87.12 333 LEU A O 1
ATOM 2565 N N . GLU A 1 334 ? -28.069 -0.867 59.127 1.00 89.25 334 GLU A N 1
ATOM 2566 C CA . GLU A 1 334 ? -27.804 -2.087 59.902 1.00 89.25 334 GLU A CA 1
ATOM 2567 C C . GLU A 1 334 ? -27.550 -1.791 61.376 1.00 89.25 334 GLU A C 1
ATOM 2569 O O . GLU A 1 334 ? -28.143 -2.441 62.228 1.00 89.25 334 GLU A O 1
ATOM 2574 N N . GLU A 1 335 ? -26.718 -0.800 61.687 1.00 88.81 335 GLU A N 1
ATOM 2575 C CA . GLU A 1 335 ? -26.457 -0.345 63.052 1.00 88.81 335 GLU A CA 1
ATOM 2576 C C . GLU A 1 335 ? -27.719 0.266 63.670 1.00 88.81 335 GLU A C 1
ATOM 2578 O O . GLU A 1 335 ? -28.055 -0.066 64.802 1.00 88.81 335 GLU A O 1
ATOM 2583 N N . GLY A 1 336 ? -28.482 1.070 62.924 1.00 85.62 336 GLY A N 1
ATOM 2584 C CA . GLY A 1 336 ? -29.763 1.623 63.371 1.00 85.62 336 GLY A CA 1
ATOM 2585 C C . GLY A 1 336 ? -30.855 0.567 63.584 1.00 85.62 336 GLY A C 1
ATOM 2586 O O . GLY A 1 336 ? -31.646 0.688 64.512 1.00 85.62 336 GLY A O 1
ATOM 2587 N N . ILE A 1 337 ? -30.884 -0.494 62.779 1.00 85.12 337 ILE A N 1
ATOM 2588 C CA . ILE A 1 337 ? -31.826 -1.620 62.861 1.00 85.12 337 ILE A CA 1
ATOM 2589 C C . ILE A 1 337 ? -31.387 -2.599 63.945 1.00 85.12 337 ILE A C 1
ATOM 2591 O O . ILE A 1 337 ? -32.232 -3.133 64.651 1.00 85.12 337 ILE A O 1
ATOM 2595 N N . ALA A 1 338 ? -30.085 -2.817 64.129 1.00 84.94 338 ALA A N 1
ATOM 2596 C CA . ALA A 1 338 ? -29.539 -3.576 65.245 1.00 84.94 338 ALA A CA 1
ATOM 2597 C C . ALA A 1 338 ? -29.758 -2.834 66.566 1.00 84.94 338 ALA A C 1
ATOM 2599 O O . ALA A 1 338 ? -30.128 -3.478 67.540 1.00 84.94 338 ALA A O 1
ATOM 2600 N N . HIS A 1 339 ? -29.631 -1.502 66.588 1.00 85.19 339 HIS A N 1
ATOM 2601 C CA . HIS A 1 339 ? -29.995 -0.671 67.734 1.00 85.19 339 HIS A CA 1
ATOM 2602 C C . HIS A 1 339 ? -31.506 -0.709 67.966 1.00 85.19 339 HIS A C 1
ATOM 2604 O O . HIS A 1 339 ? -31.914 -1.010 69.070 1.00 85.19 339 HIS A O 1
ATOM 2610 N N . LEU A 1 340 ? -32.357 -0.557 66.945 1.00 81.56 340 LEU A N 1
ATOM 2611 C CA . LEU A 1 340 ? -33.815 -0.656 67.115 1.00 81.56 340 LEU A CA 1
ATOM 2612 C C . LEU A 1 340 ? -34.306 -2.064 67.456 1.00 81.56 340 LEU A C 1
ATOM 2614 O O . LEU A 1 340 ? -35.322 -2.212 68.124 1.00 81.56 340 LEU A O 1
ATOM 2618 N N . LYS A 1 341 ? -33.602 -3.113 67.028 1.00 82.12 341 LYS A N 1
ATOM 2619 C CA . LYS A 1 341 ? -33.872 -4.501 67.415 1.00 82.12 341 LYS A CA 1
ATOM 2620 C C . LYS A 1 341 ? -33.275 -4.817 68.782 1.00 82.12 341 LYS A C 1
ATOM 2622 O O . LYS A 1 341 ? -33.837 -5.657 69.478 1.00 82.12 341 LYS A O 1
ATOM 2627 N N . ALA A 1 342 ? -32.214 -4.132 69.209 1.00 80.44 342 ALA A N 1
ATOM 2628 C CA . ALA A 1 342 ? -31.781 -4.098 70.599 1.00 80.44 342 ALA A CA 1
ATOM 2629 C C . ALA A 1 342 ? -32.846 -3.383 71.436 1.00 80.44 342 ALA A C 1
ATOM 2631 O O . ALA A 1 342 ? -33.438 -4.048 72.260 1.00 80.44 342 ALA A O 1
ATOM 2632 N N . ASP A 1 343 ? -33.211 -2.135 71.141 1.00 76.88 343 ASP A N 1
ATOM 2633 C CA . ASP A 1 343 ? -34.264 -1.344 71.795 1.00 76.88 343 ASP A CA 1
ATOM 2634 C C . ASP A 1 343 ? -35.637 -2.017 71.780 1.00 76.88 343 ASP A C 1
ATOM 2636 O O . ASP A 1 343 ? -36.392 -1.844 72.723 1.00 76.88 343 ASP A O 1
ATOM 2640 N N . ALA A 1 344 ? -35.996 -2.791 70.752 1.00 70.12 344 ALA A N 1
ATOM 2641 C CA . ALA A 1 344 ? -37.230 -3.577 70.734 1.00 70.12 344 ALA A CA 1
ATOM 2642 C C . ALA A 1 344 ? -37.071 -4.856 71.562 1.00 70.12 344 ALA A C 1
ATOM 2644 O O . ALA A 1 344 ? -37.863 -5.095 72.463 1.00 70.12 344 ALA A O 1
ATOM 2645 N N . SER A 1 345 ? -35.995 -5.628 71.361 1.00 71.56 345 SER A N 1
ATOM 2646 C CA . SER A 1 345 ? -35.693 -6.789 72.211 1.00 71.56 345 SER A CA 1
ATOM 2647 C C . SER A 1 345 ? -35.167 -6.416 73.601 1.00 71.56 345 SER A C 1
ATOM 2649 O O . SER A 1 345 ? -34.772 -7.317 74.325 1.00 71.56 345 SER A O 1
ATOM 2651 N N . ALA A 1 346 ? -35.156 -5.128 73.960 1.00 65.50 346 ALA A N 1
ATOM 2652 C CA . ALA A 1 346 ? -34.878 -4.514 75.257 1.00 65.50 346 ALA A CA 1
ATOM 2653 C C . ALA A 1 346 ? -36.111 -3.736 75.756 1.00 65.50 346 ALA A C 1
ATOM 2655 O O . ALA A 1 346 ? -36.368 -3.715 76.945 1.00 65.50 346 ALA A O 1
ATOM 2656 N N . ALA A 1 347 ? -37.014 -3.271 74.901 1.00 60.34 347 ALA A N 1
ATOM 2657 C CA . ALA A 1 347 ? -38.412 -3.099 75.289 1.00 60.34 347 ALA A CA 1
ATOM 2658 C C . ALA A 1 347 ? -39.064 -4.457 75.631 1.00 60.34 347 ALA A C 1
ATOM 2660 O O . ALA A 1 347 ? -40.094 -4.469 76.297 1.00 60.34 347 ALA A O 1
ATOM 2661 N N . ASP A 1 348 ? -38.422 -5.567 75.234 1.00 61.56 348 ASP A N 1
ATOM 2662 C CA . ASP A 1 348 ? -38.710 -6.946 75.641 1.00 61.56 348 ASP A CA 1
ATOM 2663 C C . ASP A 1 348 ? -37.609 -7.558 76.572 1.00 61.56 348 ASP A C 1
ATOM 2665 O O . ASP A 1 348 ? -37.776 -8.678 77.049 1.00 61.56 348 ASP A O 1
ATOM 2669 N N . ARG A 1 349 ? -36.478 -6.865 76.856 1.00 49.81 349 ARG A N 1
ATOM 2670 C CA . ARG A 1 349 ? -35.401 -7.315 77.796 1.00 49.81 349 ARG A CA 1
ATOM 2671 C C . ARG A 1 349 ? -34.952 -6.353 78.902 1.00 49.81 349 ARG A C 1
ATOM 2673 O O . ARG A 1 349 ? -34.537 -6.846 79.925 1.00 49.81 349 ARG A O 1
ATOM 2680 N N . LEU A 1 350 ? -35.138 -5.045 78.868 1.00 48.25 350 LEU A N 1
ATOM 2681 C CA . LEU A 1 350 ? -35.417 -4.313 80.115 1.00 48.25 350 LEU A CA 1
ATOM 2682 C C . LEU A 1 350 ? -36.797 -4.700 80.693 1.00 48.25 350 LEU A C 1
ATOM 2684 O O . LEU A 1 350 ? -37.039 -4.456 81.868 1.00 48.25 350 LEU A O 1
ATOM 2688 N N . ASP A 1 351 ? -37.643 -5.397 79.922 1.00 48.69 351 ASP A N 1
ATOM 2689 C CA . ASP A 1 351 ? -38.750 -6.218 80.441 1.00 48.69 351 ASP A CA 1
ATOM 2690 C C . ASP A 1 351 ? -38.265 -7.647 80.904 1.00 48.69 351 ASP A C 1
ATOM 2692 O O . ASP A 1 351 ? -39.082 -8.411 81.414 1.00 48.69 351 ASP A O 1
ATOM 2696 N N . LEU A 1 352 ? -36.958 -8.013 80.796 1.00 42.88 352 LEU A N 1
ATOM 2697 C CA . LEU A 1 352 ? -36.313 -9.284 81.259 1.00 42.88 352 LEU A CA 1
ATOM 2698 C C . LEU A 1 352 ? -34.897 -9.166 81.962 1.00 42.88 352 LEU A C 1
ATOM 2700 O O . LEU A 1 352 ? -34.846 -9.391 83.167 1.00 42.88 352 LEU A O 1
ATOM 2704 N N . LEU A 1 353 ? -33.752 -8.927 81.261 1.00 51.50 353 LEU A N 1
ATOM 2705 C CA . LEU A 1 353 ? -32.306 -8.891 81.696 1.00 51.50 353 LEU A CA 1
ATOM 2706 C C . LEU A 1 353 ? -31.360 -7.997 80.778 1.00 51.50 353 LEU A C 1
ATOM 2708 O O . LEU A 1 353 ? -31.714 -7.817 79.615 1.00 51.50 353 LEU A O 1
ATOM 2712 N N . GLY A 1 354 ? -30.120 -7.542 81.149 1.00 41.62 354 GLY A N 1
ATOM 2713 C CA . GLY A 1 354 ? -29.144 -6.916 80.165 1.00 41.62 354 GLY A CA 1
ATOM 2714 C C . GLY A 1 354 ? -27.688 -6.406 80.543 1.00 41.62 354 GLY A C 1
ATOM 2715 O O . GLY A 1 354 ? -27.401 -6.264 81.727 1.00 41.62 354 GLY A O 1
ATOM 2716 N N . ASP A 1 355 ? -26.846 -6.087 79.499 1.00 42.16 355 ASP A N 1
ATOM 2717 C CA . ASP A 1 355 ? -25.614 -5.178 79.343 1.00 42.16 355 ASP A CA 1
ATOM 2718 C C . ASP A 1 355 ? -24.083 -5.678 79.191 1.00 42.16 355 ASP A C 1
ATOM 2720 O O . ASP A 1 355 ? -23.762 -6.744 79.712 1.00 42.16 355 ASP A O 1
ATOM 2724 N N . ILE A 1 356 ? -23.147 -4.888 78.525 1.00 44.06 356 ILE A N 1
ATOM 2725 C CA . ILE A 1 356 ? -21.591 -4.777 78.545 1.00 44.06 356 ILE A CA 1
ATOM 2726 C C . ILE A 1 356 ? -20.601 -5.169 77.295 1.00 44.06 356 ILE A C 1
ATOM 2728 O O . ILE A 1 356 ? -21.044 -5.859 76.382 1.00 44.06 356 ILE A O 1
ATOM 2732 N N . GLU A 1 357 ? -19.286 -4.693 77.182 1.00 44.03 357 GLU A N 1
ATOM 2733 C CA . GLU A 1 357 ? -18.259 -4.486 76.010 1.00 44.03 357 GLU A CA 1
ATOM 2734 C C . GLU A 1 357 ? -16.738 -5.067 76.117 1.00 44.03 357 GLU A C 1
ATOM 2736 O O . GLU A 1 357 ? -16.481 -5.641 77.167 1.00 44.03 357 GLU A O 1
ATOM 2741 N N . ARG A 1 358 ? -15.592 -4.916 75.302 1.00 44.75 358 ARG A N 1
ATOM 2742 C CA . ARG A 1 358 ? -15.074 -4.728 73.839 1.00 44.75 358 ARG A CA 1
ATOM 2743 C C . ARG A 1 358 ? -13.476 -4.419 73.659 1.00 44.75 358 ARG A C 1
ATOM 2745 O O . ARG A 1 358 ? -12.884 -4.090 74.677 1.00 44.75 358 ARG A O 1
ATOM 2752 N N . ARG A 1 359 ? -12.798 -4.377 72.429 1.00 43.66 359 ARG A N 1
ATOM 2753 C CA . ARG A 1 359 ? -11.452 -3.695 71.939 1.00 43.66 359 ARG A CA 1
ATOM 2754 C C . ARG A 1 359 ? -10.044 -4.510 71.806 1.00 43.66 359 ARG A C 1
ATOM 2756 O O . ARG A 1 359 ? -10.020 -5.549 72.444 1.00 43.66 359 ARG A O 1
ATOM 2763 N N . LYS A 1 360 ? -8.822 -4.236 71.146 1.00 47.31 360 LYS A N 1
ATOM 2764 C CA . LYS A 1 360 ? -8.191 -3.460 69.941 1.00 47.31 360 LYS A CA 1
ATOM 2765 C C . LYS A 1 360 ? -6.555 -3.459 69.649 1.00 47.31 360 LYS A C 1
ATOM 2767 O O . LYS A 1 360 ? -5.850 -2.947 70.508 1.00 47.31 360 LYS A O 1
ATOM 2772 N N . THR A 1 361 ? -5.953 -3.793 68.427 1.00 46.81 361 THR A N 1
ATOM 2773 C CA . THR A 1 361 ? -4.565 -3.497 67.690 1.00 46.81 361 THR A CA 1
ATOM 2774 C C . THR A 1 361 ? -3.089 -3.904 68.178 1.00 46.81 361 THR A C 1
ATOM 2776 O O . THR A 1 361 ? -3.025 -4.197 69.361 1.00 46.81 361 THR A O 1
ATOM 2779 N N . GLY A 1 362 ? -1.848 -3.899 67.514 1.00 43.72 362 GLY A N 1
ATOM 2780 C CA . GLY A 1 362 ? -1.133 -3.815 66.127 1.00 43.72 362 GLY A CA 1
ATOM 2781 C C . GLY A 1 362 ? 0.171 -2.858 65.950 1.00 43.72 362 GLY A C 1
ATOM 2782 O O . GLY A 1 362 ? 0.123 -1.870 66.673 1.00 43.72 362 GLY A O 1
ATOM 2783 N N . ALA A 1 363 ? 1.270 -2.849 65.072 1.00 46.31 363 ALA A N 1
ATOM 2784 C CA . ALA A 1 363 ? 2.283 -3.741 64.304 1.00 46.31 363 ALA A CA 1
ATOM 2785 C C . ALA A 1 363 ? 3.455 -2.999 63.407 1.00 46.31 363 ALA A C 1
ATOM 2787 O O . ALA A 1 363 ? 3.159 -1.884 62.991 1.00 46.31 363 ALA A O 1
ATOM 2788 N N . GLY A 1 364 ? 4.696 -3.535 63.019 1.00 43.91 364 GLY A N 1
ATOM 2789 C CA . GLY A 1 364 ? 5.656 -3.065 61.868 1.00 43.91 364 GLY A CA 1
ATOM 2790 C C . GLY A 1 364 ? 7.291 -3.141 61.853 1.00 43.91 364 GLY A C 1
ATOM 2791 O O . GLY A 1 364 ? 7.846 -3.181 62.945 1.00 43.91 364 GLY A O 1
ATOM 2792 N N . GLY A 1 365 ? 8.078 -3.103 60.688 1.00 44.00 365 GLY A N 1
ATOM 2793 C CA . GLY A 1 365 ? 9.597 -2.757 60.487 1.00 44.00 365 GLY A CA 1
ATOM 2794 C C . GLY A 1 365 ? 10.611 -3.465 59.417 1.00 44.00 365 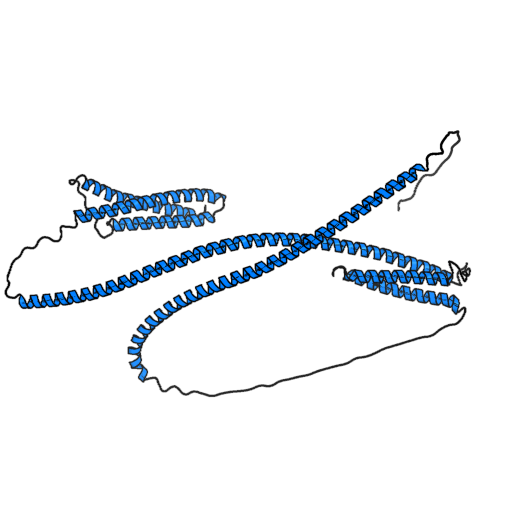GLY A C 1
ATOM 2795 O O . GLY A 1 365 ? 10.380 -4.647 59.189 1.00 44.00 365 GLY A O 1
ATOM 2796 N N . ALA A 1 366 ? 11.712 -2.844 58.792 1.00 49.25 366 ALA A N 1
ATOM 2797 C CA . ALA A 1 366 ? 12.881 -3.436 57.922 1.00 49.25 366 ALA A CA 1
ATOM 2798 C C . ALA A 1 366 ? 14.066 -2.499 57.280 1.00 49.25 366 ALA A C 1
ATOM 2800 O O . ALA A 1 366 ? 13.784 -1.309 57.187 1.00 49.25 366 ALA A O 1
ATOM 2801 N N . ASN A 1 367 ? 15.310 -2.966 56.806 1.00 44.03 367 ASN A N 1
ATOM 2802 C CA . ASN A 1 367 ? 16.429 -2.317 55.902 1.00 44.03 367 ASN A CA 1
ATOM 2803 C C . ASN A 1 367 ? 17.769 -3.208 55.583 1.00 44.03 367 ASN A C 1
ATOM 2805 O O . ASN A 1 367 ? 17.739 -4.294 56.155 1.00 44.03 367 ASN A O 1
ATOM 2809 N N . GLU A 1 368 ? 18.973 -3.023 54.864 1.00 43.28 368 GLU A N 1
ATOM 2810 C CA . GLU A 1 368 ? 19.740 -2.169 53.800 1.00 43.28 368 GLU A CA 1
ATOM 2811 C C . GLU A 1 368 ? 21.210 -2.686 53.253 1.00 43.28 368 GLU A C 1
ATOM 2813 O O . GLU A 1 368 ? 21.685 -3.676 53.802 1.00 43.28 368 GLU A O 1
ATOM 2818 N N . ALA A 1 369 ? 21.959 -1.997 52.287 1.00 43.06 369 ALA A N 1
ATOM 2819 C CA . ALA A 1 369 ? 23.472 -1.904 51.865 1.00 43.06 369 ALA A CA 1
ATOM 2820 C C . ALA A 1 369 ? 24.329 -2.967 50.980 1.00 43.06 369 ALA A C 1
ATOM 2822 O O . ALA A 1 369 ? 23.861 -4.098 50.912 1.00 43.06 369 ALA A O 1
ATOM 2823 N N . LYS A 1 370 ? 25.587 -2.845 50.346 1.00 42.28 370 LYS A N 1
ATOM 2824 C CA . LYS A 1 370 ? 26.500 -1.861 49.543 1.00 42.28 370 LYS A CA 1
ATOM 2825 C C . LYS A 1 370 ? 27.854 -2.471 48.837 1.00 42.28 370 LYS A C 1
ATOM 2827 O O . LYS A 1 370 ? 28.073 -3.664 49.005 1.00 42.28 370 LYS A O 1
ATOM 2832 N N . ASP A 1 371 ? 28.747 -1.722 48.073 1.00 42.41 371 ASP A N 1
ATOM 2833 C CA . ASP A 1 371 ? 29.903 -2.042 47.053 1.00 42.41 371 ASP A CA 1
ATOM 2834 C C . ASP A 1 371 ? 31.249 -1.116 47.052 1.00 42.41 371 ASP A C 1
ATOM 2836 O O . ASP A 1 371 ? 31.218 -0.315 47.997 1.00 42.41 371 ASP A O 1
ATOM 2840 N N . PRO A 1 372 ? 32.358 -0.991 46.155 1.00 51.66 372 PRO A N 1
ATOM 2841 C CA . PRO A 1 372 ? 33.046 -1.616 44.906 1.00 51.66 372 PRO A CA 1
ATOM 2842 C C . PRO A 1 372 ? 34.689 -1.602 44.754 1.00 51.66 372 PRO A C 1
ATOM 2844 O O . PRO A 1 372 ? 35.344 -1.624 45.791 1.00 51.66 372 PRO A O 1
ATOM 2847 N N . GLY A 1 373 ? 35.402 -1.560 43.544 1.00 42.72 373 GLY A N 1
ATOM 2848 C CA . GLY A 1 373 ? 36.942 -1.503 43.288 1.00 42.72 373 GLY A CA 1
ATOM 2849 C C . GLY A 1 373 ? 37.592 -1.291 41.810 1.00 42.72 373 GLY A C 1
ATOM 2850 O O . GLY A 1 373 ? 36.791 -1.217 40.883 1.00 42.72 373 GLY A O 1
ATOM 2851 N N . ALA A 1 374 ? 38.964 -1.169 41.539 1.00 43.19 374 ALA A N 1
ATOM 2852 C CA . ALA A 1 374 ? 39.682 -0.827 40.197 1.00 43.19 374 ALA A CA 1
ATOM 2853 C C . ALA A 1 374 ? 41.293 -1.023 39.961 1.00 43.19 374 ALA A C 1
ATOM 2855 O O . ALA A 1 374 ? 41.925 -1.502 40.900 1.00 43.19 374 ALA A O 1
ATOM 2856 N N . LEU A 1 375 ? 41.936 -0.588 38.790 1.00 42.03 375 LEU A N 1
ATOM 2857 C CA . LEU A 1 375 ? 43.417 -0.314 38.332 1.00 42.03 375 LEU A CA 1
ATOM 2858 C C . LEU A 1 375 ? 44.273 -1.350 37.429 1.00 42.03 375 LEU A C 1
ATOM 2860 O O . LEU A 1 375 ? 43.841 -2.500 37.448 1.00 42.03 375 LEU A O 1
ATOM 2864 N N . ASP A 1 376 ? 45.461 -1.226 36.689 1.00 42.91 376 ASP A N 1
ATOM 2865 C CA . ASP A 1 376 ? 46.412 -0.280 35.884 1.00 42.91 376 ASP A CA 1
ATOM 2866 C C . ASP A 1 376 ? 47.692 -1.069 35.240 1.00 42.91 376 ASP A C 1
ATOM 2868 O O . ASP A 1 376 ? 47.768 -2.249 35.578 1.00 42.91 376 ASP A O 1
ATOM 2872 N N . ASP A 1 377 ? 48.807 -0.690 34.478 1.00 41.44 377 ASP A N 1
ATOM 2873 C CA . ASP A 1 377 ? 49.256 0.125 33.239 1.00 41.44 377 ASP A CA 1
ATOM 2874 C C . ASP A 1 377 ? 50.770 -0.142 32.649 1.00 41.44 377 ASP A C 1
ATOM 2876 O O . ASP A 1 377 ? 51.571 -0.754 33.354 1.00 41.44 377 ASP A O 1
ATOM 2880 N N . ALA A 1 378 ? 51.190 0.351 31.417 1.00 39.91 378 ALA A N 1
ATOM 2881 C CA . ALA A 1 378 ? 52.540 0.818 30.815 1.00 39.91 378 ALA A CA 1
ATOM 2882 C C . ALA A 1 378 ? 53.658 0.027 29.962 1.00 39.91 378 ALA A C 1
ATOM 2884 O O . ALA A 1 378 ? 54.087 -1.059 30.348 1.00 39.91 378 ALA A O 1
ATOM 2885 N N . THR A 1 379 ? 54.285 0.655 28.888 1.00 40.09 379 THR A N 1
ATOM 2886 C CA . THR A 1 379 ? 55.779 0.758 28.468 1.00 40.09 379 THR A CA 1
ATOM 2887 C C . THR A 1 379 ? 56.124 1.136 26.951 1.00 40.09 379 THR A C 1
ATOM 2889 O O . THR A 1 379 ? 55.225 1.195 26.120 1.00 40.09 379 THR A O 1
ATOM 2892 N N . LYS A 1 380 ? 57.395 1.492 26.560 1.00 42.31 380 LYS A N 1
ATOM 2893 C CA . LYS A 1 380 ? 57.840 2.328 25.373 1.00 42.31 380 LYS A CA 1
ATOM 2894 C C . LYS A 1 380 ? 58.852 1.772 24.298 1.00 42.31 380 LYS A C 1
ATOM 2896 O O . LYS A 1 380 ? 59.835 1.130 24.634 1.00 42.31 380 LYS A O 1
ATOM 2901 N N . ALA A 1 381 ? 58.677 2.245 23.043 1.00 46.50 381 ALA A N 1
ATOM 2902 C CA . ALA A 1 381 ? 59.611 2.760 21.983 1.00 46.50 381 ALA A CA 1
ATOM 2903 C C . ALA A 1 381 ? 61.032 2.190 21.640 1.00 46.50 381 ALA A C 1
ATOM 2905 O O . ALA A 1 381 ? 61.950 2.289 22.448 1.00 46.50 381 ALA A O 1
ATOM 2906 N N . HIS A 1 382 ? 61.282 1.854 20.345 1.00 41.50 382 HIS A N 1
ATOM 2907 C CA . HIS A 1 382 ? 62.634 1.775 19.709 1.00 41.50 382 HIS A CA 1
ATOM 2908 C C . HIS A 1 382 ? 62.624 1.698 18.140 1.00 41.50 382 HIS A C 1
ATOM 2910 O O . HIS A 1 382 ? 62.557 0.591 17.604 1.00 41.50 382 HIS A O 1
ATOM 2916 N N . ARG A 1 383 ? 62.669 2.815 17.361 1.00 49.00 383 ARG A N 1
ATOM 2917 C CA . ARG A 1 383 ? 62.725 2.750 15.858 1.00 49.00 383 ARG A CA 1
ATOM 2918 C C . ARG A 1 383 ? 63.091 4.036 15.053 1.00 49.00 383 ARG A C 1
ATOM 2920 O O . ARG A 1 383 ? 62.336 4.408 14.161 1.00 49.00 383 ARG A O 1
ATOM 2927 N N . MET A 1 384 ? 64.217 4.726 15.297 1.00 51.19 384 MET A N 1
ATOM 2928 C CA . MET A 1 384 ? 64.514 6.006 14.587 1.00 51.19 384 MET A CA 1
ATOM 2929 C C . MET A 1 384 ? 65.864 6.123 13.843 1.00 51.19 384 MET A C 1
ATOM 2931 O O . MET A 1 384 ? 66.246 7.218 13.448 1.00 51.19 384 MET A O 1
ATOM 2935 N N . ALA A 1 385 ? 66.568 5.010 13.597 1.00 47.94 385 ALA A N 1
ATOM 2936 C CA . ALA A 1 385 ? 67.909 4.993 12.981 1.00 47.94 385 ALA A CA 1
ATOM 2937 C C . ALA A 1 385 ? 67.969 4.415 11.541 1.00 47.94 385 ALA A C 1
ATOM 2939 O O . ALA A 1 385 ? 69.029 3.998 11.087 1.00 47.94 385 ALA A O 1
ATOM 2940 N N . MET A 1 386 ? 66.839 4.342 10.825 1.00 50.97 386 MET A N 1
ATOM 2941 C CA . MET A 1 386 ? 66.704 3.628 9.538 1.00 50.97 386 MET A CA 1
ATOM 2942 C C . MET A 1 386 ? 66.009 4.497 8.472 1.00 50.97 386 MET A C 1
ATOM 2944 O O . MET A 1 386 ? 64.836 4.278 8.177 1.00 50.97 386 MET A O 1
ATOM 2948 N N . LEU A 1 387 ? 66.700 5.510 7.924 1.00 54.81 387 LEU A N 1
ATOM 2949 C CA . LEU A 1 387 ? 66.093 6.455 6.960 1.00 54.81 387 LEU A CA 1
ATOM 2950 C C . LEU A 1 387 ? 66.943 6.863 5.738 1.00 54.81 387 LEU A C 1
ATOM 2952 O O . LEU A 1 387 ? 66.359 7.222 4.718 1.00 54.81 387 LEU A O 1
ATOM 2956 N N . ASP A 1 388 ? 68.280 6.819 5.786 1.00 46.66 388 ASP A N 1
ATOM 2957 C CA . ASP A 1 388 ? 69.095 7.508 4.759 1.00 46.66 388 ASP A CA 1
ATOM 2958 C C . ASP A 1 388 ? 69.410 6.663 3.502 1.00 46.66 388 ASP A C 1
ATOM 2960 O O . ASP A 1 388 ? 69.422 7.168 2.379 1.00 46.66 388 ASP A O 1
ATOM 2964 N N . ASN A 1 389 ? 69.520 5.333 3.634 1.00 46.34 389 ASN A N 1
ATOM 2965 C CA . ASN A 1 389 ? 69.673 4.431 2.474 1.00 46.34 389 ASN A CA 1
ATOM 2966 C C . ASN A 1 389 ? 68.429 4.398 1.552 1.00 46.34 389 ASN A C 1
ATOM 2968 O O . ASN A 1 389 ? 68.476 3.886 0.434 1.00 46.34 389 ASN A O 1
ATOM 2972 N N . THR A 1 390 ? 67.302 4.962 1.995 1.00 52.78 390 THR A N 1
ATOM 2973 C CA . THR A 1 390 ? 66.021 4.957 1.275 1.00 52.78 390 THR A CA 1
ATOM 2974 C C . THR A 1 390 ? 66.018 5.863 0.033 1.00 52.78 390 THR A C 1
ATOM 2976 O O . THR A 1 390 ? 65.202 5.661 -0.866 1.00 52.78 390 THR A O 1
ATOM 2979 N N . ALA A 1 391 ? 66.919 6.850 -0.062 1.00 51.44 391 ALA A N 1
ATOM 2980 C CA . ALA A 1 391 ? 66.843 7.913 -1.070 1.00 51.44 391 ALA A CA 1
ATOM 2981 C C . ALA A 1 391 ? 66.992 7.437 -2.530 1.00 51.44 391 ALA A C 1
ATOM 2983 O O . ALA A 1 391 ? 66.240 7.884 -3.393 1.00 51.44 391 ALA A O 1
ATOM 2984 N N . LYS A 1 392 ? 67.924 6.517 -2.823 1.00 43.59 392 LYS A N 1
ATOM 2985 C CA . LYS A 1 392 ? 68.151 6.015 -4.198 1.00 43.59 392 LYS A CA 1
ATOM 2986 C C . LYS A 1 392 ? 67.288 4.803 -4.557 1.00 43.59 392 LYS A C 1
ATOM 2988 O O . LYS A 1 392 ? 66.982 4.606 -5.728 1.00 43.59 392 LYS A O 1
ATOM 2993 N N . PHE A 1 393 ? 66.810 4.060 -3.557 1.00 49.75 393 PHE A N 1
ATOM 2994 C CA . PHE A 1 393 ? 65.732 3.085 -3.743 1.00 49.75 393 PHE A CA 1
ATOM 2995 C C . PHE A 1 393 ? 64.429 3.783 -4.179 1.00 49.75 393 PHE A C 1
ATOM 2997 O O . PHE A 1 393 ? 63.728 3.282 -5.053 1.00 49.75 393 PHE A O 1
ATOM 3004 N N . LYS A 1 394 ? 64.148 4.980 -3.638 1.00 51.00 394 LYS A N 1
ATOM 3005 C CA . LYS A 1 394 ? 62.920 5.760 -3.878 1.00 51.00 394 LYS A CA 1
ATOM 3006 C C . LYS A 1 394 ? 62.611 6.105 -5.341 1.00 51.00 394 LYS A C 1
ATOM 3008 O O . LYS A 1 394 ? 61.433 6.164 -5.665 1.00 51.00 394 LYS A O 1
ATOM 3013 N N . ASP A 1 395 ? 63.594 6.331 -6.218 1.00 47.44 395 ASP A N 1
ATOM 3014 C CA . ASP A 1 395 ? 63.311 6.696 -7.625 1.00 47.44 395 ASP A CA 1
ATOM 3015 C C . ASP A 1 395 ? 62.956 5.474 -8.491 1.00 47.44 395 ASP A C 1
ATOM 3017 O O . ASP A 1 395 ? 61.951 5.477 -9.204 1.00 47.44 395 ASP A O 1
ATOM 3021 N N . ALA A 1 396 ? 63.729 4.389 -8.372 1.00 44.66 396 ALA A N 1
ATOM 3022 C CA . ALA A 1 396 ? 63.427 3.126 -9.046 1.00 44.66 396 ALA A CA 1
ATOM 3023 C C . ALA A 1 396 ? 62.129 2.504 -8.502 1.00 44.66 396 ALA A C 1
ATOM 3025 O O . ALA A 1 396 ? 61.252 2.114 -9.273 1.00 44.66 396 ALA A O 1
ATOM 3026 N N . SER A 1 397 ? 61.969 2.502 -7.172 1.00 48.81 397 SER A N 1
ATOM 3027 C CA . SER A 1 397 ? 60.716 2.132 -6.514 1.00 48.81 397 SER A CA 1
ATOM 3028 C C . SER A 1 397 ? 59.579 3.068 -6.916 1.00 48.81 397 SER A C 1
ATOM 3030 O O . SER A 1 397 ? 58.488 2.577 -7.134 1.00 48.81 397 SER A O 1
ATOM 3032 N N . GLY A 1 398 ? 59.803 4.371 -7.115 1.00 57.00 398 GLY A N 1
ATOM 3033 C CA . GLY A 1 398 ? 58.764 5.318 -7.532 1.00 57.00 398 GLY A CA 1
ATOM 3034 C C . GLY A 1 398 ? 58.143 5.003 -8.896 1.00 57.00 398 GLY A C 1
ATOM 3035 O O . GLY A 1 398 ? 56.933 5.134 -9.056 1.00 57.00 398 GLY A O 1
ATOM 3036 N N . LYS A 1 399 ? 58.943 4.529 -9.860 1.00 49.50 399 LYS A N 1
ATOM 3037 C CA . LYS A 1 399 ? 58.456 4.092 -11.184 1.00 49.50 399 LYS A CA 1
ATOM 3038 C C . LYS A 1 399 ? 57.752 2.736 -11.116 1.00 49.50 399 LYS A C 1
ATOM 3040 O O . LYS A 1 399 ? 56.697 2.567 -11.722 1.00 49.50 399 LYS A O 1
ATOM 3045 N N . LEU A 1 400 ? 58.289 1.798 -10.334 1.00 50.44 400 LEU A N 1
ATOM 3046 C CA . LEU A 1 400 ? 57.647 0.500 -10.111 1.00 50.44 400 LEU A CA 1
ATOM 3047 C C . LEU A 1 400 ? 56.319 0.665 -9.353 1.00 50.44 400 LEU A C 1
ATOM 3049 O O . LEU A 1 400 ? 55.324 0.091 -9.764 1.00 50.44 400 LEU A O 1
ATOM 3053 N N . LEU A 1 401 ? 56.272 1.557 -8.361 1.00 58.09 401 LEU A N 1
ATOM 3054 C CA . LEU A 1 401 ? 55.098 1.925 -7.566 1.00 58.09 401 LEU A CA 1
ATOM 3055 C C . LEU A 1 401 ? 54.075 2.767 -8.349 1.00 58.09 401 LEU A C 1
ATOM 3057 O O . LEU A 1 401 ? 52.917 2.832 -7.956 1.00 58.09 401 LEU A O 1
ATOM 3061 N N . GLN A 1 402 ? 54.453 3.394 -9.469 1.00 57.62 402 GLN A N 1
ATOM 3062 C CA . GLN A 1 402 ? 53.493 3.972 -10.422 1.00 57.62 402 GLN A CA 1
ATOM 3063 C C . GLN A 1 402 ? 52.843 2.898 -11.301 1.00 57.62 402 GLN A C 1
ATOM 3065 O O . GLN A 1 402 ? 51.640 2.966 -11.531 1.00 57.62 402 GLN A O 1
ATOM 3070 N N . ALA A 1 403 ? 53.600 1.892 -11.752 1.00 51.06 403 ALA A N 1
ATOM 3071 C CA . ALA A 1 403 ? 53.038 0.749 -12.473 1.00 51.06 403 ALA A CA 1
ATOM 3072 C C . ALA A 1 403 ? 52.182 -0.141 -11.552 1.00 51.06 403 ALA A C 1
ATOM 3074 O O . ALA A 1 403 ? 51.086 -0.536 -11.929 1.00 51.06 403 ALA A O 1
ATOM 3075 N N . GLU A 1 404 ? 52.652 -0.394 -10.330 1.00 56.44 404 GLU A N 1
ATOM 3076 C CA . GLU A 1 404 ? 51.940 -1.103 -9.264 1.00 56.44 404 GLU A CA 1
ATOM 3077 C C . GLU A 1 404 ? 50.693 -0.334 -8.823 1.00 56.44 404 GLU A C 1
ATOM 3079 O O . GLU A 1 404 ? 49.652 -0.955 -8.663 1.00 56.44 404 GLU A O 1
ATOM 3084 N N . ARG A 1 405 ? 50.741 1.006 -8.715 1.00 69.75 405 ARG A N 1
ATOM 3085 C CA . ARG A 1 405 ? 49.526 1.817 -8.536 1.00 69.75 405 ARG A CA 1
ATOM 3086 C C . ARG A 1 405 ? 48.577 1.678 -9.706 1.00 69.75 405 ARG A C 1
ATOM 3088 O O . ARG A 1 405 ? 47.444 1.337 -9.458 1.00 69.75 405 ARG A O 1
ATOM 3095 N N . LEU A 1 406 ? 49.006 1.841 -10.956 1.00 62.62 406 LEU A N 1
ATOM 3096 C CA . LEU A 1 406 ? 48.084 1.702 -12.090 1.00 62.62 406 LEU A CA 1
ATOM 3097 C C . LEU A 1 406 ? 47.465 0.291 -12.166 1.00 62.62 406 LEU A C 1
ATOM 3099 O O . LEU A 1 406 ? 46.300 0.146 -12.538 1.00 62.62 406 LEU A O 1
ATOM 3103 N N . LEU A 1 407 ? 48.217 -0.745 -11.779 1.00 60.84 407 LEU A N 1
ATOM 3104 C CA . LEU A 1 407 ? 47.714 -2.113 -11.682 1.00 60.84 407 LEU A CA 1
ATOM 3105 C C . LEU A 1 407 ? 46.745 -2.290 -10.502 1.00 60.84 407 LEU A C 1
ATOM 3107 O O . LEU A 1 407 ? 45.707 -2.903 -10.691 1.00 60.84 407 LEU A O 1
ATOM 3111 N N . ASN A 1 408 ? 47.043 -1.720 -9.332 1.00 63.50 408 ASN A N 1
ATOM 3112 C CA . ASN A 1 408 ? 46.216 -1.760 -8.120 1.00 63.50 408 ASN A CA 1
ATOM 3113 C C . ASN A 1 408 ? 44.976 -0.851 -8.232 1.00 63.50 408 ASN A C 1
ATOM 3115 O O . ASN A 1 408 ? 43.917 -1.194 -7.737 1.00 63.50 408 ASN A O 1
ATOM 3119 N N . ASP A 1 409 ? 45.047 0.258 -8.962 1.00 70.88 409 ASP A N 1
ATOM 3120 C CA . ASP A 1 409 ? 43.915 1.108 -9.343 1.00 70.88 409 ASP A CA 1
ATOM 3121 C C . ASP A 1 409 ? 43.008 0.334 -10.321 1.00 70.88 409 ASP A C 1
ATOM 3123 O O . ASP A 1 409 ? 41.786 0.377 -10.218 1.00 70.88 409 ASP A O 1
ATOM 3127 N N . THR A 1 410 ? 43.589 -0.464 -11.228 1.00 69.19 410 THR A N 1
ATOM 3128 C CA . THR A 1 410 ? 42.828 -1.376 -12.105 1.00 69.19 410 THR A CA 1
ATOM 3129 C C . THR A 1 410 ? 42.268 -2.582 -11.338 1.00 69.19 410 THR A C 1
ATOM 3131 O O . THR A 1 410 ? 41.153 -3.019 -11.613 1.00 69.19 410 THR A O 1
ATOM 3134 N N . GLU A 1 411 ? 43.001 -3.114 -10.357 1.00 69.75 411 GLU A N 1
ATOM 3135 C CA . GLU A 1 411 ? 42.561 -4.202 -9.478 1.00 69.75 411 GLU A CA 1
ATOM 3136 C C . GLU A 1 411 ? 41.478 -3.725 -8.512 1.00 69.75 411 GLU A C 1
ATOM 3138 O O . GLU A 1 411 ? 40.516 -4.446 -8.304 1.00 69.75 411 GLU A O 1
ATOM 3143 N N . THR A 1 412 ? 41.563 -2.506 -7.978 1.00 71.06 412 THR A N 1
ATOM 3144 C CA . THR A 1 412 ? 40.530 -1.917 -7.118 1.00 71.06 412 THR A CA 1
ATOM 3145 C C . THR A 1 412 ? 39.315 -1.484 -7.914 1.00 71.06 412 THR A C 1
ATOM 3147 O O . THR A 1 412 ? 38.228 -1.797 -7.464 1.00 71.06 412 THR A O 1
ATOM 3150 N N . VAL A 1 413 ? 39.433 -0.917 -9.120 1.00 69.19 413 VAL A N 1
ATOM 3151 C CA . VAL A 1 413 ? 38.265 -0.709 -10.004 1.00 69.19 413 VAL A CA 1
ATOM 3152 C C . VAL A 1 413 ? 37.649 -2.049 -10.429 1.00 69.19 413 VAL A C 1
ATOM 3154 O O . VAL A 1 413 ? 36.428 -2.190 -10.458 1.00 69.19 413 VAL A O 1
ATOM 3157 N N . GLY A 1 414 ? 38.463 -3.073 -10.704 1.00 67.31 414 GLY A N 1
ATOM 3158 C CA . GLY A 1 414 ? 37.990 -4.427 -11.006 1.00 67.31 414 GLY A CA 1
ATOM 3159 C C . GLY A 1 414 ? 37.328 -5.116 -9.809 1.00 67.31 414 GLY A C 1
ATOM 3160 O O . GLY A 1 414 ? 36.297 -5.766 -9.961 1.00 67.31 414 GLY A O 1
ATOM 3161 N N . ASN A 1 415 ? 37.876 -4.941 -8.609 1.00 71.88 415 ASN A N 1
ATOM 3162 C CA . ASN A 1 415 ? 37.364 -5.494 -7.360 1.00 71.88 415 ASN A CA 1
ATOM 3163 C C . ASN A 1 415 ? 36.186 -4.677 -6.814 1.00 71.88 415 ASN A C 1
ATOM 3165 O O . ASN A 1 415 ? 35.316 -5.247 -6.178 1.00 71.88 415 ASN A O 1
ATOM 3169 N N . GLU A 1 416 ? 36.088 -3.382 -7.100 1.00 72.38 416 GLU A N 1
ATOM 3170 C CA . GLU A 1 416 ? 34.922 -2.535 -6.831 1.00 72.38 416 GLU A CA 1
ATOM 3171 C C . GLU A 1 416 ? 33.794 -2.870 -7.809 1.00 72.38 416 GLU A C 1
ATOM 3173 O O . GLU A 1 416 ? 32.650 -2.994 -7.387 1.00 72.38 416 GLU A O 1
ATOM 3178 N N . ALA A 1 417 ? 34.096 -3.155 -9.080 1.00 67.00 417 ALA A N 1
ATOM 3179 C CA . ALA A 1 417 ? 33.126 -3.715 -10.018 1.00 67.00 417 ALA A CA 1
ATOM 3180 C C . ALA A 1 417 ? 32.652 -5.114 -9.579 1.00 67.00 417 ALA A C 1
ATOM 3182 O O . ALA A 1 417 ? 31.450 -5.368 -9.542 1.00 67.00 417 ALA A O 1
ATOM 3183 N N . LEU A 1 418 ? 33.561 -6.012 -9.177 1.00 72.75 418 LEU A N 1
ATOM 3184 C CA . LEU A 1 418 ? 33.206 -7.333 -8.642 1.00 72.75 418 LEU A CA 1
ATOM 3185 C C . LEU A 1 418 ? 32.478 -7.245 -7.295 1.00 72.75 418 LEU A C 1
ATOM 3187 O O . LEU A 1 418 ? 31.555 -8.020 -7.069 1.00 72.75 418 LEU A O 1
ATOM 3191 N N . THR A 1 419 ? 32.834 -6.301 -6.423 1.00 75.56 419 THR A N 1
ATOM 3192 C CA . THR A 1 419 ? 32.167 -6.062 -5.133 1.00 75.56 419 THR A CA 1
ATOM 3193 C C . THR A 1 419 ? 30.807 -5.409 -5.342 1.00 75.56 419 THR A C 1
ATOM 3195 O O . THR A 1 419 ? 29.865 -5.777 -4.659 1.00 75.56 419 THR A O 1
ATOM 3198 N N . SER A 1 420 ? 30.647 -4.531 -6.332 1.00 65.75 420 SER A N 1
ATOM 3199 C CA . SER A 1 420 ? 29.354 -3.976 -6.736 1.00 65.75 420 SER A CA 1
ATOM 3200 C C . SER A 1 420 ? 28.459 -5.051 -7.358 1.00 65.75 420 SER A C 1
ATOM 3202 O O . SER A 1 420 ? 27.290 -5.138 -7.005 1.00 65.75 420 SER A O 1
ATOM 3204 N N . LEU A 1 421 ? 28.994 -5.948 -8.195 1.00 72.06 421 LEU A N 1
ATOM 3205 C CA . LEU A 1 421 ? 28.257 -7.108 -8.718 1.00 72.06 421 LEU A CA 1
ATOM 3206 C C . LEU A 1 421 ? 27.907 -8.124 -7.617 1.00 72.06 421 LEU A C 1
ATOM 3208 O O . LEU A 1 421 ? 26.801 -8.664 -7.612 1.00 72.06 421 LEU A O 1
ATOM 3212 N N . ARG A 1 422 ? 28.811 -8.361 -6.656 1.00 70.88 422 ARG A N 1
ATOM 3213 C CA . ARG A 1 422 ? 28.547 -9.155 -5.444 1.00 70.88 422 ARG A CA 1
ATOM 3214 C C . ARG A 1 422 ? 27.453 -8.514 -4.604 1.00 70.88 422 ARG A C 1
ATOM 3216 O O . ARG A 1 422 ? 26.485 -9.193 -4.312 1.00 70.88 422 ARG A O 1
ATOM 3223 N N . TYR A 1 423 ? 27.558 -7.224 -4.306 1.00 73.81 423 TYR A N 1
ATOM 3224 C CA . TYR A 1 423 ? 26.592 -6.462 -3.521 1.00 73.81 423 TYR A CA 1
ATOM 3225 C C . TYR A 1 423 ? 25.232 -6.364 -4.218 1.00 73.81 423 TYR A C 1
ATOM 3227 O O . TYR A 1 423 ? 24.207 -6.467 -3.559 1.00 73.81 423 TYR A O 1
ATOM 3235 N N . GLN A 1 424 ? 25.186 -6.249 -5.548 1.00 56.16 424 GLN A N 1
ATOM 3236 C CA . GLN A 1 424 ? 23.946 -6.336 -6.326 1.00 56.16 424 GLN A CA 1
ATOM 3237 C C . GLN A 1 424 ? 23.350 -7.749 -6.286 1.00 56.16 424 GLN A C 1
ATOM 3239 O O . GLN A 1 424 ? 22.137 -7.885 -6.172 1.00 56.16 424 GLN A O 1
ATOM 3244 N N . THR A 1 425 ? 24.180 -8.796 -6.322 1.00 71.44 425 THR A N 1
ATOM 3245 C CA . THR A 1 425 ? 23.736 -10.196 -6.200 1.00 71.44 425 THR A CA 1
ATOM 3246 C C . THR A 1 425 ? 23.240 -10.504 -4.784 1.00 71.44 425 THR A C 1
ATOM 3248 O O . THR A 1 425 ? 22.204 -11.134 -4.627 1.00 71.44 425 THR A O 1
ATOM 3251 N N . GLU A 1 426 ? 23.932 -10.016 -3.758 1.00 67.12 426 GLU A N 1
ATOM 3252 C CA . GLU A 1 426 ? 23.586 -10.141 -2.340 1.00 67.12 426 GLU A CA 1
ATOM 3253 C C . GLU A 1 426 ? 22.341 -9.313 -2.003 1.00 67.12 426 GLU A C 1
ATOM 3255 O O . GLU A 1 426 ? 21.438 -9.811 -1.345 1.00 67.12 426 GLU A O 1
ATOM 3260 N N . THR A 1 427 ? 22.207 -8.104 -2.557 1.00 56.88 427 THR A N 1
ATOM 3261 C CA . THR A 1 427 ? 20.973 -7.302 -2.488 1.00 56.88 427 THR A CA 1
ATOM 3262 C C . THR A 1 427 ? 19.823 -8.011 -3.203 1.00 56.88 427 THR A C 1
ATOM 3264 O O . THR A 1 427 ? 18.715 -8.041 -2.684 1.00 56.88 427 THR A O 1
ATOM 3267 N N . MET A 1 428 ? 20.061 -8.635 -4.362 1.00 51.06 428 MET A N 1
ATOM 3268 C CA . MET A 1 428 ? 19.048 -9.412 -5.084 1.00 51.06 428 MET A CA 1
ATOM 3269 C C . MET A 1 428 ? 18.635 -10.682 -4.323 1.00 51.06 428 MET A C 1
ATOM 3271 O O . MET A 1 428 ? 17.448 -10.999 -4.277 1.00 51.06 428 MET A O 1
ATOM 3275 N N . GLN A 1 429 ? 19.578 -11.379 -3.685 1.00 60.47 429 GLN A N 1
ATOM 3276 C CA . GLN A 1 429 ? 19.305 -12.522 -2.808 1.00 60.47 429 GLN A CA 1
ATOM 3277 C C . GLN A 1 429 ? 18.558 -12.085 -1.545 1.00 60.47 429 GLN A C 1
ATOM 3279 O O . GLN A 1 429 ? 17.556 -12.697 -1.199 1.00 60.47 429 GLN A O 1
ATOM 3284 N N . HIS A 1 430 ? 18.952 -10.976 -0.920 1.00 55.59 430 HIS A N 1
ATOM 3285 C CA . HIS A 1 430 ? 18.257 -10.414 0.234 1.00 55.59 430 HIS A CA 1
ATOM 3286 C C . HIS A 1 430 ? 16.845 -9.924 -0.128 1.00 55.59 430 HIS A C 1
ATOM 3288 O O . HIS A 1 430 ? 15.915 -10.112 0.651 1.00 55.59 430 HIS A O 1
ATOM 3294 N N . ILE A 1 431 ? 16.636 -9.377 -1.332 1.00 52.62 431 ILE A N 1
ATOM 3295 C CA . ILE A 1 431 ? 15.300 -9.074 -1.874 1.00 52.62 431 ILE A CA 1
ATOM 3296 C C . ILE A 1 431 ? 14.490 -10.362 -2.080 1.00 52.62 431 ILE A C 1
ATOM 3298 O O . ILE A 1 431 ? 13.305 -10.376 -1.764 1.00 52.62 431 ILE A O 1
ATOM 3302 N N . GLN A 1 432 ? 15.091 -11.460 -2.547 1.00 52.62 432 GLN A N 1
ATOM 3303 C CA . GLN A 1 432 ? 14.398 -12.751 -2.661 1.00 52.62 432 GLN A CA 1
ATOM 3304 C C . GLN A 1 432 ? 14.032 -13.339 -1.289 1.00 52.62 432 GLN A C 1
ATOM 3306 O O . GLN A 1 432 ? 12.878 -13.709 -1.085 1.00 52.62 432 GLN A O 1
ATOM 3311 N N . GLU A 1 433 ? 14.959 -13.369 -0.330 1.00 55.81 433 GLU A N 1
ATOM 3312 C CA . GLU A 1 433 ? 14.709 -13.850 1.036 1.00 55.81 433 GLU A CA 1
ATOM 3313 C C . GLU A 1 433 ? 13.661 -12.998 1.762 1.00 55.81 433 GLU A C 1
ATOM 3315 O O . GLU A 1 433 ? 12.740 -13.544 2.365 1.00 55.81 433 GLU A O 1
ATOM 3320 N N . THR A 1 434 ? 13.732 -11.667 1.653 1.00 53.94 434 THR A N 1
ATOM 3321 C CA . THR A 1 434 ? 12.712 -10.776 2.232 1.00 53.94 434 THR A CA 1
ATOM 3322 C C . THR A 1 434 ? 11.370 -10.871 1.507 1.00 53.94 434 THR A C 1
ATOM 3324 O O . THR A 1 434 ? 10.343 -10.797 2.171 1.00 53.94 434 THR A O 1
ATOM 3327 N N . THR A 1 435 ? 11.333 -11.126 0.194 1.00 52.81 435 THR A N 1
ATOM 3328 C CA . THR A 1 435 ? 10.072 -11.401 -0.526 1.00 52.81 435 THR A CA 1
ATOM 3329 C C . THR A 1 435 ? 9.430 -12.707 -0.047 1.00 52.81 435 THR A C 1
ATOM 3331 O O . THR A 1 435 ? 8.221 -12.747 0.160 1.00 52.81 435 THR A O 1
ATOM 3334 N N . ILE A 1 436 ? 10.224 -13.757 0.192 1.00 60.97 436 ILE A N 1
ATOM 3335 C CA . ILE A 1 436 ? 9.738 -15.038 0.734 1.00 60.97 436 ILE A CA 1
ATOM 3336 C C . ILE A 1 436 ? 9.252 -14.872 2.183 1.00 60.97 436 ILE A C 1
ATOM 3338 O O . ILE A 1 436 ? 8.170 -15.348 2.517 1.00 60.97 436 ILE A O 1
ATOM 3342 N N . ALA A 1 437 ? 9.995 -14.149 3.027 1.00 56.34 437 ALA A N 1
ATOM 3343 C CA . ALA A 1 437 ? 9.577 -13.849 4.397 1.00 56.34 437 ALA A CA 1
ATOM 3344 C C . ALA A 1 437 ? 8.290 -13.003 4.442 1.00 56.34 437 ALA A C 1
ATOM 3346 O O . ALA A 1 437 ? 7.409 -13.260 5.260 1.00 56.34 437 ALA A O 1
ATOM 3347 N N . VAL A 1 438 ? 8.138 -12.036 3.528 1.00 54.75 438 VAL A N 1
ATOM 3348 C CA . VAL A 1 438 ? 6.905 -11.250 3.379 1.00 54.75 438 VAL A CA 1
ATOM 3349 C C . VAL A 1 438 ? 5.737 -12.121 2.909 1.00 54.75 438 VAL A C 1
ATOM 3351 O O . VAL A 1 438 ? 4.634 -11.934 3.415 1.00 54.75 438 VAL A O 1
ATOM 3354 N N . ASP A 1 439 ? 5.935 -13.095 2.014 1.00 56.75 439 ASP A N 1
ATOM 3355 C CA . ASP A 1 439 ? 4.867 -14.038 1.638 1.00 56.75 439 ASP A CA 1
ATOM 3356 C C . ASP A 1 439 ? 4.480 -14.973 2.802 1.00 56.75 439 ASP A C 1
ATOM 3358 O O . ASP A 1 439 ? 3.297 -15.256 2.998 1.00 56.75 439 ASP A O 1
ATOM 3362 N N . GLU A 1 440 ? 5.428 -15.380 3.656 1.00 62.56 440 GLU A N 1
ATOM 3363 C CA . GLU A 1 440 ? 5.130 -16.145 4.878 1.00 62.56 440 GLU A CA 1
ATOM 3364 C C . GLU A 1 440 ? 4.364 -15.304 5.923 1.00 62.56 440 GLU A C 1
ATOM 3366 O O . GLU A 1 440 ? 3.336 -15.754 6.442 1.00 62.56 440 GLU A O 1
ATOM 3371 N N . GLU A 1 441 ? 4.765 -14.051 6.171 1.00 56.78 441 GLU A N 1
ATOM 3372 C CA . GLU A 1 441 ? 4.014 -13.131 7.042 1.00 56.78 441 GLU A CA 1
ATOM 3373 C C . GLU A 1 441 ? 2.623 -12.795 6.472 1.00 56.78 441 GLU A C 1
ATOM 3375 O O . GLU A 1 441 ? 1.634 -12.756 7.213 1.00 56.78 441 GLU A O 1
ATOM 3380 N N . VAL A 1 442 ? 2.501 -12.609 5.153 1.00 59.16 442 VAL A N 1
ATOM 3381 C CA . VAL A 1 442 ? 1.215 -12.401 4.465 1.00 59.16 442 VAL A CA 1
ATOM 3382 C C . VAL A 1 442 ? 0.349 -13.662 4.527 1.00 59.16 442 VAL A C 1
ATOM 3384 O O . VAL A 1 442 ? -0.859 -13.557 4.752 1.00 59.16 442 VAL A O 1
ATOM 3387 N N . SER A 1 443 ? 0.929 -14.856 4.401 1.00 60.28 443 SER A N 1
ATOM 3388 C CA . SER A 1 443 ? 0.247 -16.145 4.569 1.00 60.28 443 SER A CA 1
ATOM 3389 C C . SER A 1 443 ? -0.360 -16.282 5.970 1.00 60.28 443 SER A C 1
ATOM 3391 O O . SER A 1 443 ? -1.568 -16.529 6.104 1.00 60.28 443 SER A O 1
ATOM 3393 N N . ASP A 1 444 ? 0.417 -16.021 7.025 1.00 59.38 444 ASP A N 1
ATOM 3394 C CA . ASP A 1 444 ? -0.089 -16.076 8.398 1.00 59.38 444 ASP A CA 1
ATOM 3395 C C . ASP A 1 444 ? -1.077 -14.930 8.705 1.00 59.38 444 ASP A C 1
ATOM 3397 O O . ASP A 1 444 ? -2.091 -15.154 9.379 1.00 59.38 444 ASP A O 1
ATOM 3401 N N . ALA A 1 445 ? -0.914 -13.745 8.107 1.00 47.59 445 ALA A N 1
ATOM 3402 C CA . ALA A 1 445 ? -1.915 -12.678 8.166 1.00 47.59 445 ALA A CA 1
ATOM 3403 C C . ALA A 1 445 ? -3.249 -13.085 7.500 1.00 47.59 445 ALA A C 1
ATOM 3405 O O . ALA A 1 445 ? -4.314 -12.941 8.114 1.00 47.59 445 ALA A O 1
ATOM 3406 N N . ARG A 1 446 ? -3.227 -13.667 6.287 1.00 64.94 446 ARG A N 1
ATOM 3407 C CA . ARG A 1 446 ? -4.417 -14.225 5.602 1.00 64.94 446 ARG A CA 1
ATOM 3408 C C . ARG A 1 446 ? -5.103 -15.284 6.471 1.00 64.94 446 ARG A C 1
ATOM 3410 O O . ARG A 1 446 ? -6.329 -15.280 6.619 1.00 64.94 446 ARG A O 1
ATOM 3417 N N . LYS A 1 447 ? -4.322 -16.181 7.077 1.00 70.00 447 LYS A N 1
ATOM 3418 C CA . LYS A 1 447 ? -4.770 -17.271 7.959 1.00 70.00 447 LYS A CA 1
ATOM 3419 C C . LYS A 1 447 ? -5.475 -16.730 9.207 1.00 70.00 447 LYS A C 1
ATOM 3421 O O . LYS A 1 447 ? -6.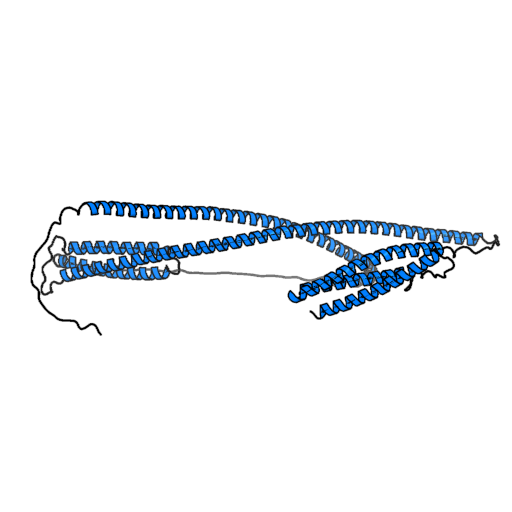610 -17.146 9.469 1.00 70.00 447 LYS A O 1
ATOM 3426 N N . ILE A 1 448 ? -4.891 -15.743 9.897 1.00 67.12 448 ILE A N 1
ATOM 3427 C CA . ILE A 1 448 ? -5.493 -15.040 11.047 1.00 67.12 448 ILE A CA 1
ATOM 3428 C C . ILE A 1 448 ? -6.797 -14.335 10.642 1.00 67.12 448 ILE A C 1
ATOM 3430 O O . ILE A 1 448 ? -7.831 -14.534 11.290 1.00 67.12 448 ILE A O 1
ATOM 3434 N N . ILE A 1 449 ? -6.796 -13.584 9.534 1.00 64.88 449 ILE A N 1
ATOM 3435 C CA . ILE A 1 449 ? -7.992 -12.904 9.006 1.00 64.88 449 ILE A CA 1
ATOM 3436 C C . ILE A 1 449 ? -9.106 -13.921 8.701 1.00 64.88 449 ILE A C 1
ATOM 3438 O O . ILE A 1 449 ? -10.256 -13.711 9.097 1.00 64.88 449 ILE A O 1
ATOM 3442 N N . SER A 1 450 ? -8.783 -15.064 8.083 1.00 62.03 450 SER A N 1
ATOM 3443 C CA . SER A 1 450 ? -9.755 -16.136 7.811 1.00 62.03 450 SER A CA 1
ATOM 3444 C C . SER A 1 450 ? -10.336 -16.751 9.096 1.00 62.03 450 SER A C 1
ATOM 3446 O O . SER A 1 450 ? -11.519 -17.102 9.147 1.00 62.03 450 SER A O 1
ATOM 3448 N N . GLY A 1 451 ? -9.531 -16.841 10.162 1.00 63.94 451 GLY A N 1
ATOM 3449 C CA . GLY A 1 451 ? -9.968 -17.262 11.492 1.00 63.94 451 GLY A CA 1
ATOM 3450 C C . GLY A 1 451 ? -10.975 -16.279 12.091 1.00 63.94 451 GLY A C 1
ATOM 3451 O O . GLY A 1 451 ? -12.070 -16.679 12.496 1.00 63.94 451 GLY A O 1
ATOM 3452 N N . MET A 1 452 ? -10.659 -14.982 12.063 1.00 65.81 452 MET A N 1
ATOM 3453 C CA . MET A 1 452 ? -11.553 -13.922 12.543 1.00 65.81 452 MET A CA 1
ATOM 3454 C C . MET A 1 452 ? -12.863 -13.844 11.742 1.00 65.81 452 MET A C 1
ATOM 3456 O O . MET A 1 452 ? -13.929 -13.658 12.331 1.00 65.81 452 MET A O 1
ATOM 3460 N N . GLN A 1 453 ? -12.825 -14.058 10.423 1.00 57.16 453 GLN A N 1
ATOM 3461 C CA . GLN A 1 453 ? -14.031 -14.141 9.588 1.00 57.16 453 GLN A CA 1
ATOM 3462 C C . GLN A 1 453 ? -14.939 -15.313 10.003 1.00 57.16 453 GLN A C 1
ATOM 3464 O O . GLN A 1 453 ? -16.144 -15.121 10.187 1.00 57.16 453 GLN A O 1
ATOM 3469 N N . LYS A 1 454 ? -14.374 -16.509 10.228 1.00 68.00 454 LYS A N 1
ATOM 3470 C CA . LYS A 1 454 ? -15.122 -17.689 10.709 1.00 68.00 454 LYS A CA 1
ATOM 3471 C C . LYS A 1 454 ? -15.757 -17.445 12.085 1.00 68.00 454 LYS A C 1
ATOM 3473 O O . LYS A 1 454 ? -16.894 -17.859 12.313 1.00 68.00 454 LYS A O 1
ATOM 3478 N N . VAL A 1 455 ? -15.069 -16.735 12.982 1.00 70.62 455 VAL A N 1
ATOM 3479 C CA . VAL A 1 455 ? -15.612 -16.313 14.288 1.00 70.62 455 VAL A CA 1
ATOM 3480 C C . VAL A 1 455 ? -16.755 -15.300 14.119 1.00 70.62 455 VAL A C 1
ATOM 3482 O O . VAL A 1 455 ? -17.820 -15.482 14.710 1.00 70.62 455 VAL A O 1
ATOM 3485 N N . MET A 1 456 ? -16.607 -14.290 13.253 1.00 70.50 456 MET A N 1
ATOM 3486 C CA . MET A 1 456 ? -17.669 -13.310 12.977 1.00 70.50 456 MET A CA 1
ATOM 3487 C C . MET A 1 456 ? -18.949 -13.964 12.428 1.00 70.50 456 MET A C 1
ATOM 3489 O O . MET A 1 456 ? -20.048 -13.583 12.834 1.00 70.50 456 MET A O 1
ATOM 3493 N N . ILE A 1 457 ? -18.831 -14.951 11.532 1.00 76.56 457 ILE A N 1
ATOM 3494 C CA . ILE A 1 457 ? -19.991 -15.680 10.985 1.00 76.56 457 ILE A CA 1
ATOM 3495 C C . ILE A 1 457 ? -20.746 -16.415 12.104 1.00 76.56 457 ILE A C 1
ATOM 3497 O O . ILE A 1 457 ? -21.971 -16.309 12.175 1.00 76.56 457 ILE A O 1
ATOM 3501 N N . LYS A 1 458 ? -20.032 -17.079 13.026 1.00 76.56 458 LYS A N 1
ATOM 3502 C CA . LYS A 1 458 ? -20.643 -17.740 14.194 1.00 76.56 458 LYS A CA 1
ATOM 3503 C C . LYS A 1 458 ? -21.401 -16.749 15.085 1.00 76.56 458 LYS A C 1
ATOM 3505 O O . LYS A 1 458 ? -22.559 -17.001 15.402 1.00 76.56 458 LYS A O 1
ATOM 3510 N N . HIS A 1 459 ? -20.802 -15.606 15.434 1.00 81.81 459 HIS A N 1
ATOM 3511 C CA . HIS A 1 459 ? -21.484 -14.593 16.254 1.00 81.81 459 HIS A CA 1
ATOM 3512 C C . HIS A 1 459 ? -22.729 -14.009 15.570 1.00 81.81 459 HIS A C 1
ATOM 3514 O O . HIS A 1 459 ? -23.748 -13.824 16.233 1.00 81.81 459 HIS A O 1
ATOM 3520 N N . LYS A 1 460 ? -22.689 -13.769 14.250 1.00 81.75 460 LYS A N 1
ATOM 3521 C CA . LYS A 1 460 ? -23.874 -13.331 13.493 1.00 81.75 460 LYS A CA 1
ATOM 3522 C C . LYS A 1 460 ? -24.987 -14.382 13.516 1.00 81.75 460 LYS A C 1
ATOM 3524 O O . LYS A 1 460 ? -26.136 -14.025 13.746 1.00 81.75 460 LYS A O 1
ATOM 3529 N N . LEU A 1 461 ? -24.655 -15.662 13.330 1.00 83.44 461 LEU A N 1
ATOM 3530 C CA . LEU A 1 461 ? -25.630 -16.757 13.358 1.00 83.44 461 LEU A CA 1
ATOM 3531 C C . LEU A 1 461 ? -26.292 -16.897 14.739 1.00 83.44 461 LEU A C 1
ATOM 3533 O O . LEU A 1 461 ? -27.515 -16.992 14.817 1.00 83.44 461 LEU A O 1
ATOM 3537 N N . VAL A 1 462 ? -25.508 -16.833 15.822 1.00 88.38 462 VAL A N 1
ATOM 3538 C CA . VAL A 1 462 ? -26.026 -16.861 17.204 1.00 88.38 462 VAL A CA 1
ATOM 3539 C C . VAL A 1 462 ? -26.944 -15.665 17.483 1.00 88.38 462 VAL A C 1
ATOM 3541 O O . VAL A 1 462 ? -28.030 -15.849 18.027 1.00 88.38 462 VAL A O 1
ATOM 3544 N N . LEU A 1 463 ? -26.565 -14.453 17.058 1.00 85.25 463 LEU A N 1
ATOM 3545 C CA . LEU A 1 463 ? -27.405 -13.261 17.217 1.00 85.25 463 LEU A CA 1
ATOM 3546 C C . LEU A 1 463 ? -28.744 -13.397 16.470 1.00 85.25 463 LEU A C 1
ATOM 3548 O O . LEU A 1 463 ? -29.795 -13.118 17.044 1.00 85.25 463 LEU A O 1
ATOM 3552 N N . THR A 1 464 ? -28.725 -13.875 15.223 1.00 87.31 464 THR A N 1
ATOM 3553 C CA . THR A 1 464 ? -29.951 -14.129 14.448 1.00 87.31 464 THR A CA 1
ATOM 3554 C C . THR A 1 464 ? -30.839 -15.183 15.115 1.00 87.31 464 THR A C 1
ATOM 3556 O O . THR A 1 464 ? -32.054 -14.999 15.172 1.00 87.31 464 THR A O 1
ATOM 3559 N N . ALA A 1 465 ? -30.262 -16.250 15.678 1.00 90.50 465 ALA A N 1
ATOM 3560 C CA . ALA A 1 465 ? -31.021 -17.269 16.404 1.00 90.50 465 ALA A CA 1
ATOM 3561 C C . ALA A 1 465 ? -31.733 -16.694 17.645 1.00 90.50 465 ALA A C 1
ATOM 3563 O O . ALA A 1 465 ? -32.916 -16.963 17.847 1.00 90.50 465 ALA A O 1
ATOM 3564 N N . ILE A 1 466 ? -31.057 -15.844 18.429 1.00 93.81 466 ILE A N 1
ATOM 3565 C CA . ILE A 1 466 ? -31.651 -15.165 19.597 1.00 93.81 466 ILE A CA 1
ATOM 3566 C C . ILE A 1 466 ? -32.826 -14.266 19.173 1.00 93.81 466 ILE A C 1
ATOM 3568 O O . ILE A 1 466 ? -33.881 -14.296 19.806 1.00 93.81 466 ILE A O 1
ATOM 3572 N N . ILE A 1 467 ? -32.684 -13.514 18.075 1.00 93.38 467 ILE A N 1
ATOM 3573 C CA . ILE A 1 467 ? -33.757 -12.659 17.537 1.00 93.38 467 ILE A CA 1
ATOM 3574 C C . ILE A 1 467 ? -34.977 -13.497 17.114 1.00 93.38 467 ILE A C 1
ATOM 3576 O O . ILE A 1 467 ? -36.108 -13.126 17.423 1.00 93.38 467 ILE A O 1
ATOM 3580 N N . ILE A 1 468 ? -34.768 -14.648 16.464 1.00 94.19 468 ILE A N 1
ATOM 3581 C CA . ILE A 1 468 ? -35.853 -15.565 16.070 1.00 94.19 468 ILE A CA 1
ATOM 3582 C C . ILE A 1 468 ? -36.588 -16.119 17.302 1.00 94.19 468 ILE A C 1
ATOM 3584 O O . ILE A 1 468 ? -37.820 -16.145 17.318 1.00 94.19 468 ILE A O 1
ATOM 3588 N N . VAL A 1 469 ? -35.862 -16.514 18.355 1.00 95.69 469 VAL A N 1
ATOM 3589 C CA . VAL A 1 469 ? -36.464 -16.989 19.616 1.00 95.69 469 VAL A CA 1
ATOM 3590 C C . VAL A 1 469 ? -37.287 -15.886 20.292 1.00 95.69 469 VAL A C 1
ATOM 3592 O O . VAL A 1 469 ? -38.409 -16.144 20.728 1.00 95.69 469 VAL A O 1
ATOM 3595 N N . LEU A 1 470 ? -36.781 -14.649 20.325 1.00 94.44 470 LEU A N 1
ATOM 3596 C CA . LEU A 1 470 ? -37.490 -13.509 20.911 1.00 94.44 470 LEU A CA 1
ATOM 3597 C C . LEU A 1 470 ? -38.784 -13.178 20.145 1.00 94.44 470 LEU A C 1
ATOM 3599 O O . LEU A 1 470 ? -39.833 -12.987 20.758 1.00 94.44 470 LEU A O 1
ATOM 3603 N N . LEU A 1 471 ? -38.736 -13.176 18.807 1.00 95.75 471 LEU A N 1
ATOM 3604 C CA . LEU A 1 471 ? -39.921 -12.986 17.963 1.00 95.75 471 LEU A CA 1
ATOM 3605 C C . LEU A 1 471 ? -40.950 -14.110 18.154 1.00 95.75 471 LEU A C 1
ATOM 3607 O O . LEU A 1 471 ? -42.145 -13.830 18.221 1.00 95.75 471 LEU A O 1
ATOM 3611 N N . SER A 1 472 ? -40.499 -15.360 18.302 1.00 94.38 472 SER A N 1
ATOM 3612 C CA . SER A 1 472 ? -41.370 -16.507 18.589 1.00 94.38 472 SER A CA 1
ATOM 3613 C C . SER A 1 472 ? -42.109 -16.348 19.925 1.00 94.38 472 SER A C 1
ATOM 3615 O O . SER A 1 472 ? -43.329 -16.508 19.979 1.00 94.38 472 SER A O 1
ATOM 3617 N N . LEU A 1 473 ? -41.409 -15.928 20.989 1.00 95.25 473 LEU A N 1
ATOM 3618 C CA . LEU A 1 473 ? -42.019 -15.639 22.295 1.00 95.25 473 LEU A CA 1
ATOM 3619 C C . LEU A 1 473 ? -43.076 -14.527 22.216 1.00 95.25 473 LEU A C 1
ATOM 3621 O O . LEU A 1 473 ? -44.159 -14.674 22.784 1.00 95.25 473 LEU A O 1
ATOM 3625 N N . ILE A 1 474 ? -42.803 -13.449 21.473 1.00 94.75 474 ILE A N 1
ATOM 3626 C CA . ILE A 1 474 ? -43.771 -12.365 21.235 1.00 94.75 474 ILE A CA 1
ATOM 3627 C C . ILE A 1 474 ? -45.010 -12.900 20.498 1.00 94.75 474 ILE A C 1
ATOM 3629 O O . ILE A 1 474 ? -46.138 -12.602 20.891 1.00 94.75 474 ILE A O 1
ATOM 3633 N N . PHE A 1 475 ? -44.823 -13.735 19.472 1.00 95.31 475 PHE A N 1
ATOM 3634 C CA . PHE A 1 475 ? -45.925 -14.320 18.701 1.00 95.31 475 PHE A CA 1
ATOM 3635 C C . PHE A 1 475 ? -46.814 -15.236 19.560 1.00 95.31 475 PHE A C 1
ATOM 3637 O O . PHE A 1 475 ? -48.042 -15.149 19.499 1.00 95.31 475 PHE A O 1
ATOM 3644 N N . VAL A 1 476 ? -46.205 -16.063 20.419 1.00 94.69 476 VAL A N 1
ATOM 3645 C CA . VAL A 1 476 ? -46.918 -16.913 21.388 1.00 94.69 476 VAL A CA 1
ATOM 3646 C C . VAL A 1 476 ? -47.677 -16.069 22.417 1.00 94.69 476 VAL A C 1
ATOM 3648 O O . VAL A 1 476 ? -48.840 -16.360 22.698 1.00 94.69 476 VAL A O 1
ATOM 3651 N N . ALA A 1 477 ? -47.074 -14.997 22.942 1.00 94.25 477 ALA A N 1
ATOM 3652 C CA . ALA A 1 477 ? -47.734 -14.099 23.891 1.00 94.25 477 ALA A CA 1
ATOM 3653 C C . ALA A 1 477 ? -48.971 -13.412 23.280 1.00 94.25 477 ALA A C 1
ATOM 3655 O O . ALA A 1 477 ? -50.029 -13.366 23.913 1.00 94.25 477 ALA A O 1
ATOM 3656 N N . ILE A 1 478 ? -48.873 -12.946 22.028 1.00 93.56 478 ILE A N 1
ATOM 3657 C CA . ILE A 1 478 ? -50.001 -12.372 21.277 1.00 93.56 478 ILE A CA 1
ATOM 3658 C C . ILE A 1 478 ? -51.097 -13.424 21.065 1.00 93.56 478 ILE A C 1
ATOM 3660 O O . ILE A 1 478 ? -52.259 -13.159 21.376 1.00 93.56 478 ILE A O 1
ATOM 3664 N N . TYR A 1 479 ? -50.742 -14.630 20.611 1.00 94.25 479 TYR A N 1
ATOM 3665 C CA . TYR A 1 479 ? -51.695 -15.722 20.392 1.00 94.25 479 TYR A CA 1
ATOM 3666 C C . TYR A 1 479 ? -52.462 -16.098 21.671 1.00 94.25 479 TYR A C 1
ATOM 3668 O O . TYR A 1 479 ? -53.691 -16.179 21.659 1.00 94.25 479 TYR A O 1
ATOM 3676 N N . VAL A 1 480 ? -51.760 -16.254 22.800 1.00 92.69 480 VAL A N 1
ATOM 3677 C CA . VAL A 1 480 ? -52.378 -16.551 24.105 1.00 92.69 480 VAL A CA 1
ATOM 3678 C C . VAL A 1 480 ? -53.265 -15.396 24.583 1.00 92.69 480 VAL A C 1
ATOM 3680 O O . VAL A 1 480 ? -54.353 -15.645 25.103 1.00 92.69 480 VAL A O 1
ATOM 3683 N N . SER A 1 481 ? -52.850 -14.142 24.375 1.00 89.88 481 SER A N 1
ATOM 3684 C CA . SER A 1 481 ? -53.647 -12.958 24.722 1.00 89.88 481 SER A CA 1
ATOM 3685 C C . SER A 1 481 ? -54.964 -12.904 23.935 1.00 89.88 481 SER A C 1
ATOM 3687 O O . SER A 1 481 ? -56.040 -12.798 24.528 1.00 89.88 481 SER A O 1
ATOM 3689 N N . VAL A 1 482 ? -54.905 -13.089 22.611 1.00 88.69 482 VAL A N 1
ATOM 3690 C CA . VAL A 1 482 ? -56.082 -13.125 21.726 1.00 88.69 482 VAL A CA 1
ATOM 3691 C C . VAL A 1 482 ? -57.010 -14.293 22.085 1.00 88.69 482 VAL A C 1
ATOM 3693 O O . VAL A 1 482 ? -58.210 -14.089 22.280 1.00 88.69 482 VAL A O 1
ATOM 3696 N N . ALA A 1 483 ? -56.470 -15.501 22.272 1.00 85.81 483 ALA A N 1
ATOM 3697 C CA . ALA A 1 483 ? -57.252 -16.678 22.661 1.00 85.81 483 ALA A CA 1
ATOM 3698 C C . ALA A 1 483 ? -57.931 -16.519 24.038 1.00 85.81 483 ALA A C 1
ATOM 3700 O O . ALA A 1 483 ? -59.071 -16.954 24.227 1.00 85.81 483 ALA A O 1
ATOM 3701 N N . LYS A 1 484 ? -57.269 -15.858 24.999 1.00 81.38 484 LYS A N 1
ATOM 3702 C CA . LYS A 1 484 ? -57.855 -15.505 26.302 1.00 81.38 484 LYS A CA 1
ATOM 3703 C C . LYS A 1 484 ? -58.961 -14.455 26.156 1.00 81.38 484 LYS A C 1
ATOM 3705 O O . LYS A 1 484 ? -60.004 -14.587 26.794 1.00 81.38 484 LYS A O 1
ATOM 3710 N N . ASN A 1 485 ? -58.774 -13.454 25.295 1.00 79.88 485 ASN A N 1
ATOM 3711 C CA . ASN A 1 485 ? -59.772 -12.411 25.065 1.00 79.88 485 ASN A CA 1
ATOM 3712 C C . ASN A 1 485 ? -61.069 -12.973 24.453 1.00 79.88 485 ASN A C 1
ATOM 3714 O O . ASN A 1 485 ? -62.152 -12.661 24.942 1.00 79.88 485 ASN A O 1
ATOM 3718 N N . HIS A 1 486 ? -60.972 -13.881 23.474 1.00 69.06 486 HIS A N 1
ATOM 3719 C CA . HIS A 1 486 ? -62.149 -14.543 22.890 1.00 69.06 486 HIS A CA 1
ATOM 3720 C C . HIS A 1 486 ? -62.948 -15.383 23.904 1.00 69.06 486 HIS A C 1
ATOM 3722 O O . HIS A 1 486 ? -64.178 -15.424 23.838 1.00 69.06 486 HIS A O 1
ATOM 3728 N N . ARG A 1 487 ? -62.280 -16.007 24.887 1.00 64.50 487 ARG A N 1
ATOM 3729 C CA . ARG A 1 487 ? -62.968 -16.683 26.004 1.00 64.50 487 ARG A CA 1
ATOM 3730 C C . ARG A 1 487 ? -63.697 -15.686 26.909 1.00 64.50 487 ARG A C 1
ATOM 3732 O O . ARG A 1 487 ? -64.841 -15.934 27.274 1.00 64.50 487 ARG A O 1
ATOM 3739 N N . ASN A 1 488 ? -63.080 -14.541 27.205 1.00 59.62 488 ASN A N 1
ATOM 3740 C CA . ASN A 1 488 ? -63.681 -13.491 28.035 1.00 59.62 488 ASN A CA 1
ATOM 3741 C C . ASN A 1 488 ? -64.856 -12.758 27.360 1.00 59.62 488 ASN A C 1
ATOM 3743 O O . ASN A 1 488 ? -65.735 -12.264 28.062 1.00 59.62 488 ASN A O 1
ATOM 3747 N N . SER A 1 489 ? -64.913 -12.685 26.025 1.00 56.81 489 SER A N 1
ATOM 3748 C CA . SER A 1 489 ? -66.085 -12.140 25.319 1.00 56.81 489 SER A CA 1
ATOM 3749 C C . SER A 1 489 ? -67.297 -13.078 25.337 1.00 56.81 489 SER A C 1
ATOM 3751 O O . SER A 1 489 ? -68.427 -12.610 25.257 1.00 56.81 489 SER A O 1
ATOM 3753 N N . SER A 1 490 ? -67.085 -14.392 25.478 1.00 51.91 490 SER A N 1
ATOM 3754 C CA . SER A 1 490 ? -68.155 -15.400 25.410 1.00 51.91 490 SER A CA 1
ATOM 3755 C C . SER A 1 490 ? -68.999 -15.526 26.689 1.00 51.91 490 SER A C 1
ATOM 3757 O O . SER A 1 490 ? -69.946 -16.307 26.706 1.00 51.91 490 SER A O 1
ATOM 3759 N N . SER A 1 491 ? -68.665 -14.805 27.765 1.00 51.19 491 SER A N 1
ATOM 3760 C CA . SER A 1 491 ? -69.327 -14.906 29.078 1.00 51.19 491 SER A CA 1
ATOM 3761 C C . SER A 1 491 ? -70.215 -13.706 29.439 1.00 51.19 491 SER A C 1
ATOM 3763 O O . SER A 1 491 ? -70.645 -13.594 30.585 1.00 51.19 491 SER A O 1
ATOM 3765 N N . LYS A 1 492 ? -70.485 -12.794 28.492 1.00 44.94 492 LYS A N 1
ATOM 3766 C CA . LYS A 1 492 ? -71.156 -11.502 28.753 1.00 44.94 492 LYS A CA 1
ATOM 3767 C C . LYS A 1 492 ? -72.486 -11.264 28.021 1.00 44.94 492 LYS A C 1
ATOM 3769 O O . LYS A 1 492 ? -72.976 -10.141 28.024 1.00 44.94 492 LYS A O 1
ATOM 3774 N N . SER A 1 493 ? -73.077 -12.283 27.398 1.00 42.25 493 SER A N 1
ATOM 3775 C CA . SER A 1 493 ? -74.194 -12.120 26.452 1.00 42.25 493 SER A CA 1
ATOM 3776 C C . SER A 1 493 ? -75.511 -12.795 26.874 1.00 42.25 493 SER A C 1
ATOM 3778 O O . SER A 1 493 ? -76.127 -13.463 26.045 1.00 42.25 493 SER A O 1
ATOM 3780 N N . THR A 1 494 ? -75.959 -12.613 28.128 1.00 45.66 494 THR A N 1
ATOM 3781 C CA . THR A 1 494 ? -77.276 -13.120 28.589 1.00 45.66 494 THR A CA 1
ATOM 3782 C C . THR A 1 494 ? -77.998 -12.238 29.630 1.00 45.66 494 THR A C 1
ATOM 3784 O O . THR A 1 494 ? -78.605 -12.772 30.549 1.00 45.66 494 THR A O 1
ATOM 3787 N N . GLU A 1 495 ? -77.982 -10.901 29.514 1.00 45.81 495 GLU A N 1
ATOM 3788 C CA . GLU A 1 495 ? -78.960 -10.048 30.234 1.00 45.81 495 GLU A CA 1
ATOM 3789 C C . GLU A 1 495 ? -79.051 -8.621 29.649 1.00 45.81 495 GLU A C 1
ATOM 3791 O O . GLU A 1 495 ? -78.106 -7.851 29.807 1.00 45.81 495 GLU A O 1
ATOM 3796 N N . ALA A 1 496 ? -80.161 -8.274 28.965 1.00 41.44 496 ALA A N 1
ATOM 3797 C CA . ALA A 1 496 ? -80.608 -6.889 28.681 1.00 41.44 496 ALA A CA 1
ATOM 3798 C C . ALA A 1 496 ? -81.930 -6.815 27.864 1.00 41.44 496 ALA A C 1
ATOM 3800 O O . ALA A 1 496 ? -81.889 -6.636 26.650 1.00 41.44 496 ALA A O 1
ATOM 3801 N N . THR A 1 497 ? -83.098 -6.866 28.520 1.00 41.34 497 THR A N 1
ATOM 3802 C CA . THR A 1 497 ? -84.402 -6.382 27.988 1.00 41.34 497 THR A CA 1
ATOM 3803 C C . THR A 1 497 ? -85.380 -6.137 29.151 1.00 41.34 497 THR A C 1
ATOM 3805 O O . THR A 1 497 ? -85.641 -7.076 29.895 1.00 41.34 497 THR A O 1
ATOM 3808 N N . GLY A 1 498 ? -85.983 -4.959 29.357 1.00 35.84 498 GLY A N 1
ATOM 3809 C CA . GLY A 1 498 ? -85.744 -3.664 28.711 1.00 35.84 498 GLY A CA 1
ATOM 3810 C C . GLY A 1 498 ? -86.704 -2.559 29.201 1.00 35.84 498 GLY A C 1
ATOM 3811 O O . GLY A 1 498 ? -87.870 -2.830 29.462 1.00 35.84 498 GLY A O 1
ATOM 3812 N N . GLU A 1 499 ? -86.193 -1.324 29.250 1.00 40.28 499 GLU A N 1
ATOM 3813 C CA . GLU A 1 499 ? -86.928 -0.039 29.326 1.00 40.28 499 GLU A CA 1
ATOM 3814 C C . GLU A 1 499 ? -87.865 0.200 30.561 1.00 40.28 499 GLU A C 1
ATOM 3816 O O . GLU A 1 499 ? -87.689 -0.475 31.574 1.00 40.28 499 GLU A O 1
ATOM 3821 N N . PRO A 1 500 ? -88.646 1.309 30.650 1.00 65.12 500 PRO A N 1
ATOM 3822 C CA . PRO A 1 500 ? -88.140 2.518 31.318 1.00 65.12 500 PRO A CA 1
ATOM 3823 C C . PRO A 1 500 ? -89.135 3.137 32.336 1.00 65.12 500 PRO A C 1
ATOM 3825 O O . PRO A 1 500 ? -90.185 2.565 32.603 1.00 65.12 500 PRO A O 1
ATOM 3828 N N . ILE A 1 501 ? -88.824 4.341 32.858 1.00 39.62 501 ILE A N 1
ATOM 3829 C CA . ILE A 1 501 ? -89.692 5.555 32.960 1.00 39.62 501 ILE A CA 1
ATOM 3830 C C . ILE A 1 501 ? -89.116 6.554 34.004 1.00 39.62 501 ILE A C 1
ATOM 3832 O O . ILE A 1 501 ? -88.605 6.149 35.038 1.00 39.62 501 ILE A O 1
ATOM 3836 N N . THR A 1 502 ? -89.187 7.857 33.679 1.00 46.38 502 THR A N 1
ATOM 3837 C CA . THR A 1 502 ? -88.978 9.117 34.460 1.00 46.38 502 THR A CA 1
ATOM 3838 C C . THR A 1 502 ? -88.649 9.052 35.978 1.00 46.38 502 THR A C 1
ATOM 3840 O O . THR A 1 502 ? -89.267 8.297 36.714 1.00 46.38 502 THR A O 1
ATOM 3843 N N . SER A 1 503 ? -87.882 9.989 36.569 1.00 35.28 503 SER A N 1
ATOM 3844 C CA . SER A 1 503 ? -88.279 11.416 36.641 1.00 35.28 503 SER A CA 1
ATOM 3845 C C . SER A 1 503 ? -87.265 12.380 37.317 1.00 35.28 503 SER A C 1
ATOM 3847 O O . SER A 1 503 ? -86.342 11.939 37.989 1.00 35.28 503 SER A O 1
ATOM 3849 N N . VAL A 1 504 ? -87.527 13.693 37.161 1.00 37.81 504 VAL A N 1
ATOM 3850 C CA . VAL A 1 504 ? -87.120 14.861 37.995 1.00 37.81 504 VAL A CA 1
ATOM 3851 C C . VAL A 1 504 ? -85.619 15.179 38.206 1.00 37.81 504 VAL A C 1
ATOM 3853 O O . VAL A 1 504 ? -84.876 14.477 38.879 1.00 37.81 504 VAL A O 1
ATOM 3856 N N . ALA A 1 505 ? -85.238 16.381 37.751 1.00 38.53 505 ALA A N 1
ATOM 3857 C CA . ALA A 1 505 ? -84.144 17.231 38.263 1.00 38.53 505 ALA A CA 1
ATOM 3858 C C . ALA A 1 505 ? -84.789 18.447 38.997 1.00 38.53 505 ALA A C 1
ATOM 3860 O O . ALA A 1 505 ? -85.982 18.662 38.755 1.00 38.53 505 ALA A O 1
ATOM 3861 N N . PRO A 1 506 ? -84.120 19.262 39.857 1.00 55.59 506 PRO A N 1
ATOM 3862 C CA . PRO A 1 506 ? -82.760 19.834 39.733 1.00 55.59 506 PRO A CA 1
ATOM 3863 C C . PRO A 1 506 ? -81.917 19.649 41.046 1.00 55.59 506 PRO A C 1
ATOM 3865 O O . PRO A 1 506 ? -82.297 18.823 41.863 1.00 55.59 506 PRO A O 1
ATOM 3868 N N . SER A 1 507 ? -80.771 20.291 41.347 1.00 40.81 507 SER A N 1
ATOM 3869 C CA . SER A 1 507 ? -80.250 21.620 40.968 1.00 40.81 507 SER A CA 1
ATOM 3870 C C . SER A 1 507 ? -78.738 21.845 41.244 1.00 40.81 507 SER A C 1
ATOM 3872 O O . SER A 1 507 ? -78.093 21.038 41.899 1.00 40.81 507 SER A O 1
ATOM 3874 N N . LEU A 1 508 ? -78.206 22.951 40.682 1.00 39.31 508 LEU A N 1
ATOM 3875 C CA . LEU A 1 508 ? -77.306 23.987 41.263 1.00 39.31 508 LEU A CA 1
ATOM 3876 C C . LEU A 1 508 ? -76.316 23.607 42.405 1.00 39.31 508 LEU A C 1
ATOM 3878 O O . LEU A 1 508 ? -76.700 22.979 43.377 1.00 39.31 508 LEU A O 1
ATOM 3882 N N . SER A 1 509 ? -75.074 24.120 42.486 1.00 37.25 509 SER A N 1
ATOM 3883 C CA . SER A 1 509 ? -74.329 25.127 41.688 1.00 37.25 509 SER A CA 1
ATOM 3884 C C . SER A 1 509 ? -72.845 25.213 42.144 1.00 37.25 509 SER A C 1
ATOM 3886 O O . SER A 1 509 ? -72.423 24.400 42.957 1.00 37.25 509 SER A O 1
ATOM 3888 N N . TRP A 1 510 ? -72.090 26.226 41.670 1.00 48.50 510 TRP A N 1
ATOM 3889 C CA . TRP A 1 510 ? -70.695 26.571 42.043 1.00 48.50 510 TRP A CA 1
ATOM 3890 C C . TRP A 1 510 ? -69.627 25.648 41.406 1.00 48.50 510 TRP A C 1
ATOM 3892 O O . TRP A 1 510 ? -69.307 24.586 41.923 1.00 48.50 510 TRP A O 1
ATOM 3902 N N . LEU A 1 511 ? -69.121 25.909 40.189 1.00 40.88 511 LEU A N 1
ATOM 3903 C CA . LEU A 1 511 ? -68.196 27.005 39.812 1.00 40.88 511 LEU A CA 1
ATOM 3904 C C . LEU A 1 511 ? -67.100 27.233 40.870 1.00 40.88 511 LEU A C 1
ATOM 3906 O O . LEU A 1 511 ? -67.325 27.872 41.882 1.00 40.88 511 LEU A O 1
ATOM 3910 N N . SER A 1 512 ? -65.912 26.657 40.688 1.00 46.66 512 SER A N 1
ATOM 3911 C CA . SER A 1 512 ? -64.815 27.284 39.926 1.00 46.66 512 SER A CA 1
ATOM 3912 C C . SER A 1 512 ? -64.273 28.577 40.553 1.00 46.66 512 SER A C 1
ATOM 3914 O O . SER A 1 512 ? -64.792 29.664 40.308 1.00 46.66 512 SER A O 1
ATOM 3916 N N . SER A 1 513 ? -63.169 28.466 41.302 1.00 46.66 513 SER A N 1
ATOM 3917 C CA . SER A 1 513 ? -61.938 29.254 41.075 1.00 46.66 513 SER A CA 1
ATOM 3918 C C . SER A 1 513 ? -60.903 29.052 42.194 1.00 46.66 513 SER A C 1
ATOM 3920 O O . SER A 1 513 ? -61.161 29.387 43.344 1.00 46.66 513 SER A O 1
ATOM 3922 N N . LYS A 1 514 ? -59.713 28.539 41.834 1.00 41.47 514 LYS A N 1
ATOM 3923 C CA . LYS A 1 514 ? -58.365 28.900 42.344 1.00 41.47 514 LYS A CA 1
ATOM 3924 C C . LYS A 1 514 ? -57.352 27.788 42.049 1.00 41.47 514 LYS A C 1
ATOM 3926 O O . LYS A 1 514 ? -57.190 26.855 42.824 1.00 41.47 514 LYS A O 1
ATOM 3931 N N . LEU A 1 515 ? -56.603 27.962 40.964 1.00 39.34 515 LEU A N 1
ATOM 3932 C CA . LEU A 1 515 ? -55.261 27.394 40.816 1.00 39.34 515 LEU A CA 1
ATOM 3933 C C . LEU A 1 515 ? -54.434 28.362 39.959 1.00 39.34 515 LEU A C 1
ATOM 3935 O O . LEU A 1 515 ? -54.267 28.197 38.754 1.00 39.34 515 LEU A O 1
ATOM 3939 N N . LYS A 1 516 ? -54.029 29.465 40.600 1.00 44.84 516 LYS A N 1
ATOM 3940 C CA . LYS A 1 516 ? -53.078 30.444 40.064 1.00 44.84 516 LYS A CA 1
ATOM 3941 C C . LYS A 1 516 ? -52.304 31.108 41.205 1.00 44.84 516 LYS A C 1
ATOM 3943 O O . LYS A 1 516 ? -52.597 32.242 41.585 1.00 44.84 516 LYS A O 1
ATOM 3948 N N . GLN A 1 517 ? -51.332 30.371 41.723 1.00 39.62 517 GLN A N 1
ATOM 3949 C CA . GLN A 1 517 ? -50.083 30.868 42.296 1.00 39.62 517 GLN A CA 1
ATOM 3950 C C . GLN A 1 517 ? -49.053 29.747 42.174 1.00 39.62 517 GLN A C 1
ATOM 3952 O O . GLN A 1 517 ? -49.481 28.581 42.320 1.00 39.62 517 GLN A O 1
#

Foldseek 3Di:
DDPLLVVLVVVLVVLLVVLVVLLVVLVVLLVLLVVCVVPVVRDDDQFDCDDDRHSVNSLVVSVVSLVVSVVSLVVLVVVLVPDDPVVSVVSVVVSVVSVVSSVVSVVSSVVSVVSSVVSVVVCCVVPVPDDPDDDDDDDDDDPVPVVVVVVVVVVVVVVVVVVVVVVVVVVVVVVVVVVVVVVVVVVVVVVVVVVVVVVVVVVVVVVVVVVVVVVVVVVVVVVVVVVVVVVVLVVLVVVLVVLVVVLVVLVVVLVVLLVVLVLQLCPPDPDHDHDDCDDDRHSVNSLVVSVVSLVVSVVSLVVLLVSLVVHPPVVSVVSVVVSVVSVVVSVVSVVSSVVSNCSSVVSVPCVPHYDDYDYDYDDDDDYDYDYDDDYYDDDDDDDDDPDDVVPVVCVVVVVVVVVVVVVVVVVVVVVVVVVVVVVVVVVVVVVVVVVVVVVVVVVVVVVVVVVVVVVVVVVVVVVVVVVVVVVVVVVVVVVVVVVVVVVVVVPPPPDDDDDDDDDDDDDDDDDDDDDDD

Radius of gyration: 57.94 Å; chains: 1; bounding box: 166×49×153 Å

Secondary structure (DSSP, 8-state):
--HHHHHHHHHHHHHHHHHHHHHHHHHHHHHHHHHHHH-TTS---PPPSSSTTSHHHHHHHHHHHHHHHHHHHHHHHHHHHHS-HHHHHHHHHHHHHHHHHHHHHHHHHHHHHHHHHHHHHHHHHHHTTTTS--------TTSHHHHHHHHHHHHHHHHHHHHHHHHHHHHHHHHHHHHHHHHHHHHHHHHHHHHHHHHHHHHHHHHHHHHHHHHHHHHHHHHHHHHHHHHHHHHHHHHHHHHHHHHHHHHHHHHHHHHHHHHHH-TTSTT--PPPSSSTT-HHHHHHHHHHHHHHHHHHHHHHHHHHHHS-HHHHHHHHHHHHHHHHHHHHHHHHHHHHHHHHHHHTTTTT--------------------------------S--TTHHHHHHHHHHHHHHHHHHHHHHHHHHHHHHHHHHHHHHHHHHHHHHHHHHHHHHHHHHHHHHHHHHHHHHHHHHHHHHHHHHHHHHHHHHHHHHHHHHHHTTS-S-----------------------

Organism: Leishmania donovani (NCBI:txid5661)

InterPro domains:
  IPR007705 Vesicle transport v-SNARE, N-terminal [PF05008] (278-337)
  IPR010989 SNARE [SSF47661] (292-336)
  IPR038407 Vesicle transport v-SNARE, N-terminal domain superfamily [G3DSA:1.20.58.400] (1-119)
  IPR038407 Vesicle transport v-SNARE, N-terminal domain superfamily [G3DSA:1.20.58.400] (234-347)

pLDDT: mean 73.35, std 17.48, range [34.28, 95.75]